Protein AF-A0A382FM67-F1 (afdb_monomer_lite)

Secondary structure (DSSP, 8-state):
-HHHHHHHHHHHHHHHHHHHHHHHHHHHH-TTT--HHHHHHHHHHTSHHHHHHS-SS----EEEEEEEEEETTEEEEEEE-GGGT-TTTT-GGGTTSPTTSPPPS-TTTEESTTSTEEHHHHTTHHHHBS-TT--STTTTT---SSHHHHHHHHHHH-----TT-SSPBPPGGGGGGGGGGT-TT-SS-TT-HHHHHHHHHHHHTTHHHHB--TTS--SS-SSPP-TTHHHHS-HHHHHHHHH-HHHH-TT--S---SS-TTS-SHHHHHHHHHHHHHHHHHHTTT---------GGG---HHHHHHHHHHTTGGGT------GGGSPP--SHHHHTT--S---TTGGGTS-HHHHHHHHH-HHHH-TT-SS------HHHHHHHHHHHHT---HHHHTSPPP---HHHHHHHHHHHHHHHS-HHHHHHHHHH--HHHHHHHHHHHHHHHHTHHHHS--TT-TTPPP-BPP-TTGGGS-GGGS--TT--SS-SSHHHHHHHHHH-GGGGGTT----GGG-

Foldseek 3Di:
DVVVVVVVVVVVVVVVVVVVVVVVVCCQLPPVNDDPVSVVVVVVCPPPVNCVVPNPQDQDKAWAQPDWDDDPPDTGTAMARLCSQQVQQLPPVQCVPDPPPHYHPDNCQDCDPNHPHHCNHQNPCLQFNARRPADFDQNSQDDEPDPVVVVVCCVPPVHDGPPPDLIHTDHPVCSLVSVCVPCLQDCDDPPSFVNNLVLLCCQQLLVLLQAPAPSNHHPDFNAEALQPVLQFFPLLLQLLCQQPVCVQPVPDSDDHPACAPVQVDPLSLLLSLQLSNLLSCQSAVVHRNADPDLDLLLAAAQVLLVVLCVVLPVVQAEAADPDPVPDDDPPGPVSSVRHHDYHLAAVLAGGHSVVQLVCQQPVCVVPVPDPDDNSNDDSNNSNNNSNNSNVRRDPPSVPDDGRDHDPVSLLVLQLVVLVVPDPNVVSVVVSVPDDPNSSSNSSNVLSCLLVVVSSNYNDPPCPPPDRNDYHDNCLLVDRLVPDQPAPDPPFDSDSVSSVVCCVVGVCVNCVPPPDDPSVD

Radius of gyration: 32.5 Å; chains: 1; bounding box: 99×55×93 Å

Sequence (520 aa):
IKLETKIAQDALNSVLKAANLVDRKLKLIDRRKMSLANKIGDIVRDLPILDFMAPYFKVEQVVLPDIKYNVNFASVPEVDRCKSCHLGIDNPDYKDAEQPFTTHPNLDLYLTSSSPHAYESFGCTGCHAGRGRGTDFTSATHTPNSPEQRAEWEEKYDWHEMHHWLKPMLPTKYSEASCFKCHQDEANIAHADKLTMGLTLIEKNGCNGCHTIKSLESRRKAGPDLARINEKVNKDWVAKWIKDPKGFRHNTKMPSFFGQSNNSDTNAVLRNDTEIYTIAEYLFQDGEKMSRKNDQKFTGNAEKGQELFEVVGCRGCHNIENNPNNMTEDIQLADLLKEHGPNLISLGSKTSAQWVYNWLKDPSEYWHDTRMPNLRLSDEEAKNLTAYLMNSTNTEFDAVEPIQMSKEALDEIALGWLRKMYPEKEANSRLAGMAFDNKIDYVADKSIRYYGCFGCHNIPGYENAKPIGTELTVEGSKPVNKLDFGYIHDLEHTNYAWFTQKLENPRIFDKGKASQPEDK

InterPro domains:
  IPR009056 Cytochrome c-like domain [PF00034] (302-391)
  IPR009056 Cytochrome c-like domain [PS51007] (193-287)
  IPR009056 Cytochrome c-like domain [PS51007] (300-393)
  IPR036280 Multiheme cytochrome superfamily [SSF48695] (42-458)
  IPR036909 Cytochrome c-like domain superfamily [G3DSA:1.10.760.10] (171-297)
  IPR036909 Cytochrome c-like domain superfamily [G3DSA:1.10.760.10] (300-401)
  IPR036909 Cytochrome c-like domain superfamily [SSF46626] (192-284)
  IPR036909 Cytochrome c-like domain superfamily [SSF46626] (299-400)
  IPR051811 Cytochrome c550/c551-like [PTHR37823] (293-391)

Structure (mmCIF, N/CA/C/O backbone):
data_AF-A0A382FM67-F1
#
_entry.id   AF-A0A382FM67-F1
#
loop_
_atom_site.group_PDB
_atom_site.id
_atom_site.type_symbol
_atom_site.label_atom_id
_atom_site.label_alt_id
_atom_site.label_comp_id
_atom_site.label_asym_id
_atom_site.label_entity_id
_atom_site.label_seq_id
_atom_site.pdbx_PDB_ins_code
_atom_site.Cartn_x
_atom_site.Cartn_y
_atom_site.Cartn_z
_atom_site.occupancy
_atom_site.B_iso_or_equiv
_atom_site.auth_seq_id
_atom_site.auth_comp_id
_atom_site.auth_asym_id
_atom_site.auth_atom_id
_atom_site.pdbx_PDB_model_num
ATOM 1 N N . ILE A 1 1 ? 60.733 -30.105 -15.949 1.00 61.81 1 ILE A N 1
ATOM 2 C CA . ILE A 1 1 ? 61.662 -29.092 -16.521 1.00 61.81 1 ILE A CA 1
ATOM 3 C C . ILE A 1 1 ? 61.565 -28.953 -18.050 1.00 61.81 1 ILE A C 1
ATOM 5 O O . ILE A 1 1 ? 60.969 -27.978 -18.482 1.00 61.81 1 ILE A O 1
ATOM 9 N N . LYS A 1 2 ? 62.092 -29.862 -18.900 1.00 70.62 2 LYS A N 1
ATOM 10 C CA . LYS A 1 2 ? 62.101 -29.672 -20.383 1.00 70.62 2 LYS A CA 1
ATOM 11 C C . LYS A 1 2 ? 60.714 -29.671 -21.057 1.00 70.62 2 LYS A C 1
ATOM 13 O O . LYS A 1 2 ? 60.520 -28.973 -22.044 1.00 70.62 2 LYS A O 1
ATOM 18 N N . LEU A 1 3 ? 59.760 -30.451 -20.541 1.00 72.94 3 LEU A N 1
ATOM 19 C CA . LEU A 1 3 ? 58.394 -30.494 -21.079 1.00 72.94 3 LEU A CA 1
ATOM 20 C C . LEU A 1 3 ? 57.583 -29.258 -20.661 1.00 72.94 3 LEU A C 1
ATOM 22 O O . LEU A 1 3 ? 56.943 -28.635 -21.496 1.00 72.94 3 LEU A O 1
ATOM 26 N N . GLU A 1 4 ? 57.683 -28.855 -19.394 1.00 75.50 4 GLU A N 1
ATOM 27 C CA . GLU A 1 4 ? 57.019 -27.655 -18.860 1.00 75.50 4 GLU A CA 1
ATOM 28 C C . GLU A 1 4 ? 57.537 -26.368 -19.511 1.00 75.50 4 GLU A C 1
ATOM 30 O O . GLU A 1 4 ? 56.746 -25.497 -19.852 1.00 75.50 4 GLU A O 1
ATOM 35 N N . THR A 1 5 ? 58.848 -26.268 -19.761 1.00 78.44 5 THR A N 1
ATOM 36 C CA . THR A 1 5 ? 59.423 -25.130 -20.504 1.00 78.44 5 THR A CA 1
ATOM 37 C C . THR A 1 5 ? 58.926 -25.081 -21.943 1.00 78.44 5 THR A C 1
ATOM 39 O O . THR A 1 5 ? 58.640 -23.997 -22.436 1.00 78.44 5 THR A O 1
ATOM 42 N N . LYS A 1 6 ? 58.753 -26.230 -22.606 1.00 82.94 6 LYS A N 1
ATOM 43 C CA . LYS A 1 6 ? 58.171 -26.277 -23.952 1.00 82.94 6 LYS A CA 1
ATOM 44 C C . LYS A 1 6 ? 56.699 -25.851 -23.956 1.00 82.94 6 LYS A C 1
ATOM 46 O O . LYS A 1 6 ? 56.325 -25.030 -24.781 1.00 82.94 6 LYS A O 1
ATOM 51 N N . ILE A 1 7 ? 55.895 -26.338 -23.009 1.00 85.12 7 ILE A N 1
ATOM 52 C CA . ILE A 1 7 ? 54.482 -25.947 -22.867 1.00 85.12 7 ILE A CA 1
ATOM 53 C C . ILE A 1 7 ? 54.360 -24.438 -22.606 1.00 85.12 7 ILE A C 1
ATOM 55 O O . ILE A 1 7 ? 53.556 -23.766 -23.249 1.00 85.12 7 ILE A O 1
ATOM 59 N N . ALA A 1 8 ? 55.194 -23.884 -21.721 1.00 82.00 8 ALA A N 1
ATOM 60 C CA . ALA A 1 8 ? 55.228 -22.448 -21.452 1.00 82.00 8 ALA A CA 1
ATOM 61 C C . ALA A 1 8 ? 55.675 -21.632 -22.680 1.00 82.00 8 ALA A C 1
ATOM 63 O O . ALA A 1 8 ? 55.100 -20.582 -22.964 1.00 82.00 8 ALA A O 1
ATOM 64 N N . GLN A 1 9 ? 56.659 -22.124 -23.439 1.00 85.00 9 GLN A N 1
ATOM 65 C CA . GLN A 1 9 ? 57.126 -21.483 -24.669 1.00 85.00 9 GLN A CA 1
ATOM 66 C C . GLN A 1 9 ? 56.050 -21.500 -25.763 1.00 85.00 9 GLN A C 1
ATOM 68 O O . GLN A 1 9 ? 55.858 -20.499 -26.450 1.00 85.00 9 GLN A O 1
ATOM 73 N N . ASP A 1 10 ? 55.329 -22.611 -25.914 1.00 86.06 10 ASP A N 1
ATOM 74 C CA . ASP A 1 10 ? 54.244 -22.750 -26.886 1.00 86.06 10 ASP A CA 1
ATOM 75 C C . ASP A 1 10 ? 53.057 -21.842 -26.516 1.00 86.06 10 ASP A C 1
ATOM 77 O O . ASP A 1 10 ? 52.508 -21.160 -27.387 1.00 86.06 10 ASP A O 1
ATOM 81 N N . ALA A 1 11 ? 52.723 -21.737 -25.224 1.00 82.94 11 ALA A N 1
ATOM 82 C CA . ALA A 1 11 ? 51.731 -20.787 -24.723 1.00 82.94 11 ALA A CA 1
ATOM 83 C C . ALA A 1 11 ? 52.150 -19.328 -24.984 1.00 82.94 11 ALA A C 1
ATOM 85 O O . ALA A 1 11 ? 51.369 -18.554 -25.539 1.00 82.94 11 ALA A O 1
ATOM 86 N N . LEU A 1 12 ? 53.402 -18.964 -24.678 1.00 86.19 12 LEU A N 1
ATOM 87 C CA . LEU A 1 12 ? 53.949 -17.631 -24.949 1.00 86.19 12 LEU A CA 1
ATOM 88 C C . LEU A 1 12 ? 53.925 -17.301 -26.447 1.00 86.19 12 LEU A C 1
ATOM 90 O O . LEU A 1 12 ? 53.503 -16.215 -26.836 1.00 86.19 12 LEU A O 1
ATOM 94 N N . ASN A 1 13 ? 54.338 -18.239 -27.300 1.00 86.19 13 ASN A N 1
ATOM 95 C CA . ASN A 1 13 ? 54.324 -18.063 -28.750 1.00 86.19 13 ASN A CA 1
ATOM 96 C C . ASN A 1 13 ? 52.898 -17.892 -29.290 1.00 86.19 13 ASN A C 1
ATOM 98 O O . ASN A 1 13 ? 52.683 -17.084 -30.195 1.00 86.19 13 ASN A O 1
ATOM 102 N N . SER A 1 14 ? 51.921 -18.613 -28.730 1.00 83.38 14 SER A N 1
ATOM 103 C CA . SER A 1 14 ? 50.502 -18.452 -29.065 1.00 83.38 14 SER A CA 1
ATOM 104 C C . SER A 1 14 ? 50.004 -17.044 -28.722 1.00 83.38 14 SER A C 1
ATOM 106 O O . SER A 1 14 ? 49.455 -16.352 -29.584 1.00 83.38 14 SER A O 1
ATOM 108 N N . VAL A 1 15 ? 50.300 -16.568 -27.507 1.00 83.06 15 VAL A N 1
ATOM 109 C CA . VAL A 1 15 ? 49.946 -15.215 -27.050 1.00 83.06 15 VAL A CA 1
ATOM 110 C C . VAL A 1 15 ? 50.638 -14.143 -27.897 1.00 83.06 15 VAL A C 1
ATOM 112 O O . VAL A 1 15 ? 49.985 -13.213 -28.364 1.00 83.06 15 VAL A O 1
ATOM 115 N N . LEU A 1 16 ? 51.934 -14.287 -28.189 1.00 83.00 16 LEU A N 1
ATOM 116 C CA . LEU A 1 16 ? 52.678 -13.355 -29.044 1.00 83.00 16 LEU A CA 1
ATOM 117 C C . LEU A 1 16 ? 52.149 -13.336 -30.479 1.00 83.00 16 LEU A C 1
ATOM 119 O O . LEU A 1 16 ? 52.126 -12.285 -31.121 1.00 83.00 16 LEU A O 1
ATOM 123 N N . LYS A 1 17 ? 51.715 -14.482 -31.009 1.00 82.88 17 LYS A N 1
ATOM 124 C CA . LYS A 1 17 ? 51.095 -14.553 -32.333 1.00 82.88 17 LYS A CA 1
ATOM 125 C C . LYS A 1 17 ? 49.759 -13.813 -32.346 1.00 82.88 17 LYS A C 1
ATOM 127 O O . LYS A 1 17 ? 49.525 -13.049 -33.280 1.00 82.88 17 LYS A O 1
ATOM 132 N N . ALA A 1 18 ? 48.932 -13.987 -31.315 1.00 75.62 18 ALA A N 1
ATOM 133 C CA . ALA A 1 18 ? 47.685 -13.243 -31.154 1.00 75.62 18 ALA A CA 1
ATOM 134 C C . ALA A 1 18 ? 47.947 -11.731 -31.023 1.00 75.62 18 ALA A C 1
ATOM 136 O O . ALA A 1 18 ? 47.378 -10.950 -31.784 1.00 75.62 18 ALA A O 1
ATOM 137 N N . ALA A 1 19 ? 48.889 -11.323 -30.168 1.00 79.69 19 ALA A N 1
ATOM 138 C CA . ALA A 1 19 ? 49.273 -9.925 -29.975 1.00 79.69 19 ALA A CA 1
ATOM 139 C C . ALA A 1 19 ? 49.779 -9.270 -31.273 1.00 79.69 19 ALA A C 1
ATOM 141 O O . ALA A 1 19 ? 49.336 -8.185 -31.639 1.00 79.69 19 ALA A O 1
ATOM 142 N N . ASN A 1 20 ? 50.638 -9.957 -32.033 1.00 80.75 20 ASN A N 1
ATOM 143 C CA . ASN A 1 20 ? 51.122 -9.474 -33.331 1.00 80.75 20 ASN A CA 1
ATOM 144 C C . ASN A 1 20 ? 50.015 -9.371 -34.390 1.00 80.75 20 ASN A C 1
ATOM 146 O O . ASN A 1 20 ? 50.109 -8.562 -35.317 1.00 80.75 20 ASN A O 1
ATOM 150 N N . LEU A 1 21 ? 48.993 -10.224 -34.304 1.00 76.62 21 LEU A N 1
ATOM 151 C CA . LEU A 1 21 ? 47.848 -10.192 -35.208 1.00 76.62 21 LEU A CA 1
ATOM 152 C C . LEU A 1 21 ? 46.923 -9.016 -34.868 1.00 76.62 21 LEU A C 1
ATOM 154 O O . LEU A 1 21 ? 46.456 -8.329 -35.775 1.00 76.62 21 LEU A O 1
ATOM 158 N N . VAL A 1 22 ? 46.732 -8.739 -33.576 1.00 74.12 22 VAL A N 1
ATOM 159 C CA . VAL A 1 22 ? 46.015 -7.558 -33.079 1.00 74.12 22 VAL A CA 1
ATOM 160 C C . VAL A 1 22 ? 46.757 -6.268 -33.445 1.00 74.12 22 VAL A C 1
ATOM 162 O O . VAL A 1 22 ? 46.137 -5.373 -34.009 1.00 74.12 22 VAL A O 1
ATOM 165 N N . ASP A 1 23 ? 48.077 -6.182 -33.243 1.00 76.00 23 ASP A N 1
ATOM 166 C CA . ASP A 1 23 ? 48.881 -5.003 -33.617 1.00 76.00 23 ASP A CA 1
ATOM 167 C C . ASP A 1 23 ? 48.809 -4.703 -35.123 1.00 76.00 23 ASP A C 1
ATOM 169 O O . ASP A 1 23 ? 48.626 -3.557 -35.542 1.00 76.00 23 ASP A O 1
ATOM 173 N N . ARG A 1 24 ? 48.865 -5.745 -35.963 1.00 72.69 24 ARG A N 1
ATOM 174 C CA . ARG A 1 24 ? 48.671 -5.593 -37.412 1.00 72.69 24 ARG A CA 1
ATOM 175 C C . ARG A 1 24 ? 47.274 -5.094 -37.763 1.00 72.69 24 ARG A C 1
ATOM 177 O O . ARG A 1 24 ? 47.161 -4.208 -38.603 1.00 72.69 24 ARG A O 1
ATOM 184 N N . LYS A 1 25 ? 46.226 -5.624 -37.125 1.00 68.62 25 LYS A N 1
ATOM 185 C CA . LYS A 1 25 ? 44.851 -5.136 -37.316 1.00 68.62 25 LYS A CA 1
ATOM 186 C C . LYS A 1 25 ? 44.711 -3.676 -36.874 1.00 68.62 25 LYS A C 1
ATOM 188 O O . LYS A 1 25 ? 44.139 -2.882 -37.611 1.00 68.62 25 LYS A O 1
ATOM 193 N N . LEU A 1 26 ? 45.299 -3.290 -35.742 1.00 66.75 26 LEU A N 1
ATOM 194 C CA . LEU A 1 26 ? 45.278 -1.908 -35.250 1.00 66.75 26 LEU A CA 1
ATOM 195 C C . LEU A 1 26 ? 45.936 -0.930 -36.232 1.00 66.75 26 LEU A C 1
ATOM 197 O O . LEU A 1 26 ? 45.382 0.133 -36.484 1.00 66.75 26 LEU A O 1
ATOM 201 N N . LYS A 1 27 ? 47.066 -1.298 -36.850 1.00 67.31 27 LYS A N 1
ATOM 202 C CA . LYS A 1 27 ? 47.733 -0.483 -37.891 1.00 67.31 27 LYS A CA 1
ATOM 203 C C . LYS A 1 27 ? 46.919 -0.324 -39.182 1.00 67.31 27 LYS A C 1
ATOM 205 O O . LYS A 1 27 ? 47.228 0.554 -39.990 1.00 67.31 27 LYS A O 1
ATOM 210 N N . LEU A 1 28 ? 45.919 -1.177 -39.393 1.00 58.97 28 LEU A N 1
ATOM 211 C CA . LEU A 1 28 ? 45.018 -1.133 -40.545 1.00 58.97 28 LEU A CA 1
ATOM 212 C C . LEU A 1 28 ? 43.700 -0.405 -40.246 1.00 58.97 28 LEU A C 1
ATOM 214 O O . LEU A 1 28 ? 43.106 0.112 -41.181 1.00 58.97 28 LEU A O 1
ATOM 218 N N . ILE A 1 29 ? 43.255 -0.374 -38.985 1.00 59.03 29 ILE A N 1
ATOM 219 C CA . ILE A 1 29 ? 41.920 0.111 -38.588 1.00 59.03 29 ILE A CA 1
ATOM 220 C C . ILE A 1 29 ? 41.986 1.464 -37.850 1.00 59.03 29 ILE A C 1
ATOM 222 O O . ILE A 1 29 ? 41.118 2.311 -38.033 1.00 59.03 29 ILE A O 1
ATOM 226 N N . ASP A 1 30 ? 43.006 1.715 -37.019 1.00 62.78 30 ASP A N 1
ATOM 227 C CA . ASP A 1 30 ? 43.127 2.975 -36.268 1.00 62.78 30 ASP A CA 1
ATOM 228 C C . ASP A 1 30 ? 43.755 4.074 -37.138 1.00 62.78 30 ASP A C 1
ATOM 230 O O . ASP A 1 30 ? 44.969 4.091 -37.368 1.00 62.78 30 ASP A O 1
ATOM 234 N N . ARG A 1 31 ? 42.942 5.053 -37.561 1.00 61.97 31 ARG A N 1
ATOM 235 C CA . ARG A 1 31 ? 43.362 6.209 -38.380 1.00 61.97 31 ARG A CA 1
ATOM 236 C C . ARG A 1 31 ? 44.535 6.997 -37.784 1.00 61.97 31 ARG A C 1
ATOM 238 O O . ARG A 1 31 ? 45.284 7.634 -38.530 1.00 61.97 31 ARG A O 1
ATOM 245 N N . ARG A 1 32 ? 44.761 6.936 -36.467 1.00 59.34 32 ARG A N 1
ATOM 246 C CA . ARG A 1 32 ? 45.914 7.581 -35.810 1.00 59.34 32 ARG A CA 1
ATOM 247 C C . ARG A 1 32 ? 47.220 6.810 -36.008 1.00 59.34 32 ARG A C 1
ATOM 249 O O . ARG A 1 32 ? 48.287 7.413 -35.954 1.00 59.34 32 ARG A O 1
ATOM 256 N N . LYS A 1 33 ? 47.141 5.504 -36.277 1.00 60.81 33 LYS A N 1
ATOM 257 C CA . LYS A 1 33 ? 48.278 4.579 -36.434 1.00 60.81 33 LYS A CA 1
ATOM 258 C C . LYS A 1 33 ? 48.500 4.114 -37.880 1.00 60.81 33 LYS A C 1
ATOM 260 O O . LYS A 1 33 ? 49.487 3.432 -38.151 1.00 60.81 33 LYS A O 1
ATOM 265 N N . MET A 1 34 ? 47.610 4.481 -38.804 1.00 70.06 34 MET A N 1
ATOM 266 C CA . MET A 1 34 ? 47.709 4.141 -40.228 1.00 70.06 34 MET A CA 1
ATOM 267 C C . MET A 1 34 ? 48.832 4.898 -40.950 1.00 70.06 34 MET A C 1
ATOM 269 O O . MET A 1 34 ? 49.069 6.087 -40.714 1.00 70.06 34 MET A O 1
ATOM 273 N N . SER A 1 35 ? 49.473 4.217 -41.905 1.00 73.62 35 SER A N 1
ATOM 274 C CA . SER A 1 35 ? 50.387 4.839 -42.869 1.00 73.62 35 SER A CA 1
ATOM 275 C C . SER A 1 35 ? 49.634 5.774 -43.827 1.00 73.62 35 SER A C 1
ATOM 277 O O . SER A 1 35 ? 48.426 5.642 -44.028 1.00 73.62 35 SER A O 1
ATOM 279 N N . LEU A 1 36 ? 50.346 6.711 -44.460 1.00 69.56 36 LEU A N 1
ATOM 280 C CA . LEU A 1 36 ? 49.755 7.664 -45.409 1.00 69.56 36 LEU A CA 1
ATOM 281 C C . LEU A 1 36 ? 49.045 6.964 -46.586 1.00 69.56 36 LEU A C 1
ATOM 283 O O . LEU A 1 36 ? 47.962 7.378 -46.984 1.00 69.56 36 LEU A O 1
ATOM 287 N N . ALA A 1 37 ? 49.614 5.863 -47.089 1.00 70.56 37 ALA A N 1
ATOM 288 C CA . ALA A 1 37 ? 49.014 5.057 -48.153 1.00 70.56 37 ALA A CA 1
ATOM 289 C C . ALA A 1 37 ? 47.704 4.381 -47.709 1.00 70.56 37 ALA A C 1
ATOM 291 O O . ALA A 1 37 ? 46.730 4.383 -48.457 1.00 70.56 37 ALA A O 1
ATOM 292 N N . ASN A 1 38 ? 47.649 3.871 -46.473 1.00 65.88 38 ASN A N 1
ATOM 293 C CA . ASN A 1 38 ? 46.433 3.268 -45.926 1.00 65.88 38 ASN A CA 1
ATOM 294 C C . ASN A 1 38 ? 45.336 4.318 -45.699 1.00 65.88 38 ASN A C 1
ATOM 296 O O . ASN A 1 38 ? 44.176 4.021 -45.945 1.00 65.88 38 ASN A O 1
ATOM 300 N N . LYS A 1 39 ? 45.684 5.550 -45.296 1.00 67.44 39 LYS A N 1
ATOM 301 C CA . LYS A 1 39 ? 44.717 6.659 -45.164 1.00 67.44 39 LYS A CA 1
ATOM 302 C C . LYS A 1 39 ? 44.088 7.048 -46.504 1.00 67.44 39 LYS A C 1
ATOM 304 O O . LYS A 1 39 ? 42.894 7.306 -46.561 1.00 67.44 39 LYS A O 1
ATOM 309 N N . ILE A 1 40 ? 44.879 7.065 -47.579 1.00 71.06 40 ILE A N 1
ATOM 310 C CA . ILE A 1 40 ? 44.380 7.317 -48.941 1.00 71.06 40 ILE A CA 1
ATOM 311 C C . ILE A 1 40 ? 43.492 6.155 -49.414 1.00 71.06 40 ILE A C 1
ATOM 313 O O . ILE A 1 40 ? 42.447 6.393 -50.012 1.00 71.06 40 ILE A O 1
ATOM 317 N N . GLY A 1 41 ? 43.864 4.909 -49.103 1.00 68.38 41 GLY A N 1
ATOM 318 C CA . GLY A 1 41 ? 43.024 3.736 -49.361 1.00 68.38 41 GLY A CA 1
ATOM 319 C C . GLY A 1 41 ? 41.683 3.770 -48.619 1.00 68.38 41 GLY A C 1
ATOM 320 O O . GLY A 1 41 ? 40.670 3.394 -49.200 1.00 68.38 41 GLY A O 1
ATOM 321 N N . ASP A 1 42 ? 41.662 4.278 -47.383 1.00 64.94 42 ASP A N 1
ATOM 322 C CA . ASP A 1 42 ? 40.442 4.453 -46.579 1.00 64.94 42 ASP A CA 1
ATOM 323 C C . ASP A 1 42 ? 39.475 5.457 -47.236 1.00 64.94 42 ASP A C 1
ATOM 325 O O . ASP A 1 42 ? 38.294 5.171 -47.384 1.00 64.94 42 ASP A O 1
ATOM 329 N N . ILE A 1 43 ? 39.991 6.576 -47.766 1.00 67.19 43 ILE A N 1
ATOM 330 C CA . ILE A 1 43 ? 39.198 7.583 -48.504 1.00 67.19 43 ILE A CA 1
ATOM 331 C C . ILE A 1 43 ? 38.565 6.995 -49.777 1.00 67.19 43 ILE A C 1
ATOM 333 O O . ILE A 1 43 ? 37.444 7.347 -50.135 1.00 67.19 43 ILE A O 1
ATOM 337 N N . VAL A 1 44 ? 39.273 6.100 -50.475 1.00 67.31 44 VAL A N 1
ATOM 338 C CA . VAL A 1 44 ? 38.740 5.406 -51.662 1.00 67.31 44 VAL A CA 1
ATOM 339 C C . VAL A 1 44 ? 37.687 4.366 -51.266 1.00 67.31 44 VAL A C 1
ATOM 341 O O . VAL A 1 44 ? 36.733 4.150 -52.009 1.00 67.31 44 VAL A O 1
ATOM 344 N N . ARG A 1 45 ? 37.830 3.732 -50.097 1.00 61.25 45 ARG A N 1
ATOM 345 C CA . ARG A 1 45 ? 36.861 2.763 -49.570 1.00 61.25 45 ARG A CA 1
ATOM 346 C C . ARG A 1 45 ? 35.557 3.425 -49.120 1.00 61.25 45 ARG A C 1
ATOM 348 O O . ARG A 1 45 ? 34.503 2.846 -49.350 1.00 61.25 45 ARG A O 1
ATOM 355 N N . ASP A 1 46 ? 35.640 4.645 -48.591 1.00 62.22 46 ASP A N 1
ATOM 356 C CA . ASP A 1 46 ? 34.501 5.487 -48.189 1.00 62.22 46 ASP A CA 1
ATOM 357 C C . ASP A 1 46 ? 33.717 6.066 -49.401 1.00 62.22 46 ASP A C 1
ATOM 359 O O . ASP A 1 46 ? 32.783 6.853 -49.236 1.00 62.22 46 ASP A O 1
ATOM 363 N N . LEU A 1 47 ? 34.066 5.698 -50.647 1.00 73.50 47 LEU A N 1
ATOM 364 C CA . LEU A 1 47 ? 33.286 6.070 -51.832 1.00 73.50 47 LEU A CA 1
ATOM 365 C C . LEU A 1 47 ? 31.920 5.350 -51.843 1.00 73.50 47 LEU A C 1
ATOM 367 O O . LEU A 1 47 ? 31.874 4.146 -51.587 1.00 73.50 47 LEU A O 1
ATOM 371 N N . PRO A 1 48 ? 30.820 6.011 -52.265 1.00 60.50 48 PRO A N 1
ATOM 372 C CA . PRO A 1 48 ? 29.446 5.515 -52.082 1.00 60.50 48 PRO A CA 1
ATOM 373 C C . PRO A 1 48 ? 29.156 4.081 -52.566 1.00 60.50 48 PRO A C 1
ATOM 375 O O . PRO A 1 48 ? 28.338 3.383 -51.977 1.00 60.50 48 PRO A O 1
ATOM 378 N N . ILE A 1 49 ? 29.806 3.625 -53.644 1.00 65.00 49 ILE A N 1
ATOM 379 C CA . ILE A 1 49 ? 29.612 2.272 -54.203 1.00 65.00 49 ILE A CA 1
ATOM 380 C C . ILE A 1 49 ? 30.423 1.217 -53.432 1.00 65.00 49 ILE A C 1
ATOM 382 O O . ILE A 1 49 ? 29.962 0.091 -53.259 1.00 65.00 49 ILE A O 1
ATOM 386 N N . LEU A 1 50 ? 31.625 1.566 -52.970 1.00 59.78 50 LEU A N 1
ATOM 387 C CA . LEU A 1 50 ? 32.512 0.646 -52.252 1.00 59.78 50 LEU A CA 1
ATOM 388 C C . LEU A 1 50 ? 32.097 0.501 -50.784 1.00 59.78 50 LEU A C 1
ATOM 390 O O . LEU A 1 50 ? 32.104 -0.617 -50.270 1.00 59.78 50 LEU A O 1
ATOM 394 N N . ASP A 1 51 ? 31.634 1.585 -50.161 1.00 55.72 51 ASP A N 1
ATOM 395 C CA . ASP A 1 51 ? 31.049 1.564 -48.818 1.00 55.72 51 ASP A CA 1
ATOM 396 C C . ASP A 1 51 ? 29.735 0.758 -48.789 1.00 55.72 51 ASP A C 1
ATOM 398 O O . ASP A 1 51 ? 29.497 -0.011 -47.865 1.00 55.72 51 ASP A O 1
ATOM 402 N N . PHE A 1 52 ? 28.928 0.793 -49.857 1.00 64.69 52 PHE A N 1
ATOM 403 C CA . PHE A 1 52 ? 27.758 -0.088 -49.981 1.00 64.69 52 PHE A CA 1
ATOM 404 C C . PHE A 1 52 ? 28.129 -1.585 -50.032 1.00 64.69 52 PHE A C 1
ATOM 406 O O . PHE A 1 52 ? 27.416 -2.420 -49.474 1.00 64.69 52 PHE A O 1
ATOM 413 N N . MET A 1 53 ? 29.238 -1.946 -50.692 1.00 63.53 53 MET A N 1
ATOM 414 C CA . MET A 1 53 ? 29.680 -3.343 -50.831 1.00 63.53 53 MET A CA 1
ATOM 415 C C . MET A 1 53 ? 30.414 -3.881 -49.593 1.00 63.53 53 MET A C 1
ATOM 417 O O . MET A 1 53 ? 30.377 -5.087 -49.342 1.00 63.53 53 MET A O 1
ATOM 421 N N . ALA A 1 54 ? 31.098 -3.019 -48.837 1.00 61.06 54 ALA A N 1
ATOM 422 C CA . ALA A 1 54 ? 31.872 -3.392 -47.655 1.00 61.06 54 ALA A CA 1
ATOM 423 C C . ALA A 1 54 ? 31.915 -2.239 -46.630 1.00 61.06 54 ALA A C 1
ATOM 425 O O . ALA A 1 54 ? 32.977 -1.630 -46.444 1.00 61.06 54 ALA A O 1
ATOM 426 N N . PRO A 1 55 ? 30.786 -1.946 -45.956 1.00 60.03 55 PRO A N 1
ATOM 427 C CA . PRO A 1 55 ? 30.665 -0.763 -45.116 1.00 60.03 55 PRO A CA 1
ATOM 428 C C . PRO A 1 55 ? 31.635 -0.802 -43.942 1.00 60.03 55 PRO A C 1
ATOM 430 O O . PRO A 1 55 ? 31.857 -1.851 -43.328 1.00 60.03 55 PRO A O 1
ATOM 433 N N . TYR A 1 56 ? 32.211 0.355 -43.609 1.00 57.97 56 TYR A N 1
ATOM 434 C CA . TYR A 1 56 ? 33.085 0.480 -42.438 1.00 57.97 56 TYR A CA 1
ATOM 435 C C . TYR A 1 56 ? 32.326 0.238 -41.128 1.00 57.97 56 TYR A C 1
ATOM 437 O O . TYR A 1 56 ? 32.828 -0.450 -40.238 1.00 57.97 56 TYR A O 1
ATOM 445 N N . PHE A 1 57 ? 31.091 0.732 -41.042 1.00 64.56 57 PHE A N 1
ATOM 446 C CA . PHE A 1 57 ? 30.191 0.499 -39.919 1.00 64.56 57 PHE A CA 1
ATOM 447 C C . PHE A 1 57 ? 29.141 -0.537 -40.304 1.00 64.56 57 PHE A C 1
ATOM 449 O O . PHE A 1 57 ? 28.229 -0.271 -41.087 1.00 64.56 57 PHE A O 1
ATOM 456 N N . LYS A 1 58 ? 29.263 -1.738 -39.741 1.00 74.06 58 LYS A N 1
ATOM 457 C CA . LYS A 1 58 ? 28.247 -2.774 -39.891 1.00 74.06 58 LYS A CA 1
ATOM 458 C C . LYS A 1 58 ? 27.251 -2.652 -38.745 1.00 74.06 58 LYS A C 1
ATOM 460 O O . LYS A 1 58 ? 27.608 -2.862 -37.593 1.00 74.06 58 LYS A O 1
ATOM 465 N N . VAL A 1 59 ? 26.001 -2.348 -39.080 1.00 82.56 59 VAL A N 1
ATOM 466 C CA . VAL A 1 59 ? 24.899 -2.431 -38.118 1.00 82.56 59 VAL A CA 1
ATOM 467 C C . VAL A 1 59 ? 24.648 -3.905 -37.816 1.00 82.56 59 VAL A C 1
ATOM 469 O O . VAL A 1 59 ? 24.236 -4.668 -38.695 1.00 82.56 59 VAL A O 1
ATOM 472 N N . GLU A 1 60 ? 24.903 -4.307 -36.578 1.00 87.25 60 GLU A N 1
ATOM 473 C CA . GLU A 1 60 ? 24.460 -5.594 -36.059 1.00 87.25 60 GLU A CA 1
ATOM 474 C C . GLU A 1 60 ? 23.000 -5.469 -35.644 1.00 87.25 60 GLU A C 1
ATOM 476 O O . GLU A 1 60 ? 22.642 -4.572 -34.882 1.00 87.25 60 GLU A O 1
ATOM 481 N N . GLN A 1 61 ? 22.146 -6.336 -36.187 1.00 90.25 61 GLN A N 1
ATOM 482 C CA . GLN A 1 61 ? 20.725 -6.343 -35.872 1.00 90.25 61 GLN A CA 1
ATOM 483 C C . GLN A 1 61 ? 20.233 -7.761 -35.606 1.00 90.25 61 GLN A C 1
ATOM 485 O O . GLN A 1 61 ? 20.583 -8.691 -36.337 1.00 90.25 61 GLN A O 1
ATOM 490 N N . VAL A 1 62 ? 19.355 -7.891 -34.620 1.00 92.31 62 VAL A N 1
ATOM 491 C CA . VAL A 1 62 ? 18.566 -9.094 -34.359 1.00 92.31 62 VAL A CA 1
ATOM 492 C C . VAL A 1 62 ? 17.082 -8.744 -34.433 1.00 92.31 62 VAL A C 1
ATOM 494 O O . VAL A 1 62 ? 16.662 -7.655 -34.041 1.00 92.31 62 VAL A O 1
ATOM 497 N N . VAL A 1 63 ? 16.284 -9.656 -34.985 1.00 92.56 63 VAL A N 1
ATOM 498 C CA . VAL A 1 63 ? 14.821 -9.554 -35.000 1.00 92.56 63 VAL A CA 1
ATOM 499 C C . VAL A 1 63 ? 14.288 -10.512 -33.948 1.00 92.56 63 VAL A C 1
ATOM 501 O O . VAL A 1 63 ? 14.551 -11.708 -34.037 1.00 92.56 63 VAL A O 1
ATOM 504 N N . LEU A 1 64 ? 13.545 -9.990 -32.977 1.00 91.12 64 LEU A N 1
ATOM 505 C CA . LEU A 1 64 ? 13.047 -10.738 -31.827 1.00 91.12 64 LEU A CA 1
ATOM 506 C C . LEU A 1 64 ? 11.596 -11.156 -32.106 1.00 91.12 64 LEU A C 1
ATOM 508 O O . LEU A 1 64 ? 10.703 -10.309 -32.051 1.00 91.12 64 LEU A O 1
ATOM 512 N N . PRO A 1 65 ? 11.319 -12.422 -32.461 1.00 84.69 65 PRO A N 1
ATOM 513 C CA . PRO A 1 65 ? 9.985 -12.830 -32.907 1.00 84.69 65 PRO A CA 1
ATOM 514 C C . PRO A 1 65 ? 8.929 -12.753 -31.795 1.00 84.69 65 PRO A C 1
ATOM 516 O O . PRO A 1 65 ? 7.770 -12.416 -32.068 1.00 84.69 65 PRO A O 1
ATOM 519 N N . ASP A 1 66 ? 9.336 -13.032 -30.556 1.00 85.19 66 ASP A N 1
ATOM 520 C CA . ASP A 1 66 ? 8.444 -13.134 -29.397 1.00 85.19 66 ASP A CA 1
ATOM 521 C C . ASP A 1 66 ? 8.289 -11.809 -28.643 1.00 85.19 66 ASP A C 1
ATOM 523 O O . ASP A 1 66 ? 7.271 -11.576 -27.990 1.00 85.19 66 ASP A O 1
ATOM 527 N N . ILE A 1 67 ? 9.245 -10.890 -28.799 1.00 84.25 67 ILE A N 1
ATOM 528 C CA . ILE A 1 67 ? 9.152 -9.538 -28.250 1.00 84.25 67 ILE A CA 1
ATOM 529 C C . ILE A 1 67 ? 8.545 -8.638 -29.311 1.00 84.25 67 ILE A C 1
ATOM 531 O O . ILE A 1 67 ? 9.159 -8.350 -30.335 1.00 84.25 67 ILE A O 1
ATOM 535 N N . LYS A 1 68 ? 7.317 -8.187 -29.066 1.00 84.19 68 LYS A N 1
ATOM 536 C CA . LYS A 1 68 ? 6.573 -7.363 -30.019 1.00 84.19 68 LYS A CA 1
ATOM 537 C C . LYS A 1 68 ? 6.255 -6.001 -29.444 1.00 84.19 68 LYS A C 1
ATOM 539 O O . LYS A 1 68 ? 5.995 -5.848 -28.249 1.00 84.19 68 LYS A O 1
ATOM 544 N N . TYR A 1 69 ? 6.172 -5.020 -30.329 1.00 78.06 69 TYR A N 1
ATOM 545 C CA . TYR A 1 69 ? 5.655 -3.704 -29.998 1.00 78.06 69 TYR A CA 1
ATOM 546 C C . TYR A 1 69 ? 4.535 -3.307 -30.956 1.00 78.06 69 TYR A C 1
ATOM 548 O O . TYR A 1 69 ? 4.450 -3.761 -32.098 1.00 78.06 69 TYR A O 1
ATOM 556 N N . ASN A 1 70 ? 3.625 -2.477 -30.450 1.00 74.75 70 ASN A N 1
ATOM 557 C CA . ASN A 1 70 ? 2.484 -2.006 -31.218 1.00 74.75 70 ASN A CA 1
ATOM 558 C C . ASN A 1 70 ? 2.884 -0.775 -32.028 1.00 74.75 70 ASN A C 1
ATOM 560 O O . ASN A 1 70 ? 3.260 0.253 -31.462 1.00 74.75 70 ASN A O 1
ATOM 564 N N . VAL A 1 71 ? 2.747 -0.877 -33.347 1.00 75.75 71 VAL A N 1
ATOM 565 C CA . VAL A 1 71 ? 2.867 0.234 -34.291 1.00 75.75 71 VAL A CA 1
ATOM 566 C C . VAL A 1 71 ? 1.481 0.518 -34.843 1.00 75.75 71 VAL A C 1
ATOM 568 O O . VAL A 1 71 ? 1.014 -0.164 -35.755 1.00 75.75 71 VAL A O 1
ATOM 571 N N . ASN A 1 72 ? 0.820 1.530 -34.280 1.00 73.56 72 ASN A N 1
ATOM 572 C CA . ASN A 1 72 ? -0.552 1.930 -34.602 1.00 73.56 72 ASN A CA 1
ATOM 573 C C . ASN A 1 72 ? -1.566 0.780 -34.441 1.00 73.56 72 ASN A C 1
ATOM 575 O O . ASN A 1 72 ? -2.155 0.629 -33.375 1.00 73.56 72 ASN A O 1
ATOM 579 N N . PHE A 1 73 ? -1.736 -0.043 -35.479 1.00 76.94 73 PHE A N 1
ATOM 580 C CA . PHE A 1 73 ? -2.721 -1.126 -35.570 1.00 76.94 73 PHE A CA 1
ATOM 581 C C . PHE A 1 73 ? -2.092 -2.510 -35.806 1.00 76.94 73 PHE A C 1
ATOM 583 O O . PHE A 1 73 ? -2.817 -3.477 -36.029 1.00 76.94 73 PHE A O 1
ATOM 590 N N . ALA A 1 74 ? -0.759 -2.620 -35.782 1.00 81.12 74 ALA A N 1
ATOM 591 C CA . ALA A 1 74 ? -0.043 -3.874 -35.996 1.00 81.12 74 ALA A CA 1
ATOM 592 C C . ALA A 1 74 ? 0.937 -4.161 -34.854 1.00 81.12 74 ALA A C 1
ATOM 594 O O . ALA A 1 74 ? 1.680 -3.280 -34.420 1.00 81.12 74 ALA A O 1
ATOM 595 N N . SER A 1 75 ? 0.953 -5.412 -34.395 1.00 84.94 75 SER A N 1
ATOM 596 C CA . SER A 1 75 ? 1.972 -5.927 -33.482 1.00 84.94 75 SER A CA 1
ATOM 597 C C . SER A 1 75 ? 3.119 -6.484 -34.318 1.00 84.94 75 SER A C 1
ATOM 599 O O . SER A 1 75 ? 2.926 -7.450 -35.060 1.00 84.94 75 SER A O 1
ATOM 601 N N . VAL A 1 76 ? 4.286 -5.845 -34.251 1.00 88.44 76 VAL A N 1
ATOM 602 C CA . VAL A 1 76 ? 5.453 -6.217 -35.060 1.00 88.44 76 VAL A CA 1
ATOM 603 C C . VAL A 1 76 ? 6.602 -6.688 -34.165 1.00 88.44 76 VAL A C 1
ATOM 605 O O . VAL A 1 76 ? 6.732 -6.178 -33.048 1.00 88.44 76 VAL A O 1
ATOM 608 N N . PRO A 1 77 ? 7.431 -7.639 -34.636 1.00 90.38 77 PRO A N 1
ATOM 609 C CA . PRO A 1 77 ? 8.660 -8.028 -33.951 1.00 90.38 77 PRO A CA 1
ATOM 610 C C . PRO A 1 77 ? 9.561 -6.823 -33.667 1.00 90.38 77 PRO A C 1
ATOM 612 O O . PRO A 1 77 ? 9.766 -5.965 -34.536 1.00 90.38 77 PRO A O 1
ATOM 615 N N . GLU A 1 78 ? 10.102 -6.771 -32.456 1.00 90.38 78 GLU A N 1
ATOM 616 C CA . GLU A 1 78 ? 11.106 -5.794 -32.057 1.00 90.38 78 GLU A CA 1
ATOM 617 C C . GLU A 1 78 ? 12.412 -6.067 -32.816 1.00 90.38 78 GLU A C 1
ATOM 619 O O . GLU A 1 78 ? 12.770 -7.213 -33.104 1.00 90.38 78 GLU A O 1
ATOM 624 N N . VAL A 1 79 ? 13.119 -4.999 -33.179 1.00 92.19 79 VAL A N 1
ATOM 625 C CA . VAL A 1 79 ? 14.434 -5.101 -33.819 1.00 92.19 79 VAL A CA 1
ATOM 626 C C . VAL A 1 79 ? 15.431 -4.394 -32.937 1.00 92.19 79 VAL A C 1
ATOM 628 O O . VAL A 1 79 ? 15.302 -3.192 -32.720 1.00 92.19 79 VAL A O 1
ATOM 631 N N . ASP A 1 80 ? 16.429 -5.135 -32.481 1.00 94.38 80 ASP A N 1
ATOM 632 C CA . ASP A 1 80 ? 17.471 -4.644 -31.594 1.00 94.38 80 ASP A CA 1
ATOM 633 C C . ASP A 1 80 ? 18.782 -4.480 -32.362 1.00 94.38 80 ASP A C 1
ATOM 635 O O . ASP A 1 80 ? 19.165 -5.347 -33.151 1.00 94.38 80 ASP A O 1
ATOM 639 N N . ARG A 1 81 ? 19.440 -3.335 -32.165 1.00 94.75 81 ARG A N 1
ATOM 640 C CA . ARG A 1 81 ? 20.721 -2.981 -32.790 1.00 94.75 81 ARG A CA 1
ATOM 641 C C . ARG A 1 81 ? 21.790 -2.601 -31.778 1.00 94.75 81 ARG A C 1
ATOM 643 O O . ARG A 1 81 ? 22.818 -2.045 -32.159 1.00 94.75 81 ARG A O 1
ATOM 650 N N . CYS A 1 82 ? 21.579 -2.881 -30.495 1.00 93.50 82 CYS A N 1
ATOM 651 C CA . CYS A 1 82 ? 22.434 -2.384 -29.420 1.00 93.50 82 CYS A CA 1
ATOM 652 C C . CYS A 1 82 ? 23.880 -2.897 -29.535 1.00 93.50 82 CYS A C 1
ATOM 654 O O . CYS A 1 82 ? 24.817 -2.137 -29.274 1.00 93.50 82 CYS A O 1
ATOM 656 N N . LYS A 1 83 ? 24.084 -4.128 -30.035 1.00 92.88 83 LYS A N 1
ATOM 657 C CA . LYS A 1 83 ? 25.423 -4.679 -30.321 1.00 92.88 83 LYS A CA 1
ATOM 658 C C . LYS A 1 83 ? 26.187 -3.936 -31.424 1.00 92.88 83 LYS A C 1
ATOM 660 O O . LYS A 1 83 ? 27.398 -4.076 -31.497 1.00 92.88 83 LYS A O 1
ATOM 665 N N . SER A 1 84 ? 25.540 -3.066 -32.207 1.00 91.38 84 SER A N 1
ATOM 666 C CA . SER A 1 84 ? 26.243 -2.194 -33.166 1.00 91.38 84 SER A CA 1
ATOM 667 C C . SER A 1 84 ? 27.221 -1.229 -32.482 1.00 91.38 84 SER A C 1
ATOM 669 O O . SER A 1 84 ? 28.231 -0.863 -33.079 1.00 91.38 84 SER A O 1
ATOM 671 N N . CYS A 1 85 ? 26.927 -0.822 -31.241 1.00 91.31 85 CYS A N 1
ATOM 672 C CA . CYS A 1 85 ? 27.776 0.073 -30.446 1.00 91.31 85 CYS A CA 1
ATOM 673 C C . CYS A 1 85 ? 28.403 -0.651 -29.244 1.00 91.31 85 CYS A C 1
ATOM 675 O O . CYS A 1 85 ? 29.577 -0.442 -28.939 1.00 91.31 85 CYS A O 1
ATOM 677 N N . HIS A 1 86 ? 27.646 -1.529 -28.582 1.00 93.38 86 HIS A N 1
ATOM 678 C CA . HIS A 1 86 ? 28.091 -2.284 -27.409 1.00 93.38 86 HIS A CA 1
ATOM 679 C C . HIS A 1 86 ? 28.814 -3.582 -27.803 1.00 93.38 86 HIS A C 1
ATOM 681 O O . HIS A 1 86 ? 28.370 -4.685 -27.498 1.00 93.38 86 HIS A O 1
ATOM 687 N N . LEU A 1 87 ? 29.938 -3.445 -28.510 1.00 90.38 87 LEU A N 1
ATOM 688 C CA . LEU A 1 87 ? 30.645 -4.561 -29.161 1.00 90.38 87 LEU A CA 1
ATOM 689 C C . LEU A 1 87 ? 31.246 -5.599 -28.194 1.00 90.38 87 LEU A C 1
ATOM 691 O O . LEU A 1 87 ? 31.567 -6.703 -28.619 1.00 90.38 87 LEU A O 1
ATOM 695 N N . GLY A 1 88 ? 31.449 -5.242 -26.923 1.00 91.50 88 GLY A N 1
ATOM 696 C CA . GLY A 1 88 ? 32.002 -6.140 -25.900 1.00 91.50 88 GLY A CA 1
ATOM 697 C C . GLY A 1 88 ? 30.957 -6.739 -24.958 1.00 91.50 88 GLY A C 1
ATOM 698 O O . GLY A 1 88 ? 31.330 -7.403 -23.993 1.00 91.50 88 GLY A O 1
ATOM 699 N N . ILE A 1 89 ? 29.662 -6.502 -25.202 1.00 93.56 89 ILE A N 1
ATOM 700 C CA . ILE A 1 89 ? 28.604 -6.723 -24.204 1.00 93.56 89 ILE A CA 1
ATOM 701 C C . ILE A 1 89 ? 28.435 -8.184 -23.772 1.00 93.56 89 ILE A C 1
ATOM 703 O O . ILE A 1 89 ? 28.039 -8.442 -22.641 1.00 93.56 89 ILE A O 1
ATOM 707 N N . ASP A 1 90 ? 28.746 -9.137 -24.647 1.00 92.38 90 ASP A N 1
ATOM 708 C CA . ASP A 1 90 ? 28.667 -10.579 -24.396 1.00 92.38 90 ASP A CA 1
ATOM 709 C C . ASP A 1 90 ? 30.046 -11.242 -24.241 1.00 92.38 90 ASP A C 1
ATOM 711 O O . ASP A 1 90 ? 30.138 -12.463 -24.109 1.00 92.38 90 ASP A O 1
ATOM 715 N N . ASN A 1 91 ? 31.124 -10.449 -24.247 1.00 91.88 91 ASN A N 1
ATOM 716 C CA . ASN A 1 91 ? 32.490 -10.948 -24.176 1.00 91.88 91 ASN A CA 1
ATOM 717 C C . ASN A 1 91 ? 33.091 -10.704 -22.778 1.00 91.88 91 ASN A C 1
ATOM 719 O O . ASN A 1 91 ? 33.287 -9.543 -22.406 1.00 91.88 91 ASN A O 1
ATOM 723 N N . PRO A 1 92 ? 33.443 -11.755 -22.013 1.00 92.12 92 PRO A N 1
ATOM 724 C CA . PRO A 1 92 ? 33.988 -11.605 -20.662 1.00 92.12 92 PRO A CA 1
ATOM 725 C C . PRO A 1 92 ? 35.323 -10.844 -20.612 1.00 92.12 92 PRO A C 1
ATOM 727 O O . PRO A 1 92 ? 35.630 -10.233 -19.588 1.00 92.12 92 PRO A O 1
ATOM 730 N N . ASP A 1 93 ? 36.089 -10.811 -21.708 1.00 93.19 93 ASP A N 1
ATOM 731 C CA . ASP A 1 93 ? 37.382 -10.114 -21.782 1.00 93.19 93 ASP A CA 1
ATOM 732 C C . ASP A 1 93 ? 37.243 -8.584 -21.677 1.00 93.19 93 ASP A C 1
ATOM 734 O O . ASP A 1 93 ? 38.219 -7.878 -21.429 1.00 93.19 93 ASP A O 1
ATOM 738 N N . TYR A 1 94 ? 36.028 -8.056 -21.850 1.00 93.38 94 TYR A N 1
ATOM 739 C CA . TYR A 1 94 ? 35.734 -6.623 -21.844 1.00 93.38 94 TYR A CA 1
ATOM 740 C C . TYR A 1 94 ? 35.211 -6.113 -20.493 1.00 93.38 94 TYR A C 1
ATOM 742 O O . TYR A 1 94 ? 34.661 -5.015 -20.412 1.00 93.38 94 TYR A O 1
ATOM 750 N N . LYS A 1 95 ? 35.374 -6.879 -19.409 1.00 92.19 95 LYS A N 1
ATOM 751 C CA . LYS A 1 95 ? 34.909 -6.488 -18.067 1.00 92.19 95 LYS A CA 1
ATOM 752 C C . LYS A 1 95 ? 35.439 -5.132 -17.595 1.00 92.19 95 LYS A C 1
ATOM 754 O O . LYS A 1 95 ? 34.684 -4.365 -17.007 1.00 92.19 95 LYS A O 1
ATOM 759 N N . ASP A 1 96 ? 36.702 -4.838 -17.888 1.00 92.94 96 ASP A N 1
ATOM 760 C CA . ASP A 1 96 ? 37.375 -3.609 -17.450 1.00 92.94 96 ASP A CA 1
ATOM 761 C C . ASP A 1 96 ? 37.416 -2.530 -18.548 1.00 92.94 96 ASP A C 1
ATOM 763 O O . ASP A 1 96 ? 38.081 -1.505 -18.401 1.00 92.94 96 ASP A O 1
ATOM 767 N N . ALA A 1 97 ? 36.736 -2.756 -19.678 1.00 93.25 97 ALA A N 1
ATOM 768 C CA . ALA A 1 97 ? 36.657 -1.777 -20.754 1.00 93.25 97 ALA A CA 1
ATOM 769 C C . ALA A 1 97 ? 35.740 -0.607 -20.366 1.00 93.25 97 ALA A C 1
ATOM 771 O O . ALA A 1 97 ? 34.769 -0.781 -19.630 1.00 93.25 97 ALA A O 1
ATOM 772 N N . GLU A 1 98 ? 36.008 0.583 -20.902 1.00 92.38 98 GLU A N 1
ATOM 773 C CA . GLU A 1 98 ? 35.118 1.737 -20.744 1.00 92.38 98 GLU A CA 1
ATOM 774 C C . GLU A 1 98 ? 33.827 1.564 -21.559 1.00 92.38 98 GLU A C 1
ATOM 776 O O . GLU A 1 98 ? 33.811 0.925 -22.618 1.00 92.38 98 GLU A O 1
ATOM 781 N N . GLN A 1 99 ? 32.736 2.172 -21.087 1.00 88.81 99 GLN A N 1
ATOM 782 C CA . GLN A 1 99 ? 31.485 2.236 -21.842 1.00 88.81 99 GLN A CA 1
ATOM 783 C C . GLN A 1 99 ? 31.713 2.939 -23.195 1.00 88.81 99 GLN A C 1
ATOM 785 O O . GLN A 1 99 ? 32.423 3.947 -23.240 1.00 88.81 99 GLN A O 1
ATOM 790 N N . PRO A 1 100 ? 31.116 2.452 -24.300 1.00 90.75 100 PRO A N 1
ATOM 791 C CA . PRO A 1 100 ? 30.080 1.414 -24.383 1.00 90.75 100 PRO A CA 1
ATOM 792 C C . PRO A 1 100 ? 30.603 -0.031 -24.518 1.00 90.75 100 PRO A C 1
ATOM 794 O O . PRO A 1 100 ? 29.814 -0.943 -24.754 1.00 90.75 100 PRO A O 1
ATOM 797 N N . PHE A 1 101 ? 31.912 -0.270 -24.416 1.00 93.62 101 PHE A N 1
ATOM 798 C CA . PHE A 1 101 ? 32.506 -1.579 -24.712 1.00 93.62 101 PHE A CA 1
ATOM 799 C C . PHE A 1 101 ? 32.503 -2.550 -23.534 1.00 93.62 101 PHE A C 1
ATOM 801 O O . PHE A 1 101 ? 32.837 -3.711 -23.734 1.00 93.62 101 PHE A O 1
ATOM 808 N N . THR A 1 102 ? 32.148 -2.094 -22.334 1.00 95.00 102 THR A N 1
ATOM 809 C CA . THR A 1 102 ? 32.102 -2.919 -21.123 1.00 95.00 102 THR A CA 1
ATOM 810 C C . THR A 1 102 ? 31.175 -4.128 -21.284 1.00 95.00 102 THR A C 1
ATOM 812 O O . THR A 1 102 ? 30.083 -4.015 -21.844 1.00 95.00 102 THR A O 1
ATOM 815 N N . THR A 1 103 ? 31.590 -5.277 -20.748 1.00 95.50 103 THR A N 1
ATOM 816 C CA . THR A 1 103 ? 30.774 -6.502 -20.740 1.00 95.50 103 THR A CA 1
ATOM 817 C C . THR A 1 103 ? 29.576 -6.425 -19.789 1.00 95.50 103 THR A C 1
ATOM 819 O O . THR A 1 103 ? 29.574 -5.650 -18.828 1.00 95.50 103 THR A O 1
ATOM 822 N N . HIS A 1 104 ? 28.564 -7.263 -20.018 1.00 94.25 104 HIS A N 1
ATOM 823 C CA . HIS A 1 104 ? 27.413 -7.372 -19.128 1.00 94.25 104 HIS A CA 1
ATOM 824 C C . HIS A 1 104 ? 27.800 -8.039 -17.788 1.00 94.25 104 HIS A C 1
ATOM 826 O O . HIS A 1 104 ? 28.491 -9.059 -17.787 1.00 94.25 104 HIS A O 1
ATOM 832 N N . PRO A 1 105 ? 27.330 -7.538 -16.627 1.00 88.69 105 PRO A N 1
ATOM 833 C CA . PRO A 1 105 ? 27.776 -7.999 -15.303 1.00 88.69 105 PRO A CA 1
ATOM 834 C C . PRO A 1 105 ? 27.418 -9.454 -14.939 1.00 88.69 105 PRO A C 1
ATOM 836 O O . PRO A 1 105 ? 27.903 -9.950 -13.925 1.00 88.69 105 PRO A O 1
ATOM 839 N N . ASN A 1 106 ? 26.584 -10.144 -15.727 1.00 90.00 106 ASN A N 1
ATOM 840 C CA . ASN A 1 106 ? 26.174 -11.532 -15.477 1.00 90.00 106 ASN A CA 1
ATOM 841 C C . ASN A 1 106 ? 25.888 -12.284 -16.793 1.00 90.00 106 ASN A C 1
ATOM 843 O O . ASN A 1 106 ? 24.749 -12.339 -17.255 1.00 90.00 106 ASN A O 1
ATOM 847 N N . LEU A 1 107 ? 26.936 -12.815 -17.424 1.00 92.94 107 LEU A N 1
ATOM 848 C CA . LEU A 1 107 ? 26.855 -13.503 -18.721 1.00 92.94 107 LEU A CA 1
ATOM 849 C C . LEU A 1 107 ? 26.241 -14.910 -18.645 1.00 92.94 107 LEU A C 1
ATOM 851 O O . LEU A 1 107 ? 25.730 -15.414 -19.646 1.00 92.94 107 LEU A O 1
ATOM 855 N N . ASP A 1 108 ? 26.253 -15.533 -17.467 1.00 92.06 108 ASP A N 1
ATOM 856 C CA . ASP A 1 108 ? 25.603 -16.831 -17.253 1.00 92.06 108 ASP A CA 1
ATOM 857 C C . ASP A 1 108 ? 24.079 -16.689 -17.304 1.00 92.06 108 ASP A C 1
ATOM 859 O O . ASP A 1 108 ? 23.374 -17.569 -17.797 1.00 92.06 108 ASP A O 1
ATOM 863 N N . LEU A 1 109 ? 23.566 -15.545 -16.838 1.00 91.25 109 LEU A N 1
ATOM 864 C CA . LEU A 1 109 ? 22.142 -15.241 -16.863 1.00 91.25 109 LEU A CA 1
ATOM 865 C C . LEU A 1 109 ? 21.696 -14.552 -18.153 1.00 91.25 109 LEU A C 1
ATOM 867 O O . LEU A 1 109 ? 20.561 -14.785 -18.569 1.00 91.25 109 LEU A O 1
ATOM 871 N N . TYR A 1 110 ? 22.561 -13.776 -18.821 1.00 92.25 110 TYR A N 1
ATOM 872 C CA . TYR A 1 110 ? 22.183 -12.928 -19.962 1.00 92.25 110 TYR A CA 1
ATOM 873 C C . TYR A 1 110 ? 23.115 -13.033 -21.180 1.00 92.25 110 TYR A C 1
ATOM 875 O O . TYR A 1 110 ? 24.325 -13.194 -21.048 1.00 92.25 110 TYR A O 1
ATOM 883 N N . LEU A 1 111 ? 22.545 -12.800 -22.367 1.00 91.69 111 LEU A N 1
ATOM 884 C CA . LEU A 1 111 ? 23.190 -12.532 -23.662 1.00 91.69 111 LEU A CA 1
ATOM 885 C C . LEU A 1 111 ? 23.952 -13.686 -24.314 1.00 91.69 111 LEU A C 1
ATOM 887 O O . LEU A 1 111 ? 23.944 -13.770 -25.543 1.00 91.69 111 LEU A O 1
ATOM 891 N N . THR A 1 112 ? 24.603 -14.553 -23.541 1.00 91.25 112 THR A N 1
ATOM 892 C CA . THR A 1 112 ? 25.352 -15.689 -24.088 1.00 91.25 112 THR A CA 1
ATOM 893 C C . THR A 1 112 ? 24.417 -16.750 -24.668 1.00 91.25 112 THR A C 1
ATOM 895 O O . THR A 1 112 ? 23.264 -16.879 -24.270 1.00 91.25 112 THR A O 1
ATOM 898 N N . SER A 1 113 ? 24.920 -17.564 -25.597 1.00 88.62 113 SER A N 1
ATOM 899 C CA . SER A 1 113 ? 24.124 -18.643 -26.209 1.00 88.62 113 SER A CA 1
ATOM 900 C C . SER A 1 113 ? 23.691 -19.740 -25.225 1.00 88.62 113 SER A C 1
ATOM 902 O O . SER A 1 113 ? 22.712 -20.436 -25.479 1.00 88.62 113 SER A O 1
ATOM 904 N N . SER A 1 114 ? 24.411 -19.904 -24.112 1.00 89.38 114 SER A N 1
ATOM 905 C CA . SER A 1 114 ? 24.070 -20.828 -23.023 1.00 89.38 114 SER A CA 1
ATOM 906 C C . SER A 1 114 ? 23.184 -20.201 -21.949 1.00 89.38 114 SER A C 1
ATOM 908 O O . SER A 1 114 ? 22.683 -20.921 -21.087 1.00 89.38 114 SER A O 1
ATOM 910 N N . SER A 1 115 ? 23.025 -18.878 -21.968 1.00 92.56 115 SER A N 1
ATOM 911 C CA . SER A 1 115 ? 22.200 -18.165 -21.005 1.00 92.56 115 SER A CA 1
ATOM 912 C C . SER A 1 115 ? 20.712 -18.435 -21.276 1.00 92.56 115 SER A C 1
ATOM 914 O O . SER A 1 115 ? 20.294 -18.541 -22.433 1.00 92.56 115 SER A O 1
ATOM 916 N N . PRO A 1 116 ? 19.873 -18.486 -20.223 1.00 91.69 116 PRO A N 1
ATOM 917 C CA . PRO A 1 116 ? 18.421 -18.562 -20.384 1.00 91.69 116 PRO A CA 1
ATOM 918 C C . PRO A 1 116 ? 17.831 -17.313 -21.067 1.00 91.69 116 PRO A C 1
ATOM 920 O O . PRO A 1 116 ? 16.710 -17.367 -21.562 1.00 91.69 116 PRO A O 1
ATOM 923 N N . HIS A 1 117 ? 18.592 -16.215 -21.134 1.00 92.94 117 HIS A N 1
ATOM 924 C CA . HIS A 1 117 ? 18.259 -14.964 -21.810 1.00 92.94 117 HIS A CA 1
ATOM 925 C C . HIS A 1 117 ? 19.259 -14.636 -22.932 1.00 92.94 117 HIS A C 1
ATOM 927 O O . HIS A 1 117 ? 19.856 -13.554 -22.952 1.00 92.94 117 HIS A O 1
ATOM 933 N N . ALA A 1 118 ? 19.466 -15.570 -23.864 1.00 93.75 118 ALA A N 1
ATOM 934 C CA . ALA A 1 118 ? 20.335 -15.365 -25.023 1.00 93.75 118 ALA A CA 1
ATOM 935 C C . ALA A 1 118 ? 19.932 -14.124 -25.846 1.00 93.75 118 ALA A C 1
ATOM 937 O O . ALA A 1 118 ? 18.742 -13.851 -26.056 1.00 93.75 118 ALA A O 1
ATOM 938 N N . TYR A 1 119 ? 20.922 -13.381 -26.353 1.00 92.12 119 TYR A N 1
ATOM 939 C CA . TYR A 1 119 ? 20.686 -12.127 -27.083 1.00 92.12 119 TYR A CA 1
ATOM 940 C C . TYR A 1 119 ? 19.787 -12.326 -28.309 1.00 92.12 119 TYR A C 1
ATOM 942 O O . TYR A 1 119 ? 18.951 -11.479 -28.614 1.00 92.12 119 TYR A O 1
ATOM 950 N N . GLU A 1 120 ? 19.908 -13.468 -28.979 1.00 90.62 120 GLU A N 1
ATOM 951 C CA . GLU A 1 120 ? 19.154 -13.804 -30.183 1.00 90.62 120 GLU A CA 1
ATOM 952 C C . GLU A 1 120 ? 17.644 -13.927 -29.928 1.00 90.62 120 GLU A C 1
ATOM 954 O O . GLU A 1 120 ? 16.851 -13.761 -30.853 1.00 90.62 120 GLU A O 1
ATOM 959 N N . SER A 1 121 ? 17.251 -14.213 -28.682 1.00 91.06 121 SER A N 1
ATOM 960 C CA . SER A 1 121 ? 15.850 -14.411 -28.285 1.00 91.06 121 SER A CA 1
ATOM 961 C C . SER A 1 121 ? 15.257 -13.190 -27.581 1.00 91.06 121 SER A C 1
ATOM 963 O O . SER A 1 121 ? 14.075 -12.897 -27.760 1.00 91.06 121 SER A O 1
ATOM 965 N N . PHE A 1 122 ? 16.069 -12.449 -26.817 1.00 92.06 122 PHE A N 1
ATOM 966 C CA . PHE A 1 122 ? 15.581 -11.367 -25.950 1.00 92.06 122 PHE A CA 1
ATOM 967 C C . PHE A 1 122 ? 16.073 -9.964 -26.325 1.00 92.06 122 PHE A C 1
ATOM 969 O O . PHE A 1 122 ? 15.436 -8.974 -25.955 1.00 92.06 122 PHE A O 1
ATOM 976 N N . GLY A 1 123 ? 17.186 -9.855 -27.056 1.00 92.69 123 GLY A N 1
ATOM 977 C CA . GLY A 1 123 ? 17.857 -8.583 -27.325 1.00 92.69 123 GLY A CA 1
ATOM 978 C C . GLY A 1 123 ? 18.180 -7.788 -26.053 1.00 92.69 123 GLY A C 1
ATOM 979 O O . GLY A 1 123 ? 18.168 -8.313 -24.941 1.00 92.69 123 GLY A O 1
ATOM 980 N N . CYS A 1 124 ? 18.456 -6.496 -26.210 1.00 93.25 124 CYS A N 1
ATOM 981 C CA . CYS A 1 124 ? 18.644 -5.563 -25.101 1.00 93.25 124 CYS A CA 1
ATOM 982 C C . CYS A 1 124 ? 17.343 -4.817 -24.773 1.00 93.25 124 CYS A C 1
ATOM 984 O O . CYS A 1 124 ? 17.032 -4.599 -23.601 1.00 93.25 124 CYS A O 1
ATOM 986 N N . THR A 1 125 ? 16.549 -4.449 -25.782 1.00 91.69 125 THR A N 1
ATOM 987 C CA . THR A 1 125 ? 15.298 -3.686 -25.605 1.00 91.69 125 THR A CA 1
ATOM 988 C C . THR A 1 125 ? 14.209 -4.436 -24.841 1.00 91.69 125 THR A C 1
ATOM 990 O O . THR A 1 125 ? 13.367 -3.795 -24.206 1.00 91.69 125 THR A O 1
ATOM 993 N N . GLY A 1 126 ? 14.231 -5.773 -24.822 1.00 89.38 126 GLY A N 1
ATOM 994 C CA . GLY A 1 126 ? 13.332 -6.570 -23.982 1.00 89.38 126 GLY A CA 1
ATOM 995 C C . GLY A 1 126 ? 13.437 -6.187 -22.501 1.00 89.38 126 GLY A C 1
ATOM 996 O O . GLY A 1 126 ? 12.424 -5.923 -21.838 1.00 89.38 126 GLY A O 1
ATOM 997 N N . CYS A 1 127 ? 14.675 -6.042 -22.022 1.00 90.00 127 CYS A N 1
ATOM 998 C CA . CYS A 1 127 ? 15.001 -5.720 -20.634 1.00 90.00 127 CYS A CA 1
ATOM 999 C C . CYS A 1 127 ? 15.130 -4.209 -20.397 1.00 90.00 127 CYS A C 1
ATOM 1001 O O . CYS A 1 127 ? 14.612 -3.680 -19.416 1.00 90.00 127 CYS A O 1
ATOM 1003 N N . HIS A 1 128 ? 15.777 -3.485 -21.304 1.00 91.75 128 HIS A N 1
ATOM 1004 C CA . HIS A 1 128 ? 16.090 -2.072 -21.097 1.00 91.75 128 HIS A CA 1
ATOM 1005 C C . HIS A 1 128 ? 15.032 -1.115 -21.654 1.00 91.75 128 HIS A C 1
ATOM 1007 O O . HIS A 1 128 ? 15.017 0.043 -21.258 1.00 91.75 128 HIS A O 1
ATOM 1013 N N . ALA A 1 129 ? 14.102 -1.577 -22.495 1.00 90.44 129 ALA A N 1
ATOM 1014 C CA . ALA A 1 129 ? 13.252 -0.717 -23.324 1.00 90.44 129 ALA A CA 1
ATOM 1015 C C . ALA A 1 129 ? 14.086 0.163 -24.277 1.00 90.44 129 ALA A C 1
ATOM 1017 O O . ALA A 1 129 ? 15.204 -0.194 -24.645 1.00 90.44 129 ALA A O 1
ATOM 1018 N N . GLY A 1 130 ? 13.526 1.286 -24.721 1.00 90.94 130 GLY A N 1
ATOM 1019 C CA . GLY A 1 130 ? 14.163 2.188 -25.671 1.00 90.94 130 GLY A CA 1
ATOM 1020 C C . GLY A 1 130 ? 13.796 1.905 -27.120 1.00 90.94 130 GLY A C 1
ATOM 1021 O O . GLY A 1 130 ? 12.780 1.276 -27.427 1.00 90.94 130 GLY A O 1
ATOM 1022 N N . ARG A 1 131 ? 14.608 2.434 -28.033 1.00 92.38 131 ARG A N 1
ATOM 1023 C CA . ARG A 1 131 ? 14.375 2.344 -29.474 1.00 92.38 131 ARG A CA 1
ATOM 1024 C C . ARG A 1 131 ? 15.424 1.435 -30.096 1.00 92.38 131 ARG A C 1
ATOM 1026 O O . ARG A 1 131 ? 16.487 1.904 -30.489 1.00 92.38 131 ARG A O 1
ATOM 1033 N N . GLY A 1 132 ? 15.107 0.149 -30.249 1.00 91.31 132 GLY A N 1
ATOM 1034 C CA . GLY A 1 132 ? 16.067 -0.858 -30.729 1.00 91.31 132 GLY A CA 1
ATOM 1035 C C . GLY A 1 132 ? 16.593 -0.602 -32.142 1.00 91.31 132 GLY A C 1
ATOM 1036 O O . GLY A 1 132 ? 17.694 -1.013 -32.490 1.00 91.31 132 GLY A O 1
ATOM 1037 N N . ARG A 1 133 ? 15.847 0.162 -32.949 1.00 91.06 133 ARG A N 1
ATOM 1038 C CA . ARG A 1 133 ? 16.272 0.610 -34.285 1.00 91.06 133 ARG A CA 1
ATOM 1039 C C . ARG A 1 133 ? 17.169 1.851 -34.284 1.00 91.06 133 ARG A C 1
ATOM 1041 O O . ARG A 1 133 ? 17.605 2.242 -35.369 1.00 91.06 133 ARG A O 1
ATOM 1048 N N . GLY A 1 134 ? 17.388 2.474 -33.126 1.00 90.81 134 GLY A N 1
ATOM 1049 C CA . GLY A 1 134 ? 18.271 3.623 -32.955 1.00 90.81 134 GLY A CA 1
ATOM 1050 C C . GLY A 1 134 ? 19.693 3.309 -33.412 1.00 90.81 134 GLY A C 1
ATOM 1051 O O . GLY A 1 134 ? 20.145 2.169 -33.330 1.00 90.81 134 GLY A O 1
ATOM 1052 N N . THR A 1 135 ? 20.371 4.314 -33.950 1.00 88.94 135 THR A N 1
ATOM 1053 C CA . THR A 1 135 ? 21.719 4.179 -34.534 1.00 88.94 135 THR A CA 1
ATOM 1054 C C . THR A 1 135 ? 22.725 5.145 -33.918 1.00 88.94 135 THR A C 1
ATOM 1056 O O . THR A 1 135 ? 23.874 5.186 -34.339 1.00 88.94 135 THR A O 1
ATOM 1059 N N . ASP A 1 136 ? 22.298 5.917 -32.924 1.00 89.12 136 ASP A N 1
ATOM 1060 C CA . ASP A 1 136 ? 23.122 6.842 -32.155 1.00 89.12 136 ASP A CA 1
ATOM 1061 C C . ASP A 1 136 ? 22.617 6.895 -30.703 1.00 89.12 136 ASP A C 1
ATOM 1063 O O . ASP A 1 136 ? 21.594 6.293 -30.355 1.00 89.12 136 ASP A O 1
ATOM 1067 N N . PHE A 1 137 ? 23.365 7.593 -29.848 1.00 90.94 137 PHE A N 1
ATOM 1068 C CA . PHE A 1 137 ? 23.103 7.675 -28.413 1.00 90.94 137 PHE A CA 1
ATOM 1069 C C . PHE A 1 137 ? 21.691 8.201 -28.105 1.00 90.94 137 PHE A C 1
ATOM 1071 O O . PHE A 1 137 ? 20.926 7.566 -27.374 1.00 90.94 137 PHE A O 1
ATOM 1078 N N . THR A 1 138 ? 21.294 9.308 -28.725 1.00 90.62 138 THR A N 1
ATOM 1079 C CA . THR A 1 138 ? 19.998 9.946 -28.474 1.00 90.62 138 THR A CA 1
ATOM 1080 C C . THR A 1 138 ? 18.856 9.179 -29.142 1.00 90.62 138 THR A C 1
ATOM 1082 O O . THR A 1 138 ? 17.789 8.994 -28.558 1.00 90.62 138 THR A O 1
ATOM 1085 N N . SER A 1 139 ? 19.074 8.634 -30.339 1.00 91.50 139 SER A N 1
ATOM 1086 C CA . SER A 1 139 ? 18.049 7.939 -31.117 1.00 91.50 139 SER A CA 1
ATOM 1087 C C . SER A 1 139 ? 17.756 6.516 -30.661 1.00 91.50 139 SER A C 1
ATOM 1089 O O . SER A 1 139 ? 16.691 5.995 -31.006 1.00 91.50 139 SER A O 1
ATOM 1091 N N . ALA A 1 140 ? 18.648 5.916 -29.868 1.00 92.31 140 ALA A N 1
ATOM 1092 C CA . ALA A 1 140 ? 18.383 4.730 -29.053 1.00 92.31 140 ALA A CA 1
ATOM 1093 C C . ALA A 1 140 ? 17.628 5.061 -27.750 1.00 92.31 140 ALA A C 1
ATOM 1095 O O . ALA A 1 140 ? 17.180 4.154 -27.047 1.00 92.31 140 ALA A O 1
ATOM 1096 N N . THR A 1 141 ? 17.417 6.352 -27.459 1.00 93.44 141 THR A N 1
ATOM 1097 C CA . THR A 1 141 ? 16.681 6.889 -26.303 1.00 93.44 141 THR A CA 1
ATOM 1098 C C . THR A 1 141 ? 17.308 6.539 -24.954 1.00 93.44 141 THR A C 1
ATOM 1100 O O . THR A 1 141 ? 16.605 6.176 -24.010 1.00 93.44 141 THR A O 1
ATOM 1103 N N . HIS A 1 142 ? 18.641 6.647 -24.858 1.00 93.88 142 HIS A N 1
ATOM 1104 C CA . HIS A 1 142 ? 19.338 6.561 -23.572 1.00 93.88 142 HIS A CA 1
ATOM 1105 C C . HIS A 1 142 ? 18.727 7.542 -22.581 1.00 93.88 142 HIS A C 1
ATOM 1107 O O . HIS A 1 142 ? 18.406 8.666 -22.951 1.00 93.88 142 HIS A O 1
ATOM 1113 N N . THR A 1 143 ? 18.532 7.110 -21.338 1.00 92.12 143 THR A N 1
ATOM 1114 C CA . THR A 1 143 ? 17.907 7.941 -20.306 1.00 92.12 143 THR A CA 1
ATOM 1115 C C . THR A 1 143 ? 18.823 8.012 -19.086 1.00 92.12 143 THR A C 1
ATOM 1117 O O . THR A 1 143 ? 19.271 6.963 -18.611 1.00 92.12 143 THR A O 1
ATOM 1120 N N . PRO A 1 144 ? 19.137 9.223 -18.597 1.00 92.00 144 PRO A N 1
ATOM 1121 C CA . PRO A 1 144 ? 20.032 9.405 -17.464 1.00 92.00 144 PRO A CA 1
ATOM 1122 C C . PRO A 1 144 ? 19.393 8.906 -16.161 1.00 92.00 144 PRO A C 1
ATOM 1124 O O . PRO A 1 144 ? 18.176 8.926 -15.981 1.00 92.00 144 PRO A O 1
ATOM 1127 N N . ASN A 1 145 ? 20.226 8.473 -15.217 1.00 90.69 145 ASN A N 1
ATOM 1128 C CA . ASN A 1 145 ? 19.799 8.035 -13.889 1.00 90.69 145 ASN A CA 1
ATOM 1129 C C . ASN A 1 145 ? 19.553 9.198 -12.916 1.00 90.69 145 ASN A C 1
ATOM 1131 O O . ASN A 1 145 ? 18.829 9.004 -11.930 1.00 90.69 145 ASN A O 1
ATOM 1135 N N . SER A 1 146 ? 20.150 10.368 -13.170 1.00 89.31 146 SER A N 1
ATOM 1136 C CA . SER A 1 146 ? 20.062 11.553 -12.312 1.00 89.31 146 SER A CA 1
ATOM 1137 C C . SER A 1 146 ? 20.114 12.868 -13.110 1.00 89.31 146 SER A C 1
ATOM 1139 O O . SER A 1 146 ? 20.554 12.863 -14.265 1.00 89.31 146 SER A O 1
ATOM 1141 N N . PRO A 1 147 ? 19.691 13.998 -12.510 1.00 88.38 147 PRO A N 1
ATOM 1142 C CA . PRO A 1 147 ? 19.824 15.326 -13.114 1.00 88.38 147 PRO A CA 1
ATOM 1143 C C . PRO A 1 147 ? 21.275 15.719 -13.429 1.00 88.38 147 PRO A C 1
ATOM 1145 O O . PRO A 1 147 ? 21.532 16.363 -14.440 1.00 88.38 147 PRO A O 1
ATOM 1148 N N . GLU A 1 148 ? 22.240 15.298 -12.612 1.00 92.69 148 GLU A N 1
ATOM 1149 C CA . GLU A 1 148 ? 23.665 15.577 -12.836 1.00 92.69 148 GLU A CA 1
ATOM 1150 C C . GLU A 1 148 ? 24.178 14.815 -14.059 1.00 92.69 148 GLU A C 1
ATOM 1152 O O . GLU A 1 148 ? 24.857 15.386 -14.909 1.00 92.69 148 GLU A O 1
ATOM 1157 N N . GLN A 1 149 ? 23.794 13.540 -14.190 1.00 92.44 149 GLN A N 1
ATOM 1158 C CA . GLN A 1 149 ? 24.126 12.746 -15.370 1.00 92.44 149 GLN A CA 1
ATOM 1159 C C . GLN A 1 149 ? 23.444 13.295 -16.627 1.00 92.44 149 GLN A C 1
ATOM 1161 O O . GLN A 1 149 ? 24.029 13.253 -17.705 1.00 92.44 149 GLN A O 1
ATOM 1166 N N . ARG A 1 150 ? 22.221 13.826 -16.502 1.00 91.56 150 ARG A N 1
ATOM 1167 C CA . ARG A 1 150 ? 21.552 14.527 -17.602 1.00 91.56 150 ARG A CA 1
ATOM 1168 C C . ARG A 1 150 ? 22.399 15.699 -18.089 1.00 91.56 150 ARG A C 1
ATOM 1170 O O . ARG A 1 150 ? 22.701 15.744 -19.274 1.00 91.56 150 ARG A O 1
ATOM 1177 N N . ALA A 1 151 ? 22.815 16.585 -17.185 1.00 93.50 151 ALA A N 1
ATOM 1178 C CA . ALA A 1 151 ? 23.638 17.741 -17.536 1.00 93.50 151 ALA A CA 1
ATOM 1179 C C . ALA A 1 151 ? 24.977 17.320 -18.173 1.00 93.50 151 ALA A C 1
ATOM 1181 O O . ALA A 1 151 ? 25.384 17.885 -19.185 1.00 93.50 151 ALA A O 1
ATOM 1182 N N . GLU A 1 152 ? 25.626 16.275 -17.641 1.00 95.06 152 GLU A N 1
ATOM 1183 C CA . GLU A 1 152 ? 26.838 15.704 -18.245 1.00 95.06 152 GLU A CA 1
ATOM 1184 C C . GLU A 1 152 ? 26.578 15.212 -19.678 1.00 95.06 152 GLU A C 1
ATOM 1186 O O . GLU A 1 152 ? 27.389 15.431 -20.577 1.00 95.06 152 GLU A O 1
ATOM 1191 N N . TRP A 1 153 ? 25.458 14.525 -19.911 1.00 94.94 153 TRP A N 1
ATOM 1192 C CA . TRP A 1 153 ? 25.133 13.961 -21.220 1.00 94.94 153 TRP A CA 1
ATOM 1193 C C . TRP A 1 153 ? 24.696 15.018 -22.234 1.00 94.94 153 TRP A C 1
ATOM 1195 O O . TRP A 1 153 ? 25.010 14.874 -23.416 1.00 94.94 153 TRP A O 1
ATOM 1205 N N . GLU A 1 154 ? 24.019 16.076 -21.791 1.00 94.62 154 GLU A N 1
ATOM 1206 C CA . GLU A 1 154 ? 23.717 17.256 -22.609 1.00 94.62 154 GLU A CA 1
ATOM 1207 C C . GLU A 1 154 ? 25.017 17.894 -23.118 1.00 94.62 154 GLU A C 1
ATOM 1209 O O . GLU A 1 154 ? 25.152 18.144 -24.313 1.00 94.62 154 GLU A O 1
ATOM 1214 N N . GLU A 1 155 ? 26.018 18.063 -22.247 1.00 94.19 155 GLU A N 1
ATOM 1215 C CA . GLU A 1 155 ? 27.315 18.640 -22.622 1.00 94.19 155 GLU A CA 1
ATOM 1216 C C . GLU A 1 155 ? 28.152 17.701 -23.507 1.00 94.19 155 GLU A C 1
ATOM 1218 O O . GLU A 1 155 ? 28.719 18.115 -24.520 1.00 94.19 155 GLU A O 1
ATOM 1223 N N . LYS A 1 156 ? 28.258 16.424 -23.127 1.00 92.69 156 LYS A N 1
ATOM 1224 C CA . LYS A 1 156 ? 29.212 15.481 -23.728 1.00 92.69 156 LYS A CA 1
ATOM 1225 C C . LYS A 1 156 ? 28.690 14.789 -24.983 1.00 92.69 156 LYS A C 1
ATOM 1227 O O . LYS A 1 156 ? 29.483 14.427 -25.855 1.00 92.69 156 LYS A O 1
ATOM 1232 N N . TYR A 1 157 ? 27.383 14.551 -25.051 1.00 89.69 157 TYR A N 1
ATOM 1233 C CA . TYR A 1 157 ? 26.756 13.714 -26.075 1.00 89.69 157 TYR A CA 1
ATOM 1234 C C . TYR A 1 157 ? 25.645 14.428 -26.853 1.00 89.69 157 TYR A C 1
ATOM 1236 O O . TYR A 1 157 ? 24.987 13.767 -27.655 1.00 89.69 157 TYR A O 1
ATOM 1244 N N . ASP A 1 158 ? 25.434 15.735 -26.632 1.00 91.25 158 ASP A N 1
ATOM 1245 C CA . ASP A 1 158 ? 24.310 16.498 -27.205 1.00 91.25 158 ASP A CA 1
ATOM 1246 C C . ASP A 1 158 ? 22.960 15.802 -26.937 1.00 91.25 158 ASP A C 1
ATOM 1248 O O . ASP A 1 158 ? 22.067 15.685 -27.787 1.00 91.25 158 ASP A O 1
ATOM 1252 N N . TRP A 1 159 ? 22.850 15.225 -25.737 1.00 93.75 159 TRP A N 1
ATOM 1253 C CA . TRP A 1 159 ? 21.682 14.456 -25.345 1.00 93.75 159 TRP A CA 1
ATOM 1254 C C . TRP A 1 159 ? 20.461 15.364 -25.205 1.00 93.75 159 TRP A C 1
ATOM 1256 O O . TRP A 1 159 ? 20.534 16.447 -24.635 1.00 93.75 159 TRP A O 1
ATOM 1266 N N . HIS A 1 160 ? 19.317 14.893 -25.689 1.00 90.38 160 HIS A N 1
ATOM 1267 C CA . HIS A 1 160 ? 18.028 15.543 -25.497 1.00 90.38 160 HIS A CA 1
ATOM 1268 C C . HIS A 1 160 ? 16.904 14.507 -25.525 1.00 90.38 160 HIS A C 1
ATOM 1270 O O . HIS A 1 160 ? 17.020 13.445 -26.142 1.00 90.38 160 HIS A O 1
ATOM 1276 N N . GLU A 1 161 ? 15.784 14.811 -24.871 1.00 87.00 161 GLU A N 1
ATOM 1277 C CA . GLU A 1 161 ? 14.645 13.900 -24.840 1.00 87.00 161 GLU A CA 1
ATOM 1278 C C . GLU A 1 161 ? 13.993 13.748 -26.227 1.00 87.00 161 GLU A C 1
ATOM 1280 O O . GLU A 1 161 ? 13.671 14.718 -26.924 1.00 87.00 161 GLU A O 1
ATOM 1285 N N . MET A 1 162 ? 13.731 12.500 -26.621 1.00 87.50 162 MET A N 1
ATOM 1286 C CA . MET A 1 162 ? 12.998 12.189 -27.844 1.00 87.50 162 MET A CA 1
ATOM 1287 C C . MET A 1 162 ? 11.482 12.217 -27.603 1.00 87.50 162 MET A C 1
ATOM 1289 O O . MET A 1 162 ? 10.839 11.183 -27.434 1.00 87.50 162 MET A O 1
ATOM 1293 N N . HIS A 1 163 ? 10.897 13.409 -27.686 1.00 80.50 163 HIS A N 1
ATOM 1294 C CA . HIS A 1 163 ? 9.481 13.691 -27.404 1.00 80.50 163 HIS A CA 1
ATOM 1295 C C . HIS A 1 163 ? 8.457 12.826 -28.171 1.00 80.50 163 HIS A C 1
ATOM 1297 O O . HIS A 1 163 ? 7.319 12.661 -27.736 1.00 80.50 163 HIS A O 1
ATOM 1303 N N . HIS A 1 164 ? 8.826 12.276 -29.332 1.00 82.62 164 HIS A N 1
ATOM 1304 C CA . HIS A 1 164 ? 7.928 11.465 -30.167 1.00 82.62 164 HIS A CA 1
ATOM 1305 C C . HIS A 1 164 ? 8.061 9.954 -29.942 1.00 82.62 164 HIS A C 1
ATOM 1307 O O . HIS A 1 164 ? 7.380 9.173 -30.609 1.00 82.62 164 HIS A O 1
ATOM 1313 N N . TRP A 1 165 ? 8.919 9.524 -29.015 1.00 85.19 165 TRP A N 1
ATOM 1314 C CA . TRP A 1 165 ? 9.096 8.119 -28.680 1.00 85.19 165 TRP A CA 1
ATOM 1315 C C . TRP A 1 165 ? 8.550 7.823 -27.284 1.00 85.19 165 TRP A C 1
ATOM 1317 O O . TRP A 1 165 ? 9.165 8.126 -26.271 1.00 85.19 165 TRP A O 1
ATOM 1327 N N . LEU A 1 166 ? 7.384 7.180 -27.228 1.00 79.88 166 LEU A N 1
ATOM 1328 C CA . LEU A 1 166 ? 6.636 6.970 -25.980 1.00 79.88 166 LEU A CA 1
ATOM 1329 C C . LEU A 1 166 ? 7.241 5.912 -25.037 1.00 79.88 166 LEU A C 1
ATOM 1331 O O . LEU A 1 166 ? 6.688 5.668 -23.967 1.00 79.88 166 LEU A O 1
ATOM 1335 N N . LYS A 1 167 ? 8.319 5.235 -25.447 1.00 82.06 167 LYS A N 1
ATOM 1336 C CA . LYS A 1 167 ? 8.973 4.157 -24.689 1.00 82.06 167 LYS A CA 1
ATOM 1337 C C . LYS A 1 167 ? 10.493 4.355 -24.653 1.00 82.06 167 LYS A C 1
ATOM 1339 O O . LYS A 1 167 ? 11.208 3.555 -25.265 1.00 82.06 167 LYS A O 1
ATOM 1344 N N . PRO A 1 168 ? 10.994 5.427 -24.013 1.00 89.38 168 PRO A N 1
ATOM 1345 C CA . PRO A 1 168 ? 12.431 5.623 -23.855 1.00 89.38 168 PRO A CA 1
ATOM 1346 C C . PRO A 1 168 ? 13.064 4.458 -23.081 1.00 89.38 168 PRO A C 1
ATOM 1348 O O . PRO A 1 168 ? 12.362 3.645 -22.470 1.00 89.38 168 PRO A O 1
ATOM 1351 N N . MET A 1 169 ? 14.392 4.348 -23.136 1.00 91.69 169 MET A N 1
ATOM 1352 C CA . MET A 1 169 ? 15.104 3.335 -22.364 1.00 91.69 169 MET A CA 1
ATOM 1353 C C . MET A 1 169 ? 14.913 3.603 -20.870 1.00 91.69 169 MET A C 1
ATOM 1355 O O . MET A 1 169 ? 14.907 4.749 -20.433 1.00 91.69 169 MET A O 1
ATOM 1359 N N . LEU A 1 170 ? 14.750 2.554 -20.072 1.00 90.75 170 LEU A N 1
ATOM 1360 C CA . LEU A 1 170 ? 14.681 2.695 -18.627 1.00 90.75 170 LEU A CA 1
ATOM 1361 C C . LEU A 1 170 ? 16.039 3.183 -18.105 1.00 90.75 170 LEU A C 1
ATOM 1363 O O . LEU A 1 170 ? 17.070 2.612 -18.481 1.00 90.75 170 LEU A O 1
ATOM 1367 N N . PRO A 1 171 ? 16.062 4.172 -17.193 1.00 91.69 171 PRO A N 1
ATOM 1368 C CA . PRO A 1 171 ? 17.227 4.400 -16.354 1.00 91.69 171 PRO A CA 1
ATOM 1369 C C . PRO A 1 171 ? 17.703 3.074 -15.755 1.00 91.69 171 PRO A C 1
ATOM 1371 O O . PRO A 1 171 ? 16.887 2.261 -15.316 1.00 91.69 171 PRO A O 1
ATOM 1374 N N . THR A 1 172 ? 19.016 2.853 -15.709 1.00 88.44 172 THR A N 1
ATOM 1375 C CA . THR A 1 172 ? 19.626 1.605 -15.222 1.00 88.44 172 THR A CA 1
ATOM 1376 C C . THR A 1 172 ? 19.083 1.179 -13.859 1.00 88.44 172 THR A C 1
ATOM 1378 O O . THR A 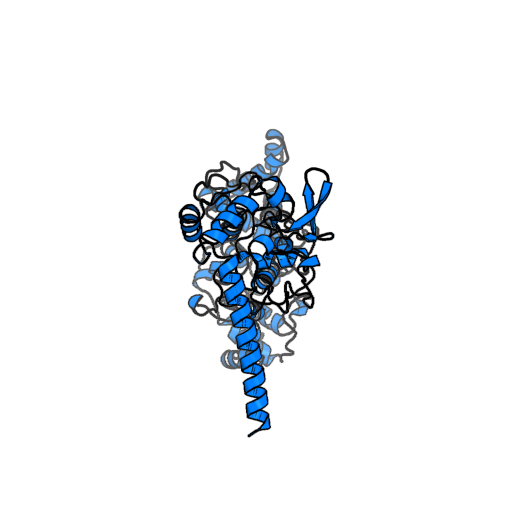1 172 ? 18.889 -0.007 -13.620 1.00 88.44 172 THR A O 1
ATOM 1381 N N . LYS A 1 173 ? 18.764 2.134 -12.976 1.00 88.81 173 LYS A N 1
ATOM 1382 C CA . LYS A 1 173 ? 18.182 1.856 -11.651 1.00 88.81 173 LYS A CA 1
ATOM 1383 C C . LYS A 1 173 ? 16.807 1.165 -11.676 1.00 88.81 173 LYS A C 1
ATOM 1385 O O . LYS A 1 173 ? 16.412 0.620 -10.650 1.00 88.81 173 LYS A O 1
ATOM 1390 N N . TYR A 1 174 ? 16.105 1.186 -12.811 1.00 89.94 174 TYR A N 1
ATOM 1391 C CA . TYR A 1 174 ? 14.777 0.598 -13.008 1.00 89.94 174 TYR A CA 1
ATOM 1392 C C . TYR A 1 174 ? 14.771 -0.619 -13.945 1.00 89.94 174 TYR A C 1
ATOM 1394 O O . TYR A 1 174 ? 13.695 -1.121 -14.262 1.00 89.94 174 TYR A O 1
ATOM 1402 N N . SER A 1 175 ? 15.929 -1.113 -14.398 1.00 89.00 175 SER A N 1
ATOM 1403 C CA . SER A 1 175 ? 15.997 -2.234 -15.352 1.00 89.00 175 SER A CA 1
ATOM 1404 C C . SER A 1 175 ? 15.311 -3.506 -14.838 1.00 89.00 175 SER A C 1
ATOM 1406 O O . SER A 1 175 ? 14.630 -4.183 -15.609 1.00 89.00 175 SER A O 1
ATOM 1408 N N . GLU A 1 176 ? 15.407 -3.784 -13.533 1.00 91.88 176 GLU A N 1
ATOM 1409 C CA . GLU A 1 176 ? 14.754 -4.928 -12.878 1.00 91.88 176 GLU A CA 1
ATOM 1410 C C . GLU A 1 176 ? 13.228 -4.930 -13.065 1.00 91.88 176 GLU A C 1
ATOM 1412 O O . GLU A 1 176 ? 12.620 -5.995 -13.104 1.00 91.88 176 GLU A O 1
ATOM 1417 N N . ALA A 1 177 ? 12.591 -3.768 -13.265 1.00 89.56 177 ALA A N 1
ATOM 1418 C CA . ALA A 1 177 ? 11.147 -3.693 -13.492 1.00 89.56 177 ALA A CA 1
ATOM 1419 C C . ALA A 1 177 ? 10.707 -4.447 -14.762 1.00 89.56 177 ALA A C 1
ATOM 1421 O O . ALA A 1 177 ? 9.575 -4.925 -14.838 1.00 89.56 177 ALA A O 1
ATOM 1422 N N . SER A 1 178 ? 11.591 -4.594 -15.755 1.00 90.19 178 SER A N 1
ATOM 1423 C CA . SER A 1 178 ? 11.281 -5.339 -16.978 1.00 90.19 178 SER A CA 1
ATOM 1424 C C . SER A 1 178 ? 11.223 -6.849 -16.776 1.00 90.19 178 SER A C 1
ATOM 1426 O O . SER A 1 178 ? 10.568 -7.512 -17.579 1.00 90.19 178 SER A O 1
ATOM 1428 N N . CYS A 1 179 ? 11.831 -7.401 -15.719 1.00 91.62 179 CYS A N 1
ATOM 1429 C CA . CYS A 1 179 ? 11.722 -8.830 -15.409 1.00 91.62 179 CYS A CA 1
ATOM 1430 C C . CYS A 1 179 ? 10.249 -9.230 -15.206 1.00 91.62 179 CYS A C 1
ATOM 1432 O O . CYS A 1 179 ? 9.815 -10.291 -15.655 1.00 91.62 179 CYS A O 1
ATOM 1434 N N . PHE A 1 180 ? 9.439 -8.316 -14.660 1.00 89.44 180 PHE A N 1
ATOM 1435 C CA . PHE A 1 180 ? 8.000 -8.500 -14.474 1.00 89.44 180 PHE A CA 1
ATOM 1436 C C . PHE A 1 180 ? 7.204 -8.610 -15.786 1.00 89.44 180 PHE A C 1
ATOM 1438 O O . PHE A 1 180 ? 6.019 -8.909 -15.757 1.00 89.44 180 PHE A O 1
ATOM 1445 N N . LYS A 1 181 ? 7.791 -8.370 -16.965 1.00 86.56 181 LYS A N 1
ATOM 1446 C CA . LYS A 1 181 ? 7.078 -8.595 -18.237 1.00 86.56 181 LYS A CA 1
ATOM 1447 C C . LYS A 1 181 ? 6.841 -10.082 -18.508 1.00 86.56 181 LYS A C 1
ATOM 1449 O O . LYS A 1 181 ? 5.847 -10.414 -19.145 1.00 86.56 181 LYS A O 1
ATOM 1454 N N . CYS A 1 182 ? 7.742 -10.943 -18.031 1.00 87.94 182 CYS A N 1
ATOM 1455 C CA . CYS A 1 182 ? 7.704 -12.388 -18.264 1.00 87.94 182 CYS A CA 1
ATOM 1456 C C . CYS A 1 182 ? 7.557 -13.188 -16.961 1.00 87.94 182 CYS A C 1
ATOM 1458 O O . CYS A 1 182 ? 6.895 -14.218 -16.959 1.00 87.94 182 CYS A O 1
ATOM 1460 N N . HIS A 1 183 ? 8.109 -12.696 -15.849 1.00 90.38 183 HIS A N 1
ATOM 1461 C CA . HIS A 1 183 ? 8.108 -13.381 -14.551 1.00 90.38 183 HIS A CA 1
ATOM 1462 C C . HIS A 1 183 ? 6.963 -12.904 -13.634 1.00 90.38 183 HIS A C 1
ATOM 1464 O O . HIS A 1 183 ? 7.169 -12.643 -12.453 1.00 90.38 183 HIS A O 1
ATOM 1470 N N . GLN A 1 184 ? 5.750 -12.732 -14.175 1.00 86.94 184 GLN A N 1
ATOM 1471 C CA . GLN A 1 184 ? 4.603 -12.193 -13.416 1.00 86.94 184 GLN A CA 1
ATOM 1472 C C . GLN A 1 184 ? 4.105 -13.125 -12.310 1.00 86.94 184 GLN A C 1
ATOM 1474 O O . GLN A 1 184 ? 3.590 -12.648 -11.301 1.00 86.94 184 GLN A O 1
ATOM 1479 N N . ASP A 1 185 ? 4.276 -14.431 -12.505 1.00 84.56 185 ASP A N 1
ATOM 1480 C CA . ASP A 1 185 ? 3.762 -15.476 -11.616 1.00 84.56 185 ASP A CA 1
ATOM 1481 C C . ASP A 1 185 ? 4.818 -15.986 -10.618 1.00 84.56 185 ASP A C 1
ATOM 1483 O O . ASP A 1 185 ? 4.573 -16.922 -9.854 1.00 84.56 185 ASP A O 1
ATOM 1487 N N . GLU A 1 186 ? 6.007 -15.380 -10.608 1.00 85.50 186 GLU A N 1
ATOM 1488 C CA . GLU A 1 186 ? 7.099 -15.765 -9.722 1.00 85.50 186 GLU A CA 1
ATOM 1489 C C . GLU A 1 186 ? 7.104 -14.918 -8.450 1.00 85.50 186 GLU A C 1
ATOM 1491 O O . GLU A 1 186 ? 7.160 -13.692 -8.484 1.00 85.50 186 GLU A O 1
ATOM 1496 N N . ALA A 1 187 ? 7.086 -15.589 -7.297 1.00 78.38 187 ALA A N 1
ATOM 1497 C CA . ALA A 1 187 ? 7.133 -14.915 -5.999 1.00 78.38 187 ALA A CA 1
ATOM 1498 C C . ALA A 1 187 ? 8.518 -14.327 -5.677 1.00 78.38 187 ALA A C 1
ATOM 1500 O O . ALA A 1 187 ? 8.621 -13.386 -4.896 1.00 78.38 187 ALA A O 1
ATOM 1501 N N . ASN A 1 188 ? 9.578 -14.903 -6.244 1.00 86.06 188 ASN A N 1
ATOM 1502 C CA . ASN A 1 188 ? 10.950 -14.448 -6.067 1.00 86.06 188 ASN A CA 1
ATOM 1503 C C . ASN A 1 188 ? 11.691 -14.587 -7.393 1.00 86.06 188 ASN A C 1
ATOM 1505 O O . ASN A 1 188 ? 11.856 -15.703 -7.886 1.00 86.06 188 ASN A O 1
ATOM 1509 N N . ILE A 1 189 ? 12.132 -13.459 -7.939 1.00 89.19 189 ILE A N 1
ATOM 1510 C CA . ILE A 1 189 ? 12.800 -13.399 -9.234 1.00 89.19 189 ILE A CA 1
ATOM 1511 C C . ILE A 1 189 ? 14.299 -13.280 -8.974 1.00 89.19 189 ILE A C 1
ATOM 1513 O O . ILE A 1 189 ? 14.779 -12.270 -8.452 1.00 89.19 189 ILE A O 1
ATOM 1517 N N . ALA A 1 190 ? 15.045 -14.325 -9.332 1.00 84.12 190 ALA A N 1
ATOM 1518 C CA . ALA A 1 190 ? 16.485 -14.374 -9.112 1.00 84.12 190 ALA A CA 1
ATOM 1519 C C . ALA A 1 190 ? 17.187 -13.182 -9.782 1.00 84.12 190 ALA A C 1
ATOM 1521 O O . ALA A 1 190 ? 16.948 -12.888 -10.952 1.00 84.12 190 ALA A O 1
ATOM 1522 N N . HIS A 1 191 ? 18.086 -12.524 -9.045 1.00 86.38 191 HIS A N 1
ATOM 1523 C CA . HIS A 1 191 ? 18.819 -11.332 -9.493 1.00 86.38 191 HIS A CA 1
ATOM 1524 C C . HIS A 1 191 ? 17.946 -10.094 -9.786 1.00 86.38 191 HIS A C 1
ATOM 1526 O O . HIS A 1 191 ? 18.420 -9.168 -10.445 1.00 86.38 191 HIS A O 1
ATOM 1532 N N . ALA A 1 192 ? 16.711 -10.054 -9.276 1.00 90.50 192 ALA A N 1
ATOM 1533 C CA . ALA A 1 192 ? 15.821 -8.894 -9.327 1.00 90.50 192 ALA A CA 1
ATOM 1534 C C . ALA A 1 192 ? 15.260 -8.576 -7.925 1.00 90.50 192 ALA A C 1
ATOM 1536 O O . ALA A 1 192 ? 14.044 -8.549 -7.692 1.00 90.50 192 ALA A O 1
ATOM 1537 N N . ASP A 1 193 ? 16.165 -8.381 -6.963 1.00 88.81 193 ASP A N 1
ATOM 1538 C CA . ASP A 1 193 ? 15.830 -8.189 -5.550 1.00 88.81 193 ASP A CA 1
ATOM 1539 C C . ASP A 1 193 ? 14.963 -6.942 -5.321 1.00 88.81 193 ASP A C 1
ATOM 1541 O O . ASP A 1 193 ? 14.061 -6.977 -4.483 1.00 88.81 193 ASP A O 1
ATOM 1545 N N . LYS A 1 194 ? 15.165 -5.852 -6.080 1.00 90.06 194 LYS A N 1
ATOM 1546 C CA . LYS A 1 194 ? 14.351 -4.631 -5.942 1.00 90.06 194 LYS A CA 1
ATOM 1547 C C . LYS A 1 194 ? 12.945 -4.840 -6.476 1.00 90.06 194 LYS A C 1
ATOM 1549 O O . LYS A 1 194 ? 11.990 -4.357 -5.869 1.00 90.06 194 LYS A O 1
ATOM 1554 N N . LEU A 1 195 ? 12.804 -5.561 -7.590 1.00 91.25 195 LEU A N 1
ATOM 1555 C CA . LEU A 1 195 ? 11.482 -5.928 -8.099 1.00 91.25 195 LEU A CA 1
ATOM 1556 C C . LEU A 1 195 ? 10.755 -6.813 -7.081 1.00 91.25 195 LEU A C 1
ATOM 1558 O O . LEU A 1 195 ? 9.629 -6.502 -6.698 1.00 91.25 195 LEU A O 1
ATOM 1562 N N . THR A 1 196 ? 11.415 -7.863 -6.591 1.00 91.06 196 THR A N 1
ATOM 1563 C CA . THR A 1 196 ? 10.852 -8.779 -5.585 1.00 91.06 196 THR A CA 1
ATOM 1564 C C . THR A 1 196 ? 10.466 -8.034 -4.301 1.00 91.06 196 THR A C 1
ATOM 1566 O O . THR A 1 196 ? 9.391 -8.261 -3.739 1.00 91.06 196 THR A O 1
ATOM 1569 N N . MET A 1 197 ? 11.286 -7.075 -3.866 1.00 89.50 197 MET A N 1
ATOM 1570 C CA . MET A 1 197 ? 10.977 -6.184 -2.747 1.00 89.50 197 MET A CA 1
ATOM 1571 C C . MET A 1 197 ? 9.728 -5.336 -3.017 1.00 89.50 197 MET A C 1
ATOM 1573 O O . MET A 1 197 ? 8.833 -5.286 -2.174 1.00 89.50 197 MET A O 1
ATOM 1577 N N . GLY A 1 198 ? 9.616 -4.723 -4.199 1.00 90.06 198 GLY A N 1
ATOM 1578 C CA . GLY A 1 198 ? 8.433 -3.958 -4.602 1.00 90.06 198 GLY A CA 1
ATOM 1579 C C . GLY A 1 198 ? 7.149 -4.796 -4.607 1.00 90.06 198 GLY A C 1
ATOM 1580 O O . GLY A 1 198 ? 6.129 -4.369 -4.064 1.00 90.06 198 GLY A O 1
ATOM 1581 N N . LEU A 1 199 ? 7.207 -6.019 -5.143 1.00 89.62 199 LEU A N 1
ATOM 1582 C CA . LEU A 1 199 ? 6.088 -6.971 -5.133 1.00 89.62 199 LEU A CA 1
ATOM 1583 C C . LEU A 1 199 ? 5.694 -7.368 -3.701 1.00 89.62 199 LEU A C 1
ATOM 1585 O O . LEU A 1 199 ? 4.510 -7.387 -3.358 1.00 89.62 199 LEU A O 1
ATOM 1589 N N . THR A 1 200 ? 6.684 -7.595 -2.837 1.00 88.31 200 THR A N 1
ATOM 1590 C CA . THR A 1 200 ? 6.462 -7.900 -1.416 1.00 88.31 200 THR A CA 1
ATOM 1591 C C . THR A 1 200 ? 5.779 -6.737 -0.694 1.00 88.31 200 THR A C 1
ATOM 1593 O O . THR A 1 200 ? 4.869 -6.956 0.107 1.00 88.31 200 THR A O 1
ATOM 1596 N N . LEU A 1 201 ? 6.172 -5.492 -0.984 1.00 89.19 201 LEU A N 1
ATOM 1597 C CA . LEU A 1 201 ? 5.550 -4.293 -0.414 1.00 89.19 201 LEU A CA 1
ATOM 1598 C C . LEU A 1 201 ? 4.089 -4.131 -0.857 1.00 89.19 201 LEU A C 1
ATOM 1600 O O . LEU A 1 201 ? 3.249 -3.785 -0.025 1.00 89.19 201 LEU A O 1
ATOM 1604 N N . ILE A 1 202 ? 3.768 -4.427 -2.123 1.00 89.88 202 ILE A N 1
ATOM 1605 C CA . ILE A 1 202 ? 2.388 -4.417 -2.643 1.00 89.88 202 ILE A CA 1
ATOM 1606 C C . ILE A 1 202 ? 1.493 -5.341 -1.813 1.00 89.88 202 ILE A C 1
ATOM 1608 O O . ILE A 1 202 ? 0.422 -4.921 -1.368 1.00 89.88 202 ILE A O 1
ATOM 1612 N N . GLU A 1 203 ? 1.937 -6.575 -1.565 1.00 86.62 203 GLU A N 1
ATOM 1613 C CA . GLU A 1 203 ? 1.181 -7.540 -0.763 1.00 86.62 203 GLU A CA 1
ATOM 1614 C C . GLU A 1 203 ? 1.124 -7.120 0.713 1.00 86.62 203 GLU A C 1
ATOM 1616 O O . GLU A 1 203 ? 0.055 -7.097 1.327 1.00 86.62 203 GLU A O 1
ATOM 1621 N N . LYS A 1 204 ? 2.266 -6.739 1.300 1.00 85.56 204 LYS A N 1
ATOM 1622 C CA . LYS A 1 204 ? 2.371 -6.410 2.729 1.00 85.56 204 LYS A CA 1
ATOM 1623 C C . LYS A 1 204 ? 1.604 -5.165 3.146 1.00 85.56 204 LYS A C 1
ATOM 1625 O O . LYS A 1 204 ? 1.201 -5.110 4.312 1.00 85.56 204 LYS A O 1
ATOM 1630 N N . ASN A 1 205 ? 1.469 -4.189 2.254 1.00 88.19 205 ASN A N 1
ATOM 1631 C CA . ASN A 1 205 ? 0.727 -2.952 2.493 1.00 88.19 205 ASN A CA 1
ATOM 1632 C C . ASN A 1 205 ? -0.713 -3.031 1.968 1.00 88.19 205 ASN A C 1
ATOM 1634 O O . ASN A 1 205 ? -1.483 -2.097 2.168 1.00 88.19 205 ASN A O 1
ATOM 1638 N N . GLY A 1 206 ? -1.098 -4.147 1.337 1.00 90.00 206 GLY A N 1
ATOM 1639 C CA . GLY A 1 206 ? -2.461 -4.370 0.865 1.00 90.00 206 GLY A CA 1
ATOM 1640 C C . GLY A 1 206 ? -2.859 -3.483 -0.309 1.00 90.00 206 GLY A C 1
ATOM 1641 O O . GLY A 1 206 ? -4.044 -3.190 -0.466 1.00 90.00 206 GLY A O 1
ATOM 1642 N N . CYS A 1 207 ? -1.904 -3.059 -1.146 1.00 91.75 207 CYS A N 1
ATOM 1643 C CA . CYS A 1 207 ? -2.190 -2.220 -2.313 1.00 91.75 207 CYS A CA 1
ATOM 1644 C C . CYS A 1 207 ? -3.234 -2.891 -3.217 1.00 91.75 207 CYS A C 1
ATOM 1646 O O . CYS A 1 207 ? -4.169 -2.236 -3.673 1.00 91.75 207 CYS A O 1
ATOM 1648 N N . ASN A 1 208 ? -3.127 -4.212 -3.388 1.00 91.06 208 ASN A N 1
ATOM 1649 C CA . ASN A 1 208 ? -4.052 -5.044 -4.160 1.00 91.06 208 ASN A CA 1
ATOM 1650 C C . ASN A 1 208 ? -5.444 -5.246 -3.516 1.00 91.06 208 ASN A C 1
ATOM 1652 O O . ASN A 1 208 ? -6.317 -5.870 -4.117 1.00 91.06 208 ASN A O 1
ATOM 1656 N N . GLY A 1 209 ? -5.666 -4.747 -2.294 1.00 90.88 209 GLY A N 1
ATOM 1657 C CA . GLY A 1 209 ? -6.978 -4.735 -1.641 1.00 90.88 209 GLY A CA 1
ATOM 1658 C C . GLY A 1 209 ? -7.864 -3.583 -2.120 1.00 90.88 209 GLY A C 1
ATOM 1659 O O . GLY A 1 209 ? -9.075 -3.749 -2.268 1.00 90.88 209 GLY A O 1
ATOM 1660 N N . CYS A 1 210 ? -7.254 -2.428 -2.406 1.00 91.75 210 CYS A N 1
ATOM 1661 C CA . CYS A 1 210 ? -7.943 -1.257 -2.955 1.00 91.75 210 CYS A CA 1
ATOM 1662 C C . CYS A 1 210 ? -7.737 -1.111 -4.464 1.00 91.75 210 CYS A C 1
ATOM 1664 O O . CYS A 1 210 ? -8.650 -0.664 -5.152 1.00 91.75 210 CYS A O 1
ATOM 1666 N N . HIS A 1 211 ? -6.573 -1.487 -4.988 1.00 93.62 211 HIS A N 1
ATOM 1667 C CA . HIS A 1 211 ? -6.254 -1.442 -6.409 1.00 93.62 211 HIS A CA 1
ATOM 1668 C C . HIS A 1 211 ? -6.354 -2.835 -7.019 1.00 93.62 211 HIS A C 1
ATOM 1670 O O . HIS A 1 211 ? -5.775 -3.785 -6.509 1.00 93.62 211 HIS A O 1
ATOM 1676 N N . THR A 1 212 ? -7.047 -2.980 -8.143 1.00 92.69 212 THR A N 1
ATOM 1677 C CA . THR A 1 212 ? -7.040 -4.268 -8.854 1.00 92.69 212 THR A CA 1
ATOM 1678 C C . THR A 1 212 ? -5.680 -4.482 -9.520 1.00 92.69 212 THR A C 1
ATOM 1680 O O . THR A 1 212 ? -5.190 -3.579 -10.193 1.00 92.69 212 THR A O 1
ATOM 1683 N N . ILE A 1 213 ? -5.080 -5.662 -9.335 1.00 91.44 213 ILE A N 1
ATOM 1684 C CA . ILE A 1 213 ? -3.866 -6.112 -10.033 1.00 91.44 213 ILE A CA 1
ATOM 1685 C C . ILE A 1 213 ? -4.078 -7.576 -10.418 1.00 91.44 213 ILE A C 1
ATOM 1687 O O . ILE A 1 213 ? -4.072 -8.444 -9.550 1.00 91.44 213 ILE A O 1
ATOM 1691 N N . LYS A 1 214 ? -4.277 -7.865 -11.707 1.00 89.38 214 LYS A N 1
ATOM 1692 C CA . LYS A 1 214 ? -4.685 -9.201 -12.179 1.00 89.38 214 LYS A CA 1
ATOM 1693 C C . LYS A 1 214 ? -3.680 -10.304 -11.856 1.00 89.38 214 LYS A C 1
ATOM 1695 O O . LYS A 1 214 ? -4.084 -11.412 -11.542 1.00 89.38 214 LYS A O 1
ATOM 1700 N N . SER A 1 215 ? -2.386 -10.011 -11.941 1.00 86.50 215 SER A N 1
ATOM 1701 C CA . SER A 1 215 ? -1.326 -10.983 -11.645 1.00 86.50 215 SER A CA 1
ATOM 1702 C C . SER A 1 215 ? -1.041 -11.125 -10.145 1.00 86.50 215 SER A C 1
ATOM 1704 O O . SER A 1 215 ? -0.354 -12.051 -9.735 1.00 86.50 215 SER A O 1
ATOM 1706 N N . LEU A 1 216 ? -1.554 -10.214 -9.310 1.00 86.88 216 LEU A N 1
ATOM 1707 C CA . LEU A 1 216 ? -1.278 -10.149 -7.872 1.00 86.88 216 LEU A CA 1
ATOM 1708 C C . LEU A 1 216 ? -2.577 -9.946 -7.093 1.00 86.88 216 LEU A C 1
ATOM 1710 O O . LEU A 1 216 ? -2.700 -9.011 -6.297 1.00 86.88 216 LEU A O 1
ATOM 1714 N N . GLU A 1 217 ? -3.567 -10.803 -7.334 1.00 85.62 217 GLU A N 1
ATOM 1715 C CA . GLU A 1 217 ? -4.844 -10.720 -6.628 1.00 85.62 217 GLU A CA 1
ATOM 1716 C C . GLU A 1 217 ? -4.651 -10.818 -5.109 1.00 85.62 217 GLU A C 1
ATOM 1718 O O . GLU A 1 217 ? -3.808 -11.564 -4.597 1.00 85.62 217 GLU A O 1
ATOM 1723 N N . SER A 1 218 ? -5.442 -10.037 -4.369 1.00 82.06 218 SER A N 1
ATOM 1724 C CA . SER A 1 218 ? -5.398 -10.060 -2.911 1.00 82.06 218 SER A CA 1
ATOM 1725 C C . SER A 1 218 ? -5.880 -11.412 -2.396 1.00 82.06 218 SER A C 1
ATOM 1727 O O . SER A 1 218 ? -7.055 -11.753 -2.491 1.00 82.06 218 SER A O 1
ATOM 1729 N N . ARG A 1 219 ? -4.958 -12.181 -1.812 1.00 78.94 219 ARG A N 1
ATOM 1730 C CA . ARG A 1 219 ? -5.264 -13.477 -1.186 1.00 78.94 219 ARG A CA 1
ATOM 1731 C C . ARG A 1 219 ? -5.924 -13.322 0.182 1.00 78.94 219 ARG A C 1
ATOM 1733 O O . ARG A 1 219 ? -6.546 -14.253 0.680 1.00 78.94 219 ARG A O 1
ATOM 1740 N N . ARG A 1 220 ? -5.733 -12.166 0.822 1.00 83.94 220 ARG A N 1
ATOM 1741 C CA . ARG A 1 220 ? -6.205 -11.867 2.173 1.00 83.94 220 ARG A CA 1
ATOM 1742 C C . ARG A 1 220 ? -6.229 -10.361 2.406 1.00 83.94 220 ARG A C 1
ATOM 1744 O O . ARG A 1 220 ? -5.329 -9.641 1.981 1.00 83.94 220 ARG A O 1
ATOM 1751 N N . LYS A 1 221 ? -7.203 -9.918 3.195 1.00 87.94 221 LYS A N 1
ATOM 1752 C CA . LYS A 1 221 ? -7.252 -8.576 3.779 1.00 87.94 221 LYS A CA 1
ATOM 1753 C C . LYS A 1 221 ? -5.995 -8.248 4.600 1.00 87.94 221 LYS A C 1
ATOM 1755 O O . LYS A 1 221 ? -5.569 -9.033 5.449 1.00 87.94 221 LYS A O 1
ATOM 1760 N N . ALA A 1 222 ? -5.405 -7.082 4.337 1.00 89.31 222 ALA A N 1
ATOM 1761 C CA . ALA A 1 222 ? -4.200 -6.614 5.026 1.00 89.31 222 ALA A CA 1
ATOM 1762 C C . ALA A 1 222 ? -4.474 -6.148 6.468 1.00 89.31 222 ALA A C 1
ATOM 1764 O O . ALA A 1 222 ? -3.615 -6.267 7.341 1.00 89.31 222 ALA A O 1
ATOM 1765 N N . GLY A 1 223 ? -5.671 -5.622 6.720 1.00 90.50 223 GLY A N 1
ATOM 1766 C CA . GLY A 1 223 ? -6.159 -5.223 8.032 1.00 90.50 223 GLY A CA 1
ATOM 1767 C C . GLY A 1 223 ? -6.832 -6.373 8.796 1.00 90.50 223 GLY A C 1
ATOM 1768 O O . GLY A 1 223 ? -7.163 -7.412 8.220 1.00 90.50 223 GLY A O 1
ATOM 1769 N N . PRO A 1 224 ? -7.029 -6.211 10.117 1.00 91.12 224 PRO A N 1
ATOM 1770 C CA . PRO A 1 224 ? -7.775 -7.165 10.932 1.00 91.12 224 PRO A CA 1
ATOM 1771 C C . PRO A 1 224 ? -9.251 -7.242 10.531 1.00 91.12 224 PRO A C 1
ATOM 1773 O O . PRO A 1 224 ? -9.820 -6.275 10.020 1.00 91.12 224 PRO A O 1
ATOM 1776 N N . ASP A 1 225 ? -9.875 -8.372 10.853 1.00 93.62 225 ASP A N 1
ATOM 1777 C CA . ASP A 1 225 ? -11.326 -8.527 10.793 1.00 93.62 225 ASP A CA 1
ATOM 1778 C C . ASP A 1 225 ? -12.023 -7.592 11.797 1.00 93.62 225 ASP A C 1
ATOM 1780 O O . ASP A 1 225 ? -11.622 -7.509 12.966 1.00 93.62 225 ASP A O 1
ATOM 1784 N N . LEU A 1 226 ? -13.039 -6.866 11.323 1.00 95.62 226 LEU A N 1
ATOM 1785 C CA . LEU A 1 226 ? -13.826 -5.924 12.114 1.00 95.62 226 LEU A CA 1
ATOM 1786 C C . LEU A 1 226 ? -15.219 -6.459 12.471 1.00 95.62 226 LEU A C 1
ATOM 1788 O O . LEU A 1 226 ? -15.937 -5.780 13.198 1.00 95.62 226 LEU A O 1
ATOM 1792 N N . ALA A 1 227 ? -15.593 -7.673 12.050 1.00 93.75 227 ALA A N 1
ATOM 1793 C CA . ALA A 1 227 ? -16.915 -8.242 12.323 1.00 93.75 227 ALA A CA 1
ATOM 1794 C C . ALA A 1 227 ? -17.251 -8.365 13.822 1.00 93.75 227 ALA A C 1
ATOM 1796 O O . ALA A 1 227 ? -18.405 -8.214 14.208 1.00 93.75 227 ALA A O 1
ATOM 1797 N N . ARG A 1 228 ? -16.244 -8.606 14.674 1.00 94.44 228 ARG A N 1
ATOM 1798 C CA . ARG A 1 228 ? -16.379 -8.717 16.143 1.00 94.44 228 ARG A CA 1
ATOM 1799 C C . ARG A 1 228 ? -15.619 -7.618 16.895 1.00 94.44 228 ARG A C 1
ATOM 1801 O O . ARG A 1 228 ? -15.201 -7.806 18.038 1.00 94.44 228 ARG A O 1
ATOM 1808 N N . ILE A 1 229 ? -15.378 -6.468 16.255 1.00 95.38 229 ILE A N 1
ATOM 1809 C CA . ILE A 1 229 ? -14.525 -5.406 16.822 1.00 95.38 229 ILE A CA 1
ATOM 1810 C C . ILE A 1 229 ? -15.038 -4.883 18.173 1.00 95.38 229 ILE A C 1
ATOM 1812 O O . ILE A 1 229 ? -14.238 -4.585 19.063 1.00 95.38 229 ILE A O 1
ATOM 1816 N N . ASN A 1 230 ? -16.358 -4.863 18.356 1.00 94.50 230 ASN A N 1
ATOM 1817 C CA . ASN A 1 230 ? -17.040 -4.435 19.575 1.00 94.50 230 ASN A CA 1
ATOM 1818 C C . ASN A 1 230 ? -16.795 -5.332 20.802 1.00 94.50 230 ASN A C 1
ATOM 1820 O O . ASN A 1 230 ? -17.124 -4.934 21.921 1.00 94.50 230 ASN A O 1
ATOM 1824 N N . GLU A 1 231 ? -16.223 -6.524 20.624 1.00 94.06 231 GLU A N 1
ATOM 1825 C CA . GLU A 1 231 ? -15.799 -7.408 21.717 1.00 94.06 231 GLU A CA 1
ATOM 1826 C C . GLU A 1 231 ? -14.363 -7.121 22.184 1.00 94.06 231 GLU A C 1
ATOM 1828 O O . GLU A 1 231 ? -13.984 -7.470 23.305 1.00 94.06 231 GLU A O 1
ATOM 1833 N N . LYS A 1 232 ? -13.551 -6.494 21.325 1.00 93.88 232 LYS A N 1
ATOM 1834 C CA . LYS A 1 232 ? -12.108 -6.320 21.526 1.00 93.88 232 LYS A CA 1
ATOM 1835 C C . LYS A 1 232 ? -11.729 -4.952 22.063 1.00 93.88 232 LYS A C 1
ATOM 1837 O O . LYS A 1 232 ? -10.809 -4.863 22.873 1.00 93.88 232 LYS A O 1
ATOM 1842 N N . VAL A 1 233 ? -12.352 -3.907 21.541 1.00 94.75 233 VAL A N 1
ATOM 1843 C CA . VAL A 1 233 ? -12.012 -2.506 21.815 1.00 94.75 233 VAL A CA 1
ATOM 1844 C C . VAL A 1 233 ? -13.287 -1.729 22.140 1.00 94.75 233 VAL A C 1
ATOM 1846 O O . VAL A 1 233 ? -14.387 -2.176 21.816 1.00 94.75 233 VAL A O 1
ATOM 1849 N N . ASN A 1 234 ? -13.150 -0.569 22.781 1.00 93.44 234 ASN A N 1
ATOM 1850 C CA . ASN A 1 234 ? -14.277 0.340 23.002 1.00 93.44 234 ASN A CA 1
ATOM 1851 C C . ASN A 1 234 ? -14.454 1.315 21.823 1.00 93.44 234 ASN A C 1
ATOM 1853 O O . ASN A 1 234 ? -13.544 1.496 21.006 1.00 93.44 234 ASN A O 1
ATOM 1857 N N . LYS A 1 235 ? -15.635 1.938 21.742 1.00 94.50 235 LYS A N 1
ATOM 1858 C CA . LYS A 1 235 ? -15.994 2.822 20.619 1.00 94.50 235 LYS A CA 1
ATOM 1859 C C . LYS A 1 235 ? -15.098 4.063 20.525 1.00 94.50 235 LYS A C 1
ATOM 1861 O O . LYS A 1 235 ? -14.668 4.432 19.434 1.00 94.50 235 LYS A O 1
ATOM 1866 N N . ASP A 1 236 ? -14.779 4.667 21.668 1.00 94.81 236 ASP A N 1
ATOM 1867 C CA . ASP A 1 236 ? -13.921 5.854 21.766 1.00 94.81 236 ASP A CA 1
ATOM 1868 C C . ASP A 1 236 ? -12.504 5.583 21.228 1.00 94.81 236 ASP A C 1
ATOM 1870 O O . ASP A 1 236 ? -11.986 6.327 20.394 1.00 94.81 236 ASP A O 1
ATOM 1874 N N . TRP A 1 237 ? -11.919 4.449 21.618 1.00 95.94 237 TRP A N 1
ATOM 1875 C CA . TRP A 1 237 ? -10.621 3.993 21.135 1.00 95.94 237 TRP A CA 1
ATOM 1876 C C . TRP A 1 237 ? -10.619 3.821 19.615 1.00 95.94 237 TRP A C 1
ATOM 1878 O O . TRP A 1 237 ? -9.672 4.247 18.959 1.00 95.94 237 TRP A O 1
ATOM 1888 N N . VAL A 1 238 ? -11.674 3.229 19.036 1.00 96.69 238 VAL A N 1
ATOM 1889 C CA . VAL A 1 238 ? -11.775 3.050 17.576 1.00 96.69 238 VAL A CA 1
ATOM 1890 C C . VAL A 1 238 ? -11.839 4.388 16.861 1.00 96.69 238 VAL A C 1
ATOM 1892 O O . VAL A 1 238 ? -11.138 4.566 15.868 1.00 96.69 238 VAL A O 1
ATOM 1895 N N . ALA A 1 239 ? -12.617 5.338 17.374 1.00 97.25 239 ALA A N 1
ATOM 1896 C CA . ALA A 1 239 ? -12.710 6.670 16.794 1.00 97.25 239 ALA A CA 1
ATOM 1897 C C . ALA A 1 239 ? -11.332 7.368 16.797 1.00 97.25 239 ALA A C 1
ATOM 1899 O O . ALA A 1 239 ? -10.852 7.810 15.751 1.00 97.25 239 ALA A O 1
ATOM 1900 N N . LYS A 1 240 ? -10.632 7.373 17.940 1.00 96.94 240 LYS A N 1
ATOM 1901 C CA . LYS A 1 240 ? -9.268 7.923 18.066 1.00 96.94 240 LYS A CA 1
ATOM 1902 C C . LYS A 1 240 ? -8.262 7.215 17.155 1.00 96.94 240 LYS A C 1
ATOM 1904 O O . LYS A 1 240 ? -7.453 7.869 16.502 1.00 96.94 240 LYS A O 1
ATOM 1909 N N . TRP A 1 241 ? -8.344 5.887 17.067 1.00 96.88 241 TRP A N 1
ATOM 1910 C CA . TRP A 1 241 ? -7.498 5.078 16.190 1.00 96.88 241 TRP A CA 1
ATOM 1911 C C . TRP A 1 241 ? -7.726 5.399 14.711 1.00 96.88 241 TRP A C 1
ATOM 1913 O O . TRP A 1 241 ? -6.759 5.486 13.968 1.00 96.88 241 TRP A O 1
ATOM 1923 N N . ILE A 1 242 ? -8.972 5.592 14.269 1.00 97.31 242 ILE A N 1
ATOM 1924 C CA . ILE A 1 242 ? -9.275 5.980 12.882 1.00 97.31 242 ILE A CA 1
ATOM 1925 C C . ILE A 1 242 ? -8.736 7.391 12.585 1.00 97.31 242 ILE A C 1
ATOM 1927 O O . ILE A 1 242 ? -8.222 7.620 11.488 1.00 97.31 242 ILE A O 1
ATOM 1931 N N . LYS A 1 243 ? -8.825 8.318 13.550 1.00 96.38 243 LYS A N 1
ATOM 1932 C CA . LYS A 1 243 ? -8.334 9.699 13.415 1.00 96.38 243 LYS A CA 1
ATOM 1933 C C . LYS A 1 243 ? -6.820 9.765 13.231 1.00 96.38 243 LYS A C 1
ATOM 1935 O O . LYS A 1 243 ? -6.353 10.419 12.301 1.00 96.38 243 LYS A O 1
ATOM 1940 N N . ASP A 1 244 ? -6.073 9.088 14.100 1.00 95.38 244 ASP A N 1
ATOM 1941 C CA . ASP A 1 244 ? -4.611 9.041 14.046 1.00 95.38 244 ASP A CA 1
ATOM 1942 C C . ASP A 1 244 ? -4.060 7.670 14.490 1.00 95.38 244 ASP A C 1
ATOM 1944 O O . ASP A 1 244 ? -3.690 7.470 15.653 1.00 95.38 244 ASP A O 1
ATOM 1948 N N . PRO A 1 245 ? -3.957 6.703 13.558 1.00 95.50 245 PRO A N 1
ATOM 1949 C CA . PRO A 1 245 ? -3.410 5.385 13.862 1.00 95.50 245 PRO A CA 1
ATOM 1950 C C . PRO A 1 245 ? -1.951 5.438 14.343 1.00 95.50 245 PRO A C 1
ATOM 1952 O O . PRO A 1 245 ? -1.541 4.636 15.190 1.00 95.50 245 PRO A O 1
ATOM 1955 N N . LYS A 1 246 ? -1.151 6.361 13.783 1.00 93.38 246 LYS A N 1
ATOM 1956 C CA . LYS A 1 246 ? 0.293 6.460 14.042 1.00 93.38 246 LYS A CA 1
ATOM 1957 C C . LYS A 1 246 ? 0.593 7.084 15.402 1.00 93.38 246 LYS A C 1
ATOM 1959 O O . LYS A 1 246 ? 1.577 6.682 16.018 1.00 93.38 246 LYS A O 1
ATOM 1964 N N . GLY A 1 247 ? -0.286 7.954 15.902 1.00 92.56 247 GLY A N 1
ATOM 1965 C CA . GLY A 1 247 ? -0.238 8.459 17.277 1.00 92.56 247 GLY A CA 1
ATOM 1966 C C . GLY A 1 247 ? -0.378 7.363 18.342 1.00 92.56 247 GLY A C 1
ATOM 1967 O O . GLY A 1 247 ? 0.204 7.470 19.417 1.00 92.56 247 GLY A O 1
ATOM 1968 N N . PHE A 1 248 ? -1.082 6.262 18.044 1.00 94.06 248 PHE A N 1
ATOM 1969 C CA . PHE A 1 248 ? -1.147 5.097 18.941 1.00 94.06 248 PHE A CA 1
ATOM 1970 C C . PHE A 1 248 ? -0.026 4.082 18.681 1.00 94.06 248 PHE A C 1
ATOM 1972 O O . PHE A 1 248 ? 0.555 3.536 19.621 1.00 94.06 248 PHE A O 1
ATOM 1979 N N . ARG A 1 249 ? 0.249 3.776 17.405 1.00 93.56 249 ARG A N 1
ATOM 1980 C CA . ARG A 1 249 ? 1.311 2.848 16.988 1.00 93.56 249 ARG A CA 1
ATOM 1981 C C . ARG A 1 249 ? 2.072 3.422 15.800 1.00 93.56 249 ARG A C 1
ATOM 1983 O O . ARG A 1 249 ? 1.600 3.329 14.669 1.00 93.56 249 ARG A O 1
ATOM 1990 N N . HIS A 1 250 ? 3.286 3.902 16.050 1.00 92.06 250 HIS A N 1
ATOM 1991 C CA . HIS A 1 250 ? 4.119 4.600 15.062 1.00 92.06 250 HIS A CA 1
ATOM 1992 C C . HIS A 1 250 ? 4.390 3.797 13.778 1.00 92.06 250 HIS A C 1
ATOM 1994 O O . HIS A 1 250 ? 4.319 4.355 12.685 1.00 92.06 250 HIS A O 1
ATOM 2000 N N . ASN A 1 251 ? 4.589 2.481 13.887 1.00 89.44 251 ASN A N 1
ATOM 2001 C CA . ASN A 1 251 ? 4.844 1.580 12.758 1.00 89.44 251 ASN A CA 1
ATOM 2002 C C . ASN A 1 251 ? 3.587 0.855 12.237 1.00 89.44 251 ASN A C 1
ATOM 2004 O O . ASN A 1 251 ? 3.675 -0.208 11.620 1.00 89.44 251 ASN A O 1
ATOM 2008 N N . THR A 1 252 ? 2.387 1.371 12.517 1.00 91.19 252 THR A N 1
ATOM 2009 C CA . THR A 1 252 ? 1.161 0.796 11.953 1.00 91.19 252 THR A CA 1
ATOM 2010 C C . THR A 1 252 ? 1.108 0.961 10.436 1.00 91.19 252 THR A C 1
ATOM 2012 O O . THR A 1 252 ? 1.451 2.009 9.891 1.00 91.19 252 THR A O 1
ATOM 2015 N N . LYS A 1 253 ? 0.603 -0.070 9.753 1.00 89.44 253 LYS A N 1
ATOM 2016 C CA . LYS A 1 253 ? 0.357 -0.044 8.304 1.00 89.44 253 LYS A CA 1
ATOM 2017 C C . LYS A 1 253 ? -0.970 0.605 7.923 1.00 89.44 253 LYS A C 1
ATOM 2019 O O . LYS A 1 253 ? -1.211 0.833 6.744 1.00 89.44 253 LYS A O 1
ATOM 2024 N N . MET A 1 254 ? -1.848 0.865 8.896 1.00 92.62 254 MET A N 1
ATOM 2025 C CA . MET A 1 254 ? -3.087 1.588 8.622 1.00 92.62 254 MET A CA 1
ATOM 2026 C C . MET A 1 254 ? -2.736 3.028 8.219 1.00 92.62 254 MET A C 1
ATOM 2028 O O . MET A 1 254 ? -2.089 3.719 9.009 1.00 92.62 254 MET A O 1
ATOM 2032 N N . PRO A 1 255 ? -3.119 3.477 7.012 1.00 90.69 255 PRO A N 1
ATOM 2033 C CA . PRO A 1 255 ? -2.811 4.825 6.561 1.00 90.69 255 PRO A CA 1
ATOM 2034 C C . PRO A 1 255 ? -3.635 5.863 7.331 1.00 90.69 255 PRO A C 1
ATOM 2036 O O . PRO A 1 255 ? -4.729 5.577 7.821 1.00 90.69 255 PRO A O 1
ATOM 2039 N N . SER A 1 256 ? -3.116 7.086 7.400 1.00 91.75 256 SER A N 1
ATOM 2040 C CA . SER A 1 256 ? -3.840 8.236 7.943 1.00 91.75 256 SER A CA 1
ATOM 2041 C C . SER A 1 256 ? -4.699 8.853 6.838 1.00 91.75 256 SER A C 1
ATOM 2043 O O . SER A 1 256 ? -4.177 9.433 5.888 1.00 91.75 256 SER A O 1
ATOM 2045 N N . PHE A 1 257 ? -6.020 8.709 6.938 1.00 92.06 257 PHE A N 1
ATOM 2046 C CA . PHE A 1 257 ? -6.964 9.286 5.968 1.00 92.06 257 PHE A CA 1
ATOM 2047 C C . PHE A 1 257 ? -7.343 10.736 6.292 1.00 92.06 257 PHE A C 1
ATOM 2049 O O . PHE A 1 257 ? -7.709 11.503 5.401 1.00 92.06 257 PHE A O 1
ATOM 2056 N N . PHE A 1 258 ? -7.233 11.113 7.564 1.00 94.00 258 PHE A N 1
ATOM 2057 C CA . PHE A 1 258 ? -7.665 12.396 8.108 1.00 94.00 258 PHE A CA 1
ATOM 2058 C C . PHE A 1 258 ? -6.457 13.244 8.523 1.00 94.00 258 PHE A C 1
ATOM 2060 O O . PHE A 1 258 ? -5.357 12.717 8.712 1.00 94.00 258 PHE A O 1
ATOM 2067 N N . GLY A 1 259 ? -6.640 14.565 8.616 1.00 91.38 259 GLY A N 1
ATOM 2068 C CA . GLY A 1 259 ? -5.558 15.499 8.963 1.00 91.38 259 GLY A CA 1
ATOM 2069 C C . GLY A 1 259 ? -4.440 15.581 7.915 1.00 91.38 259 GLY A C 1
ATOM 2070 O O . GLY A 1 259 ? -3.318 15.970 8.228 1.00 91.38 259 GLY A O 1
ATOM 2071 N N . GLN A 1 260 ? -4.734 15.186 6.679 1.00 91.56 260 GLN A N 1
ATOM 2072 C CA . GLN A 1 260 ? -3.844 15.274 5.529 1.00 91.56 260 GLN A CA 1
ATOM 2073 C C . GLN A 1 260 ? -3.844 16.691 4.953 1.00 91.56 260 GLN A C 1
ATOM 2075 O O . GLN A 1 260 ? -4.751 17.488 5.188 1.00 91.56 260 GLN A O 1
ATOM 2080 N N . SER A 1 261 ? -2.842 17.000 4.131 1.00 89.25 261 SER A N 1
ATOM 2081 C CA . SER A 1 261 ? -2.642 18.337 3.551 1.00 89.25 261 SER A CA 1
ATOM 2082 C C . SER A 1 261 ? -3.833 18.878 2.747 1.00 89.25 261 SER A C 1
ATOM 2084 O O . SER A 1 261 ? -3.941 20.090 2.570 1.00 89.25 261 SER A O 1
ATOM 2086 N N . ASN A 1 262 ? -4.726 18.009 2.262 1.00 87.56 262 ASN A N 1
ATOM 2087 C CA . ASN A 1 262 ? -5.927 18.376 1.510 1.00 87.56 262 ASN A CA 1
ATOM 2088 C C . ASN A 1 262 ? -7.232 18.347 2.343 1.00 87.56 262 ASN A C 1
ATOM 2090 O O . ASN A 1 262 ? -8.288 18.676 1.791 1.00 87.56 262 ASN A O 1
ATOM 2094 N N . ASN A 1 263 ? -7.173 17.976 3.633 1.00 91.00 263 ASN A N 1
ATOM 2095 C CA . ASN A 1 263 ? -8.328 17.884 4.541 1.00 91.00 263 ASN A CA 1
ATOM 2096 C C . ASN A 1 263 ? -8.018 18.246 6.015 1.00 91.00 263 ASN A C 1
ATOM 2098 O O . ASN A 1 263 ? -8.606 17.674 6.935 1.00 91.00 263 ASN A O 1
ATOM 2102 N N . SER A 1 264 ? -7.110 19.197 6.254 1.00 92.12 264 SER A N 1
ATOM 2103 C CA . SER A 1 264 ? -6.684 19.613 7.602 1.00 92.12 264 SER A CA 1
ATOM 2104 C C . SER A 1 264 ? -7.170 21.002 8.042 1.00 92.12 264 SER A C 1
ATOM 2106 O O . SER A 1 264 ? -6.830 21.434 9.141 1.00 92.12 264 SER A O 1
ATOM 2108 N N . ASP A 1 265 ? -7.902 21.741 7.202 1.00 91.56 265 ASP A N 1
ATOM 2109 C CA . ASP A 1 265 ? -8.479 23.032 7.597 1.00 91.56 265 ASP A CA 1
ATOM 2110 C C . ASP A 1 265 ? -9.625 22.864 8.611 1.00 91.56 265 ASP A C 1
ATOM 2112 O O . ASP A 1 265 ? -10.150 21.770 8.799 1.00 91.56 265 ASP A O 1
ATOM 2116 N N . THR A 1 266 ? -10.036 23.949 9.271 1.00 90.00 266 THR A N 1
ATOM 2117 C CA . THR A 1 266 ? -11.031 23.902 10.356 1.00 90.00 266 THR A CA 1
ATOM 2118 C C . THR A 1 266 ? -12.352 23.240 9.951 1.00 90.00 266 THR A C 1
ATOM 2120 O O . THR A 1 266 ? -12.903 22.461 10.728 1.00 90.00 266 THR A O 1
ATOM 2123 N N . ASN A 1 267 ? -12.857 23.505 8.741 1.00 90.31 267 ASN A N 1
ATOM 2124 C CA . ASN A 1 267 ? -14.106 22.900 8.274 1.00 90.31 267 ASN A CA 1
ATOM 2125 C C . ASN A 1 267 ? -13.894 21.422 7.934 1.00 90.31 267 ASN A C 1
ATOM 2127 O O . ASN A 1 267 ? -14.735 20.583 8.259 1.00 90.31 267 ASN A O 1
ATOM 2131 N N . ALA A 1 268 ? -12.749 21.092 7.334 1.00 92.31 268 ALA A N 1
ATOM 2132 C CA . ALA A 1 268 ? -12.376 19.708 7.091 1.00 92.31 268 ALA A CA 1
ATOM 2133 C C . ALA A 1 268 ? -12.236 18.913 8.397 1.00 92.31 268 ALA A C 1
ATOM 2135 O O . ALA A 1 268 ? -12.693 17.782 8.448 1.00 92.31 268 ALA A O 1
ATOM 2136 N N . VAL A 1 269 ? -11.703 19.492 9.477 1.00 94.06 269 VAL A N 1
ATOM 2137 C CA . VAL A 1 269 ? -11.618 18.814 10.783 1.00 94.06 269 VAL A CA 1
ATOM 2138 C C . VAL A 1 269 ? -13.006 18.469 11.333 1.00 94.06 269 VAL A C 1
ATOM 2140 O O . VAL A 1 269 ? -13.211 17.335 11.756 1.00 94.06 269 VAL A O 1
ATOM 2143 N N . LEU A 1 270 ? -13.974 19.391 11.269 1.00 95.12 270 LEU A N 1
ATOM 2144 C CA . LEU A 1 270 ? -15.357 19.124 11.702 1.00 95.12 270 LEU A CA 1
ATOM 2145 C C . LEU A 1 270 ? -16.019 18.012 10.881 1.00 95.12 270 LEU A C 1
ATOM 2147 O O . LEU A 1 270 ? -16.716 17.151 11.430 1.00 95.12 270 LEU A O 1
ATOM 2151 N N . ARG A 1 271 ? -15.782 18.018 9.564 1.00 95.94 271 ARG A N 1
ATOM 2152 C CA . ARG A 1 271 ? -16.217 16.947 8.670 1.00 95.94 271 ARG A CA 1
ATOM 2153 C C . ARG A 1 271 ? -15.569 15.616 9.045 1.00 95.94 271 ARG A C 1
ATOM 2155 O O . ARG A 1 271 ? -16.290 14.649 9.257 1.00 95.94 271 ARG A O 1
ATOM 2162 N N . ASN A 1 272 ? -14.244 15.588 9.161 1.00 96.56 272 ASN A N 1
ATOM 2163 C CA . ASN A 1 272 ? -13.465 14.395 9.479 1.00 96.56 272 ASN A CA 1
ATOM 2164 C C . ASN A 1 272 ? -13.959 13.769 10.789 1.00 96.56 272 ASN A C 1
ATOM 2166 O O . ASN A 1 272 ? -14.267 12.584 10.821 1.00 96.56 272 ASN A O 1
ATOM 2170 N N . ASP A 1 273 ? -14.094 14.565 11.854 1.00 97.38 273 ASP A N 1
ATOM 2171 C CA . ASP A 1 273 ? -14.563 14.089 13.159 1.00 97.38 273 ASP A CA 1
ATOM 2172 C C . ASP A 1 273 ? -15.988 13.518 13.077 1.00 97.38 273 ASP A C 1
ATOM 2174 O O . ASP A 1 273 ? -16.285 12.490 13.686 1.00 97.38 273 ASP A O 1
ATOM 2178 N N . THR A 1 274 ? -16.847 14.121 12.252 1.00 97.94 274 THR A N 1
ATOM 2179 C CA . THR A 1 274 ? -18.201 13.617 11.993 1.00 97.94 274 THR A CA 1
ATOM 2180 C C . THR A 1 274 ? -18.191 12.298 11.219 1.00 97.94 274 THR A C 1
ATOM 2182 O O . THR A 1 274 ? -18.859 11.349 11.624 1.00 97.94 274 THR A O 1
ATOM 2185 N N . GLU A 1 275 ? -17.406 12.186 10.147 1.00 98.12 275 GLU A N 1
ATOM 2186 C CA . GLU A 1 275 ? -17.259 10.942 9.380 1.00 98.12 275 GLU A CA 1
ATOM 2187 C C . GLU A 1 275 ? -16.705 9.821 10.272 1.00 98.12 275 GLU A C 1
ATOM 2189 O O . GLU A 1 275 ? -17.286 8.738 10.334 1.00 98.12 275 GLU A O 1
ATOM 2194 N N . ILE A 1 276 ? -15.654 10.096 11.050 1.00 98.19 276 ILE A N 1
ATOM 2195 C CA . ILE A 1 276 ? -15.058 9.145 11.999 1.00 98.19 276 ILE A CA 1
ATOM 2196 C C . ILE A 1 276 ? -16.083 8.678 13.033 1.00 98.19 276 ILE A C 1
ATOM 2198 O O . ILE A 1 276 ? -16.192 7.476 13.286 1.00 98.19 276 ILE A O 1
ATOM 2202 N N . TYR A 1 277 ? -16.846 9.609 13.608 1.00 98.19 277 TYR A N 1
ATOM 2203 C CA . TYR A 1 277 ? -17.894 9.284 14.569 1.00 98.19 277 TYR A CA 1
ATOM 2204 C C . TYR A 1 277 ? -18.935 8.340 13.956 1.00 98.19 277 TYR A C 1
ATOM 2206 O O . TYR A 1 277 ? -19.235 7.300 14.536 1.00 98.19 277 TYR A O 1
ATOM 2214 N N . THR A 1 278 ? -19.436 8.644 12.754 1.00 98.31 278 THR A N 1
ATOM 2215 C CA . THR A 1 278 ? -20.435 7.795 12.082 1.00 98.31 278 THR A CA 1
ATOM 2216 C C . THR A 1 278 ? -19.888 6.406 11.731 1.00 98.31 278 THR A C 1
ATOM 2218 O O . THR A 1 278 ? -20.584 5.412 11.926 1.00 98.31 278 THR A O 1
ATOM 2221 N N . ILE A 1 279 ? -18.622 6.301 11.303 1.00 98.19 279 ILE A N 1
ATOM 2222 C CA . ILE A 1 279 ? -17.952 5.009 11.077 1.00 98.19 279 ILE A CA 1
ATOM 2223 C C . ILE A 1 279 ? -17.869 4.214 12.386 1.00 98.19 279 ILE A C 1
ATOM 2225 O O . ILE A 1 279 ? -18.142 3.013 12.398 1.00 98.19 279 ILE A O 1
ATOM 2229 N N . ALA A 1 280 ? -17.497 4.864 13.491 1.00 97.50 280 ALA A N 1
ATOM 2230 C CA . ALA A 1 280 ? -17.427 4.218 14.796 1.00 97.50 280 ALA A CA 1
ATOM 2231 C C . ALA A 1 280 ? -18.813 3.760 15.282 1.00 97.50 280 ALA A C 1
ATOM 2233 O O . ALA A 1 280 ? -18.922 2.671 15.838 1.00 97.50 280 ALA A O 1
ATOM 2234 N N . GLU A 1 281 ? -19.875 4.530 15.035 1.00 96.44 281 GLU A N 1
ATOM 2235 C CA . GLU A 1 281 ? -21.249 4.096 15.313 1.00 96.44 281 GLU A CA 1
ATOM 2236 C C . GLU A 1 281 ? -21.637 2.867 14.479 1.00 96.44 281 GLU A C 1
ATOM 2238 O O . GLU A 1 281 ? -22.110 1.881 15.045 1.00 96.44 281 GLU A O 1
ATOM 2243 N N . TYR A 1 282 ? -21.333 2.855 13.176 1.00 96.44 282 TYR A N 1
ATOM 2244 C CA . TYR A 1 282 ? -21.594 1.703 12.302 1.00 96.44 282 TYR A CA 1
ATOM 2245 C C . TYR A 1 282 ? -20.899 0.422 12.795 1.00 96.44 282 TYR A C 1
ATOM 2247 O O . TYR A 1 282 ? -21.507 -0.643 12.865 1.00 96.44 282 TYR A O 1
ATOM 2255 N N . LEU A 1 283 ? -19.629 0.516 13.202 1.00 96.69 283 LEU A N 1
ATOM 2256 C CA . LEU A 1 283 ? -18.864 -0.628 13.720 1.00 96.69 283 LEU A CA 1
ATOM 2257 C C . LEU A 1 283 ? -19.379 -1.158 15.073 1.00 96.69 283 LEU A C 1
ATOM 2259 O O . LEU A 1 283 ? -18.998 -2.254 15.486 1.00 96.69 283 LEU A O 1
ATOM 2263 N N . PHE A 1 284 ? -20.219 -0.392 15.772 1.00 95.62 284 PHE A N 1
ATOM 2264 C CA . PHE A 1 284 ? -20.747 -0.710 17.100 1.00 95.62 284 PHE A CA 1
ATOM 2265 C C . PHE A 1 284 ? -22.283 -0.728 17.135 1.00 95.62 284 PHE A C 1
ATOM 2267 O O . PHE A 1 284 ? -22.866 -0.559 18.208 1.00 95.62 284 PHE A O 1
ATOM 2274 N N . GLN A 1 285 ? -22.945 -0.982 16.000 1.00 91.00 285 GLN A N 1
ATOM 2275 C CA . GLN A 1 285 ? -24.411 -1.087 15.914 1.00 91.00 285 GLN A CA 1
ATOM 2276 C C . GLN A 1 285 ? -24.992 -2.131 16.887 1.00 91.00 285 GLN A C 1
ATOM 2278 O O . GLN A 1 285 ? -26.040 -1.905 17.487 1.00 91.00 285 GLN A O 1
ATOM 2283 N N . ASP A 1 286 ? -24.264 -3.224 17.139 1.00 88.56 286 ASP A N 1
ATOM 2284 C CA . ASP A 1 286 ? -24.634 -4.272 18.107 1.00 88.56 286 ASP A CA 1
ATOM 2285 C C . ASP A 1 286 ? -24.284 -3.933 19.572 1.00 88.56 286 ASP A C 1
ATOM 2287 O O . ASP A 1 286 ? -24.350 -4.794 20.459 1.00 88.56 286 ASP A O 1
ATOM 2291 N N . GLY A 1 287 ? -23.858 -2.698 19.835 1.00 90.81 287 GLY A N 1
ATOM 2292 C CA . GLY A 1 287 ? -23.389 -2.236 21.136 1.00 90.81 287 GLY A CA 1
ATOM 2293 C C . GLY A 1 287 ? -21.974 -2.704 21.493 1.00 90.81 287 GLY A C 1
ATOM 2294 O O . GLY A 1 287 ? -21.393 -3.596 20.874 1.00 90.81 287 GLY A O 1
ATOM 2295 N N . GLU A 1 288 ? -21.401 -2.076 22.522 1.00 91.19 288 GLU A N 1
ATOM 2296 C CA . GLU A 1 288 ? -20.083 -2.420 23.068 1.00 91.19 288 GLU A CA 1
ATOM 2297 C C . GLU A 1 288 ? -20.182 -3.661 23.967 1.00 91.19 288 GLU A C 1
ATOM 2299 O O . GLU A 1 288 ? -20.903 -3.661 24.967 1.00 91.19 288 GLU A O 1
ATOM 2304 N N . LYS A 1 289 ? -19.443 -4.719 23.615 1.00 89.19 289 LYS A N 1
ATOM 2305 C CA . LYS A 1 289 ? -19.411 -6.006 24.333 1.00 89.19 289 LYS A CA 1
ATOM 2306 C C . LYS A 1 289 ? -18.100 -6.231 25.088 1.00 89.19 289 LYS A C 1
ATOM 2308 O O . LYS A 1 289 ? -17.994 -7.179 25.866 1.00 89.19 289 LYS A O 1
ATOM 2313 N N . MET A 1 290 ? -17.101 -5.375 24.871 1.00 85.12 290 MET A N 1
ATOM 2314 C CA . MET A 1 290 ? -15.810 -5.456 25.544 1.00 85.12 290 MET A CA 1
ATOM 2315 C C . MET A 1 290 ? -15.974 -5.357 27.069 1.00 85.12 290 MET A C 1
ATOM 2317 O O . MET A 1 290 ? -16.557 -4.411 27.602 1.00 85.12 290 MET A O 1
ATOM 2321 N N . SER A 1 291 ? -15.397 -6.318 27.794 1.00 72.69 291 SER A N 1
ATOM 2322 C CA . SER A 1 291 ? -15.346 -6.276 29.256 1.00 72.69 291 SER A CA 1
ATOM 2323 C C . SER A 1 291 ? -14.439 -5.136 29.724 1.00 72.69 291 SER A C 1
ATOM 2325 O O . SER A 1 291 ? -13.240 -5.138 29.460 1.00 72.69 291 SER A O 1
ATOM 2327 N N . ARG A 1 292 ? -14.990 -4.165 30.461 1.00 64.69 292 ARG A N 1
ATOM 2328 C CA . ARG A 1 292 ? -14.220 -3.039 31.032 1.00 64.69 292 ARG A CA 1
ATOM 2329 C C . ARG A 1 292 ? -13.418 -3.408 32.285 1.00 64.69 292 ARG A C 1
ATOM 2331 O O . ARG A 1 292 ? -12.743 -2.555 32.853 1.00 64.69 292 ARG A O 1
ATOM 2338 N N . LYS A 1 293 ? -13.518 -4.651 32.764 1.00 62.09 293 LYS A N 1
ATOM 2339 C CA . LYS A 1 293 ? -12.846 -5.093 33.990 1.00 62.09 293 LYS A CA 1
ATOM 2340 C C . LYS A 1 293 ? -11.592 -5.884 33.634 1.00 62.09 293 LYS A C 1
ATOM 2342 O O . LYS A 1 293 ? -11.686 -6.976 33.079 1.00 62.09 293 LYS A O 1
ATOM 2347 N N . ASN A 1 294 ? -10.432 -5.368 34.036 1.00 63.78 294 ASN A N 1
ATOM 2348 C CA . ASN A 1 294 ? -9.213 -6.166 34.169 1.00 63.78 294 ASN A CA 1
ATOM 2349 C C . ASN A 1 294 ? -9.370 -7.076 35.391 1.00 63.78 294 ASN A C 1
ATOM 2351 O O . ASN A 1 294 ? -8.859 -6.797 36.472 1.00 63.78 294 ASN A O 1
ATOM 2355 N N . ASP A 1 295 ? -10.185 -8.117 35.235 1.00 70.38 295 ASP A N 1
ATOM 2356 C CA . ASP A 1 295 ? -10.432 -9.091 36.287 1.00 70.38 295 ASP A CA 1
ATOM 2357 C C . ASP A 1 295 ? -9.135 -9.859 36.570 1.00 70.38 295 ASP A C 1
ATOM 2359 O O . ASP A 1 295 ? -8.503 -10.409 35.663 1.00 70.38 295 ASP A O 1
ATOM 2363 N N . GLN A 1 296 ? -8.761 -9.912 37.848 1.00 77.44 296 GLN A N 1
ATOM 2364 C CA . GLN A 1 296 ? -7.594 -10.633 38.348 1.00 77.44 296 GLN A CA 1
ATOM 2365 C C . GLN A 1 296 ? -7.648 -12.129 37.999 1.00 77.44 296 GLN A C 1
ATOM 2367 O O . GLN A 1 296 ? -6.629 -12.811 37.984 1.00 77.44 296 GLN A O 1
ATOM 2372 N N . LYS A 1 297 ? -8.830 -12.641 37.627 1.00 86.81 297 LYS A N 1
ATOM 2373 C CA . LYS A 1 297 ? -9.011 -13.973 37.041 1.00 86.81 297 LYS A CA 1
ATOM 2374 C C . LYS A 1 297 ? -8.159 -14.224 35.788 1.00 86.81 297 LYS A C 1
ATOM 2376 O O . LYS A 1 297 ? -7.750 -15.370 35.577 1.00 86.81 297 LYS A O 1
ATOM 2381 N N . PHE A 1 298 ? -7.922 -13.203 34.963 1.00 89.56 298 PHE A N 1
ATOM 2382 C CA . PHE A 1 298 ? -7.234 -13.313 33.668 1.00 89.56 298 PHE A CA 1
ATOM 2383 C C . PHE A 1 298 ? -5.786 -12.813 33.701 1.00 89.56 298 PHE A C 1
ATOM 2385 O O . PHE A 1 298 ? -5.109 -12.842 32.677 1.00 89.56 298 PHE A O 1
ATOM 2392 N N . THR A 1 299 ? -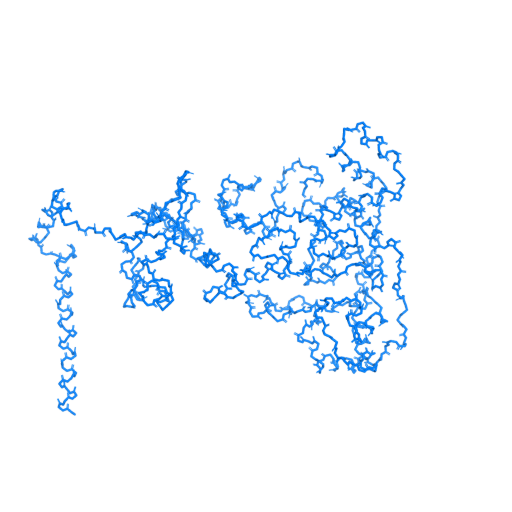5.293 -12.378 34.861 1.00 92.00 299 THR A N 1
ATOM 2393 C CA . THR A 1 299 ? -3.932 -11.861 35.024 1.00 92.00 299 THR A CA 1
ATOM 2394 C C . THR A 1 299 ? -3.130 -12.729 35.994 1.00 92.00 299 THR A C 1
ATOM 2396 O O . THR A 1 299 ? -3.676 -13.368 36.893 1.00 92.00 299 THR A O 1
ATOM 2399 N N . GLY A 1 300 ? -1.820 -12.811 35.762 1.00 93.75 300 GLY A N 1
ATOM 2400 C CA . GLY A 1 300 ? -0.862 -13.557 36.578 1.00 93.75 300 GLY A CA 1
ATOM 2401 C C . GLY A 1 300 ? 0.340 -12.697 36.970 1.00 93.75 300 GLY A C 1
ATOM 2402 O O . GLY A 1 300 ? 0.203 -11.511 37.263 1.00 93.75 300 GLY A O 1
ATOM 2403 N N . ASN A 1 301 ? 1.530 -13.291 36.966 1.00 96.31 301 ASN A N 1
ATOM 2404 C CA . ASN A 1 301 ? 2.794 -12.616 37.238 1.00 96.31 301 ASN A CA 1
ATOM 2405 C C . ASN A 1 301 ? 3.403 -12.051 35.937 1.00 96.31 301 ASN A C 1
ATOM 2407 O O . ASN A 1 301 ? 3.723 -12.805 35.017 1.00 96.31 301 ASN A O 1
ATOM 2411 N N . ALA A 1 302 ? 3.584 -10.728 35.882 1.00 95.94 302 ALA A N 1
ATOM 2412 C CA . ALA A 1 302 ? 4.115 -10.029 34.712 1.00 95.94 302 ALA A CA 1
ATOM 2413 C C . ALA A 1 302 ? 5.606 -10.311 34.439 1.00 95.94 302 ALA A C 1
ATOM 2415 O O . ALA A 1 302 ? 5.992 -10.381 33.277 1.00 95.94 302 ALA A O 1
ATOM 2416 N N . GLU A 1 303 ? 6.433 -10.527 35.466 1.00 97.06 303 GLU A N 1
ATOM 2417 C CA . GLU A 1 303 ? 7.861 -10.853 35.302 1.00 97.06 303 GLU A CA 1
ATOM 2418 C C . GLU A 1 303 ? 8.026 -12.222 34.629 1.00 97.06 303 GLU A C 1
ATOM 2420 O O . GLU A 1 303 ? 8.709 -12.346 33.616 1.00 97.06 303 GLU A O 1
ATOM 2425 N N . LYS A 1 304 ? 7.283 -13.233 35.101 1.00 97.12 304 LYS A N 1
ATOM 2426 C CA . LYS A 1 304 ? 7.212 -14.540 34.422 1.00 97.12 304 LYS A CA 1
ATOM 2427 C C . LYS A 1 304 ? 6.651 -14.418 33.005 1.00 97.12 304 LYS A C 1
ATOM 2429 O O . LYS A 1 304 ? 7.061 -15.147 32.109 1.00 97.12 304 LYS A O 1
ATOM 2434 N N . GLY A 1 305 ? 5.689 -13.518 32.797 1.00 97.00 305 GLY A N 1
ATOM 2435 C CA . GLY A 1 305 ? 5.131 -13.233 31.476 1.00 97.00 305 GLY A CA 1
ATOM 2436 C C . GLY A 1 305 ? 6.173 -12.694 30.502 1.00 97.00 305 GLY A C 1
ATOM 2437 O O . GLY A 1 305 ? 6.189 -13.101 29.343 1.00 97.00 305 GLY A O 1
ATOM 2438 N N . GLN A 1 306 ? 7.071 -11.832 30.977 1.00 96.50 306 GLN A N 1
ATOM 2439 C CA . GLN A 1 306 ? 8.183 -11.318 30.185 1.00 96.50 306 GLN A CA 1
ATOM 2440 C C . GLN A 1 306 ? 9.154 -12.433 29.781 1.00 96.50 306 GLN A C 1
ATOM 2442 O O . GLN A 1 306 ? 9.531 -12.517 28.616 1.00 96.50 306 GLN A O 1
ATOM 2447 N N . GLU A 1 307 ? 9.523 -13.319 30.708 1.00 96.56 307 GLU A N 1
ATOM 2448 C CA . GLU A 1 307 ? 10.378 -14.475 30.400 1.00 96.56 307 GLU A CA 1
ATOM 2449 C C . GLU A 1 307 ? 9.720 -15.403 29.368 1.00 96.56 307 GLU A C 1
ATOM 2451 O O . GLU A 1 307 ? 10.347 -15.806 28.385 1.00 96.56 307 GLU A O 1
ATOM 2456 N N . LEU A 1 308 ? 8.426 -15.692 29.543 1.00 96.44 308 LEU A N 1
ATOM 2457 C CA . LEU A 1 308 ? 7.649 -16.504 28.606 1.00 96.44 308 LEU A CA 1
ATOM 2458 C C . LEU A 1 308 ? 7.571 -15.875 27.214 1.00 96.44 308 LEU A C 1
ATOM 2460 O O . LEU A 1 308 ? 7.581 -16.606 26.228 1.00 96.44 308 LEU A O 1
ATOM 2464 N N . PHE A 1 309 ? 7.516 -14.545 27.109 1.00 95.50 309 PHE A N 1
ATOM 2465 C CA . PHE A 1 309 ? 7.472 -13.858 25.818 1.00 95.50 309 PHE A CA 1
ATOM 2466 C C . PHE A 1 309 ? 8.699 -14.189 24.954 1.00 95.50 309 PHE A C 1
ATOM 2468 O O . PHE A 1 309 ? 8.571 -14.382 23.742 1.00 95.50 309 PHE A O 1
ATOM 2475 N N . GLU A 1 310 ? 9.872 -14.316 25.576 1.00 93.19 310 GLU A N 1
ATOM 2476 C CA . GLU A 1 310 ? 11.102 -14.722 24.890 1.00 93.19 310 GLU A CA 1
ATOM 2477 C C . GLU A 1 310 ? 11.122 -16.228 24.605 1.00 93.19 310 GLU A C 1
ATOM 2479 O O . GLU A 1 310 ? 11.367 -16.643 23.474 1.00 93.19 310 GLU A O 1
ATOM 2484 N N . VAL A 1 311 ? 10.822 -17.058 25.611 1.00 94.25 311 VAL A N 1
ATOM 2485 C CA . VAL A 1 311 ? 10.958 -18.525 25.518 1.00 94.25 311 VAL A CA 1
ATOM 2486 C C . VAL A 1 311 ? 9.953 -19.148 24.550 1.00 94.25 311 VAL A C 1
ATOM 2488 O O . VAL A 1 311 ? 10.299 -20.065 23.807 1.00 94.25 311 VAL A O 1
ATOM 2491 N N . VAL A 1 312 ? 8.718 -18.643 24.521 1.00 93.38 312 VAL A N 1
ATOM 2492 C CA . VAL A 1 312 ? 7.681 -19.093 23.577 1.00 93.38 312 VAL A CA 1
ATOM 2493 C C . VAL A 1 312 ? 7.991 -18.624 22.147 1.00 93.38 312 VAL A C 1
ATOM 2495 O O . VAL A 1 312 ? 7.443 -19.160 21.185 1.00 93.38 312 VAL A O 1
ATOM 2498 N N . GLY A 1 313 ? 8.898 -17.654 21.984 1.00 90.19 313 GLY A N 1
ATOM 2499 C CA . GLY A 1 313 ? 9.299 -17.121 20.686 1.00 90.19 313 GLY A CA 1
ATOM 2500 C C . GLY A 1 313 ? 8.370 -16.030 20.155 1.00 90.19 313 GLY A C 1
ATOM 2501 O O . GLY A 1 313 ? 8.361 -15.776 18.950 1.00 90.19 313 GLY A O 1
ATOM 2502 N N . CYS A 1 314 ? 7.606 -15.350 21.021 1.00 92.44 314 CYS A N 1
ATOM 2503 C CA . CYS A 1 314 ? 6.709 -14.261 20.617 1.00 92.44 314 CYS A CA 1
ATOM 2504 C C . CYS A 1 314 ? 7.469 -13.153 19.872 1.00 92.44 314 CYS A C 1
ATOM 2506 O O . CYS A 1 314 ? 6.963 -12.626 18.879 1.00 92.44 314 CYS A O 1
ATOM 2508 N N . ARG A 1 315 ? 8.715 -12.871 20.289 1.00 89.75 315 ARG A N 1
ATOM 2509 C CA . ARG A 1 315 ? 9.622 -11.902 19.648 1.00 89.75 315 ARG A CA 1
ATOM 2510 C C . ARG A 1 315 ? 9.959 -12.231 18.191 1.00 89.75 315 ARG A C 1
ATOM 2512 O O . ARG A 1 315 ? 10.283 -11.336 17.421 1.00 89.75 315 ARG A O 1
ATOM 2519 N N . GLY A 1 316 ? 9.835 -13.494 17.781 1.00 87.44 316 GLY A N 1
ATOM 2520 C CA . GLY A 1 316 ? 10.042 -13.891 16.388 1.00 87.44 316 GLY A CA 1
ATOM 2521 C C . GLY A 1 316 ? 8.998 -13.311 15.429 1.00 87.44 316 GLY A C 1
ATOM 2522 O O . GLY A 1 316 ? 9.248 -13.243 14.232 1.00 87.44 316 GLY A O 1
ATOM 2523 N N . CYS A 1 317 ? 7.832 -12.898 15.936 1.00 89.50 317 CYS A N 1
ATOM 2524 C CA . CYS A 1 317 ? 6.770 -12.283 15.135 1.00 89.50 317 CYS A CA 1
ATOM 2525 C C . CYS A 1 317 ? 6.361 -10.892 15.634 1.00 89.50 317 CYS A C 1
ATOM 2527 O O . CYS A 1 317 ? 5.913 -10.082 14.827 1.00 89.50 317 CYS A O 1
ATOM 2529 N N . HIS A 1 318 ? 6.457 -10.626 16.937 1.00 91.44 318 HIS A N 1
ATOM 2530 C CA . HIS A 1 318 ? 5.973 -9.409 17.580 1.00 91.44 318 HIS A CA 1
ATOM 2531 C C . HIS A 1 318 ? 7.103 -8.609 18.214 1.00 91.44 318 HIS A C 1
ATOM 2533 O O . HIS A 1 318 ? 7.881 -9.136 19.001 1.00 91.44 318 HIS A O 1
ATOM 2539 N N . ASN A 1 319 ? 7.094 -7.301 17.981 1.00 88.62 319 ASN A N 1
ATOM 2540 C CA . ASN A 1 319 ? 7.964 -6.358 18.672 1.00 88.62 319 ASN A CA 1
ATOM 2541 C C . ASN A 1 319 ? 7.192 -5.605 19.767 1.00 88.62 319 ASN A C 1
ATOM 2543 O O . ASN A 1 319 ? 5.971 -5.456 19.689 1.00 88.62 319 ASN A O 1
ATOM 2547 N N . ILE A 1 320 ? 7.910 -5.145 20.792 1.00 90.81 320 ILE A N 1
ATOM 2548 C CA . ILE A 1 320 ? 7.432 -4.183 21.795 1.00 90.81 320 ILE A CA 1
ATOM 2549 C C . ILE A 1 320 ? 8.504 -3.100 21.872 1.00 90.81 320 ILE A C 1
ATOM 2551 O O . ILE A 1 320 ? 9.454 -3.215 22.641 1.00 90.81 320 ILE A O 1
ATOM 2555 N N . GLU A 1 321 ? 8.388 -2.095 21.007 1.00 90.25 321 GLU A N 1
ATOM 2556 C CA . GLU A 1 321 ? 9.344 -0.988 20.918 1.00 90.25 321 GLU A CA 1
ATOM 2557 C C . GLU A 1 321 ? 8.591 0.336 20.767 1.00 90.25 321 GLU A C 1
ATOM 2559 O O . GLU A 1 321 ? 7.858 0.551 19.794 1.00 90.25 321 GLU A O 1
ATOM 2564 N N . ASN A 1 322 ? 8.746 1.202 21.769 1.00 87.38 322 ASN A N 1
ATOM 2565 C CA . ASN A 1 322 ? 8.081 2.500 21.848 1.00 87.38 322 ASN A CA 1
ATOM 2566 C C . ASN A 1 322 ? 8.818 3.566 21.035 1.00 87.38 322 ASN A C 1
ATOM 2568 O O . ASN A 1 322 ? 8.182 4.504 20.567 1.00 87.38 322 ASN A O 1
ATOM 2572 N N . ASN A 1 323 ? 10.137 3.436 20.868 1.00 87.38 323 ASN A N 1
ATOM 2573 C CA . ASN A 1 323 ? 10.958 4.402 20.155 1.00 87.38 323 ASN A CA 1
ATOM 2574 C C . ASN A 1 323 ? 11.104 4.005 18.675 1.00 87.38 323 ASN A C 1
ATOM 2576 O O . ASN A 1 323 ? 11.764 3.005 18.384 1.00 87.38 323 ASN A O 1
ATOM 2580 N N . PRO A 1 324 ? 10.575 4.800 17.726 1.00 85.81 324 PRO A N 1
ATOM 2581 C CA . PRO A 1 324 ? 10.738 4.539 16.296 1.00 85.81 324 PRO A CA 1
ATOM 2582 C C . PRO A 1 324 ? 12.204 4.392 15.867 1.00 85.81 324 PRO A C 1
ATOM 2584 O O . PRO A 1 324 ? 12.503 3.575 15.007 1.00 85.81 324 PRO A O 1
ATOM 2587 N N . ASN A 1 325 ? 13.131 5.113 16.509 1.00 86.19 325 ASN A N 1
ATOM 2588 C CA . ASN A 1 325 ? 14.556 5.093 16.152 1.00 86.19 325 ASN A CA 1
ATOM 2589 C C . ASN A 1 325 ? 15.260 3.768 16.486 1.00 86.19 325 ASN A C 1
ATOM 2591 O O . ASN A 1 325 ? 16.371 3.531 16.021 1.00 86.19 325 ASN A O 1
ATOM 2595 N N . ASN A 1 326 ? 14.644 2.929 17.320 1.00 84.38 326 ASN A N 1
ATOM 2596 C CA . ASN A 1 326 ? 15.170 1.612 17.668 1.00 84.38 326 ASN A CA 1
ATOM 2597 C C . ASN A 1 326 ? 14.632 0.510 16.744 1.00 84.38 326 ASN A C 1
ATOM 2599 O O . ASN A 1 326 ? 15.049 -0.644 16.859 1.00 84.38 326 ASN A O 1
ATOM 2603 N N . MET A 1 327 ? 13.686 0.834 15.859 1.00 76.19 327 MET A N 1
ATOM 2604 C CA . MET A 1 327 ? 13.210 -0.114 14.865 1.00 76.19 327 MET A CA 1
ATOM 2605 C C . MET A 1 327 ? 14.222 -0.262 13.736 1.00 76.19 327 MET A C 1
ATOM 2607 O O . MET A 1 327 ? 14.913 0.680 13.355 1.00 76.19 327 MET A O 1
ATOM 2611 N N . THR A 1 328 ? 14.297 -1.471 13.190 1.00 69.12 328 THR A N 1
ATOM 2612 C CA . THR A 1 328 ? 15.035 -1.700 11.951 1.00 69.12 328 THR A CA 1
ATOM 2613 C C . THR A 1 328 ? 14.238 -1.090 10.806 1.00 69.12 328 THR A C 1
ATOM 2615 O O . THR A 1 328 ? 13.043 -1.342 10.671 1.00 69.12 328 THR A O 1
ATOM 2618 N N . GLU A 1 329 ? 14.882 -0.246 10.003 1.00 67.25 329 GLU A N 1
ATOM 2619 C CA . GLU A 1 329 ? 14.291 0.196 8.746 1.00 67.25 329 GLU A CA 1
ATOM 2620 C C . GLU A 1 329 ? 14.266 -0.990 7.772 1.00 67.25 329 GLU A C 1
ATOM 2622 O O . GLU A 1 329 ? 15.265 -1.698 7.621 1.00 67.25 329 GLU A O 1
ATOM 2627 N N . ASP A 1 330 ? 13.134 -1.196 7.098 1.00 65.62 330 ASP A N 1
ATOM 2628 C CA . ASP A 1 330 ? 12.938 -2.235 6.080 1.00 65.62 330 ASP A CA 1
ATOM 2629 C C . ASP A 1 330 ? 13.705 -1.893 4.782 1.00 65.62 330 ASP A C 1
ATOM 2631 O O . ASP A 1 330 ? 13.121 -1.655 3.723 1.00 65.62 330 ASP A O 1
ATOM 2635 N N . ILE A 1 331 ? 15.036 -1.823 4.856 1.00 67.88 331 ILE A N 1
ATOM 2636 C CA . ILE A 1 331 ? 15.905 -1.432 3.732 1.00 67.88 331 ILE A CA 1
ATOM 2637 C C . ILE A 1 331 ? 16.175 -2.632 2.811 1.00 67.88 331 ILE A C 1
ATOM 2639 O O . ILE A 1 331 ? 16.469 -2.456 1.628 1.00 67.88 331 ILE A O 1
ATOM 2643 N N . GLN A 1 332 ? 16.067 -3.861 3.329 1.00 77.00 332 GLN A N 1
ATOM 2644 C CA . GLN A 1 332 ? 16.329 -5.087 2.576 1.00 77.00 332 GLN A CA 1
ATOM 2645 C C . GLN A 1 332 ? 15.129 -6.036 2.568 1.00 77.00 332 GLN A C 1
ATOM 2647 O O . GLN A 1 332 ? 14.335 -6.097 3.507 1.00 77.00 332 GLN A O 1
ATOM 2652 N N . LEU A 1 333 ? 15.049 -6.861 1.519 1.00 77.88 333 LEU A N 1
ATOM 2653 C CA . LEU A 1 333 ? 14.026 -7.902 1.382 1.00 77.88 333 LEU A CA 1
ATOM 2654 C C . LEU A 1 333 ? 13.981 -8.840 2.602 1.00 77.88 333 LEU A C 1
ATOM 2656 O O . LEU A 1 333 ? 12.905 -9.233 3.041 1.00 77.88 333 LEU A O 1
ATOM 2660 N N . ALA A 1 334 ? 15.139 -9.173 3.178 1.00 77.44 334 ALA A N 1
ATOM 2661 C CA . ALA A 1 334 ? 15.221 -10.048 4.343 1.00 77.44 334 ALA A CA 1
ATOM 2662 C C . ALA A 1 334 ? 14.550 -9.458 5.594 1.00 77.44 334 ALA A C 1
ATOM 2664 O O . ALA A 1 334 ? 14.026 -10.219 6.404 1.00 77.44 334 ALA A O 1
ATOM 2665 N N . ASP A 1 335 ? 14.554 -8.135 5.758 1.00 75.88 335 ASP A N 1
ATOM 2666 C CA . ASP A 1 335 ? 13.964 -7.467 6.923 1.00 75.88 335 ASP A CA 1
ATOM 2667 C C . ASP A 1 335 ? 12.444 -7.417 6.802 1.00 75.88 335 ASP A C 1
ATOM 2669 O O . ASP A 1 335 ? 11.738 -7.859 7.714 1.00 75.88 335 ASP A O 1
ATOM 2673 N N . LEU A 1 336 ? 11.953 -7.113 5.593 1.00 74.81 336 LEU A N 1
ATOM 2674 C CA . LEU A 1 336 ? 10.543 -7.274 5.265 1.00 74.81 336 LEU A CA 1
ATOM 2675 C C . LEU A 1 336 ? 10.075 -8.693 5.585 1.00 74.81 336 LEU A C 1
ATOM 2677 O O . LEU A 1 336 ? 8.997 -8.861 6.128 1.00 74.81 336 LEU A O 1
ATOM 2681 N N . LEU A 1 337 ? 10.834 -9.746 5.312 1.00 73.00 337 LEU A N 1
ATOM 2682 C CA . LEU A 1 337 ? 10.348 -11.108 5.560 1.00 73.00 337 LEU A CA 1
ATOM 2683 C C . LEU A 1 337 ? 10.278 -11.512 7.047 1.00 73.00 337 LEU A C 1
ATOM 2685 O O . LEU A 1 337 ? 9.629 -12.512 7.334 1.00 73.00 337 LEU A O 1
ATOM 2689 N N . LYS A 1 338 ? 10.870 -10.757 7.986 1.00 71.44 338 LYS A N 1
ATOM 2690 C CA . LYS A 1 338 ? 10.903 -11.111 9.422 1.00 71.44 338 LYS A CA 1
ATOM 2691 C C . LYS A 1 338 ? 9.673 -10.641 10.203 1.00 71.44 338 LYS A C 1
ATOM 2693 O O . LYS A 1 338 ? 9.205 -11.345 11.094 1.00 71.44 338 LYS A O 1
ATOM 2698 N N . GLU A 1 339 ? 9.127 -9.464 9.893 1.00 68.56 339 GLU A N 1
ATOM 2699 C CA . GLU A 1 339 ? 8.009 -8.908 10.669 1.00 68.56 339 GLU A CA 1
ATOM 2700 C C . GLU A 1 339 ? 6.642 -9.437 10.196 1.00 68.56 339 GLU A C 1
ATOM 2702 O O . GLU A 1 339 ? 6.113 -9.054 9.138 1.00 68.56 339 GLU A O 1
ATOM 2707 N N . HIS A 1 340 ? 6.041 -10.312 11.010 1.00 77.88 340 HIS A N 1
ATOM 2708 C CA . HIS A 1 340 ? 4.741 -10.936 10.732 1.00 77.88 340 HIS A CA 1
ATOM 2709 C C . HIS A 1 340 ? 3.594 -10.423 11.613 1.00 77.88 340 HIS A C 1
ATOM 2711 O O . HIS A 1 340 ? 2.449 -10.387 11.149 1.00 77.88 340 HIS A O 1
ATOM 2717 N N . GLY A 1 341 ? 3.879 -10.048 12.861 1.00 85.75 341 GLY A N 1
ATOM 2718 C CA . GLY A 1 341 ? 2.911 -9.559 13.837 1.00 85.75 341 GLY A CA 1
ATOM 2719 C C . GLY A 1 341 ? 3.002 -8.043 14.045 1.00 85.75 341 GLY A C 1
ATOM 2720 O O . GLY A 1 341 ? 4.039 -7.436 13.793 1.00 85.75 341 GLY A O 1
ATOM 2721 N N . PRO A 1 342 ? 1.920 -7.389 14.506 1.00 90.00 342 PRO A N 1
ATOM 2722 C CA . PRO A 1 342 ? 1.968 -5.978 14.868 1.00 90.00 342 PRO A CA 1
ATOM 2723 C C . PRO A 1 342 ? 2.848 -5.747 16.100 1.00 90.00 342 PRO A C 1
ATOM 2725 O O . PRO A 1 342 ? 2.932 -6.603 16.986 1.00 90.00 342 PRO A O 1
ATOM 2728 N N . ASN A 1 343 ? 3.394 -4.535 16.198 1.00 92.25 343 ASN A N 1
ATOM 2729 C CA . ASN A 1 343 ? 3.999 -4.027 17.424 1.00 92.25 343 ASN A CA 1
ATOM 2730 C C . ASN A 1 343 ? 2.948 -3.981 18.554 1.00 92.25 343 ASN A C 1
ATOM 2732 O O . ASN A 1 343 ? 1.843 -3.451 18.369 1.00 92.25 343 ASN A O 1
ATOM 2736 N N . LEU A 1 344 ? 3.264 -4.567 19.706 1.00 94.31 344 LEU A N 1
ATOM 2737 C CA . LEU A 1 344 ? 2.337 -4.750 20.826 1.00 94.31 344 LEU A CA 1
ATOM 2738 C C . LEU A 1 344 ? 2.403 -3.620 21.864 1.00 94.31 344 LEU A C 1
ATOM 2740 O O . LEU A 1 344 ? 1.801 -3.746 22.929 1.00 94.31 344 LEU A O 1
ATOM 2744 N N . ILE A 1 345 ? 3.074 -2.507 21.549 1.00 94.38 345 ILE A N 1
ATOM 2745 C CA . ILE A 1 345 ? 3.026 -1.296 22.377 1.00 94.38 345 ILE A CA 1
ATOM 2746 C C . ILE A 1 345 ? 1.591 -0.866 22.687 1.00 94.38 345 ILE A C 1
ATOM 2748 O O . ILE A 1 345 ? 0.683 -0.969 21.851 1.00 94.38 345 ILE A O 1
ATOM 2752 N N . SER A 1 346 ? 1.415 -0.367 23.907 1.00 94.38 346 SER A N 1
ATOM 2753 C CA . SER A 1 346 ? 0.187 0.260 24.393 1.00 94.38 346 SER A CA 1
ATOM 2754 C C . SER A 1 346 ? -1.028 -0.676 24.424 1.00 94.38 346 SER A C 1
ATOM 2756 O O . SER A 1 346 ? -2.164 -0.205 24.463 1.00 94.38 346 SER A O 1
ATOM 2758 N N . LEU A 1 347 ? -0.837 -2.004 24.392 1.00 94.00 347 LEU A N 1
ATOM 2759 C CA . LEU A 1 347 ? -1.945 -2.967 24.333 1.00 94.00 347 LEU A CA 1
ATOM 2760 C C . LEU A 1 347 ? -2.938 -2.809 25.497 1.00 94.00 347 LEU A C 1
ATOM 2762 O O . LEU A 1 347 ? -4.143 -2.967 25.286 1.00 94.00 347 LEU A O 1
ATOM 2766 N N . GLY A 1 348 ? -2.453 -2.438 26.683 1.00 92.69 348 GLY A N 1
ATOM 2767 C CA . GLY A 1 348 ? -3.268 -2.182 27.869 1.00 92.69 348 GLY A CA 1
ATOM 2768 C C . GLY A 1 348 ? -4.251 -1.015 27.722 1.00 92.69 348 GLY A C 1
ATOM 2769 O O . GLY A 1 348 ? -5.293 -1.027 28.367 1.00 92.69 348 GLY A O 1
ATOM 2770 N N . SER A 1 349 ? -3.973 -0.065 26.824 1.00 93.56 349 SER A N 1
ATOM 2771 C CA . SER A 1 349 ? -4.867 1.057 26.480 1.00 93.56 349 SER A CA 1
ATOM 2772 C C . SER A 1 349 ? -5.837 0.732 25.335 1.00 93.56 349 SER A C 1
ATOM 2774 O O . SER A 1 349 ? -6.670 1.551 24.960 1.00 93.56 349 SER A O 1
ATOM 2776 N N . LYS A 1 350 ? -5.741 -0.464 24.738 1.00 93.38 350 LYS A N 1
ATOM 2777 C CA . LYS A 1 350 ? -6.561 -0.874 23.586 1.00 93.38 350 LYS A CA 1
ATOM 2778 C C . LYS A 1 350 ? -7.678 -1.842 23.947 1.00 93.38 350 LYS A C 1
ATOM 2780 O O . LYS A 1 350 ? -8.755 -1.779 23.363 1.00 93.38 350 LYS A O 1
ATOM 2785 N N . THR A 1 351 ? -7.391 -2.810 24.807 1.00 93.44 351 THR A N 1
ATOM 2786 C CA . THR A 1 351 ? -8.262 -3.969 25.030 1.00 93.44 351 THR A CA 1
ATOM 2787 C C . THR A 1 351 ? -8.270 -4.377 26.502 1.00 93.44 351 THR A C 1
ATOM 2789 O O . THR A 1 351 ? -7.718 -3.679 27.345 1.00 93.44 351 THR A O 1
ATOM 2792 N N . SER A 1 352 ? -8.923 -5.490 26.831 1.00 93.12 352 SER A N 1
ATOM 2793 C CA . SER A 1 352 ? -9.039 -5.999 28.200 1.00 93.12 352 SER A CA 1
ATOM 2794 C C . SER A 1 352 ? -8.145 -7.212 28.441 1.00 93.12 352 SER A C 1
ATOM 2796 O O . SER A 1 352 ? -7.864 -7.984 27.520 1.00 93.12 352 SER A O 1
ATOM 2798 N N . ALA A 1 353 ? -7.780 -7.448 29.704 1.00 94.00 353 ALA A N 1
ATOM 2799 C CA . ALA A 1 353 ? -7.057 -8.659 30.099 1.00 94.00 353 ALA A CA 1
ATOM 2800 C C . ALA A 1 353 ? -7.799 -9.945 29.687 1.00 94.00 353 ALA A C 1
ATOM 2802 O O . ALA A 1 353 ? -7.180 -10.904 29.233 1.00 94.00 353 ALA A O 1
ATOM 2803 N N . GLN A 1 354 ? -9.133 -9.954 29.782 1.00 94.06 354 GLN A N 1
ATOM 2804 C CA . GLN A 1 354 ? -9.950 -11.091 29.356 1.00 94.06 354 GLN A CA 1
ATOM 2805 C C . GLN A 1 354 ? -9.794 -11.385 27.860 1.00 94.06 354 GLN A C 1
ATOM 2807 O O . GLN A 1 354 ? -9.644 -12.544 27.476 1.00 94.06 354 GLN A O 1
ATOM 2812 N N . TRP A 1 355 ? -9.816 -10.346 27.021 1.00 94.94 355 TRP A N 1
ATOM 2813 C CA . TRP A 1 355 ? -9.660 -10.513 25.578 1.00 94.94 355 TRP A CA 1
ATOM 2814 C C . TRP A 1 355 ? -8.264 -11.038 25.229 1.00 94.94 355 TRP A C 1
ATOM 2816 O O . TRP A 1 355 ? -8.152 -11.995 24.467 1.00 94.94 355 TRP A O 1
ATOM 2826 N N . VAL A 1 356 ? -7.208 -10.470 25.829 1.00 95.56 356 VAL A N 1
ATOM 2827 C CA . VAL A 1 356 ? -5.821 -10.920 25.602 1.00 95.56 356 VAL A CA 1
ATOM 2828 C C . VAL A 1 356 ? -5.640 -12.373 26.030 1.00 95.56 356 VAL A C 1
ATOM 2830 O O . VAL A 1 356 ? -5.100 -13.164 25.261 1.00 95.56 356 VAL A O 1
ATOM 2833 N N . TYR A 1 357 ? -6.146 -12.749 27.206 1.00 96.19 357 TYR A N 1
ATOM 2834 C CA . TYR A 1 357 ? -6.096 -14.128 27.683 1.00 96.19 357 TYR A CA 1
ATOM 2835 C C . TYR A 1 357 ? -6.773 -15.093 26.701 1.00 96.19 357 TYR A C 1
ATOM 2837 O O . TYR A 1 357 ? -6.166 -16.081 26.293 1.00 96.19 357 TYR A O 1
ATOM 2845 N N . ASN A 1 358 ? -8.004 -14.791 26.275 1.00 95.50 358 ASN A N 1
ATOM 2846 C CA . ASN A 1 358 ? -8.742 -15.638 25.336 1.00 95.50 358 ASN A CA 1
ATOM 2847 C C . ASN A 1 358 ? -8.023 -15.741 23.982 1.00 95.50 358 ASN A C 1
ATOM 2849 O O . ASN A 1 358 ? -7.883 -16.839 23.448 1.00 95.50 358 ASN A O 1
ATOM 2853 N N . TRP A 1 359 ? -7.498 -14.621 23.475 1.00 96.00 359 TRP A N 1
ATOM 2854 C CA . TRP A 1 359 ? -6.713 -14.587 22.244 1.00 96.00 359 TRP A CA 1
ATOM 2855 C C . TRP A 1 359 ? -5.456 -15.456 22.342 1.00 96.00 359 TRP A C 1
ATOM 2857 O O . TRP A 1 359 ? -5.162 -16.198 21.418 1.00 96.00 359 TRP A O 1
ATOM 2867 N N . LEU A 1 360 ? -4.726 -15.421 23.461 1.00 96.94 360 LEU A N 1
ATOM 2868 C CA . LEU A 1 360 ? -3.542 -16.266 23.666 1.00 96.94 360 LEU A CA 1
ATOM 2869 C C . LEU A 1 360 ? -3.883 -17.763 23.758 1.00 96.94 360 LEU A C 1
ATOM 2871 O O . LEU A 1 360 ? -3.064 -18.600 23.375 1.00 96.94 360 LEU A O 1
ATOM 2875 N N . LYS A 1 361 ? -5.073 -18.108 24.268 1.00 96.69 361 LYS A N 1
ATOM 2876 C CA . LYS A 1 361 ? -5.540 -19.497 24.395 1.00 96.69 361 LYS A CA 1
ATOM 2877 C C . LYS A 1 361 ? -5.979 -20.092 23.058 1.00 96.69 361 LYS A C 1
ATOM 2879 O O . LYS A 1 361 ? -5.633 -21.240 22.773 1.00 96.69 361 LYS A O 1
ATOM 2884 N N . ASP A 1 362 ? -6.735 -19.337 22.266 1.00 96.38 362 ASP A N 1
ATOM 2885 C CA . ASP A 1 362 ? -7.185 -19.757 20.939 1.00 96.38 362 ASP A CA 1
ATOM 2886 C C . ASP A 1 362 ? -7.470 -18.548 20.025 1.00 96.38 362 ASP A C 1
ATOM 2888 O O . ASP A 1 362 ? -8.602 -18.063 19.959 1.00 96.38 362 ASP A O 1
ATOM 2892 N N . PRO A 1 363 ? -6.462 -18.062 19.275 1.00 95.50 363 PRO A N 1
ATOM 2893 C CA . PRO A 1 363 ? -6.646 -16.946 18.348 1.00 95.50 363 PRO A CA 1
ATOM 2894 C C . PRO A 1 363 ? -7.702 -17.220 17.262 1.00 95.50 363 PRO A C 1
ATOM 2896 O O . PR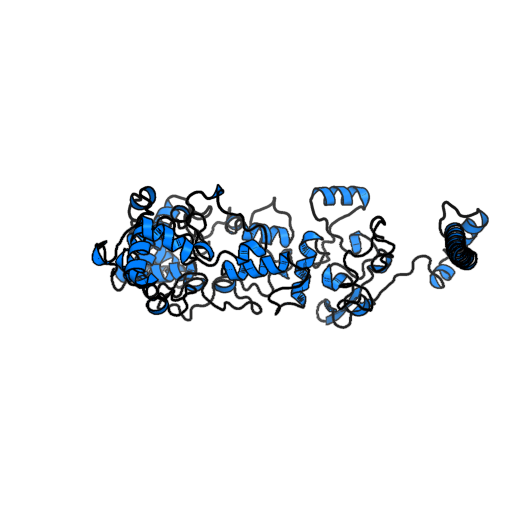O A 1 363 ? -8.347 -16.289 16.773 1.00 95.50 363 PRO A O 1
ATOM 2899 N N . SER A 1 364 ? -7.856 -18.491 16.866 1.00 94.69 364 SER A N 1
ATOM 2900 C CA . SER A 1 364 ? -8.692 -18.904 15.734 1.00 94.69 364 SER A CA 1
ATOM 2901 C C . SER A 1 364 ? -10.190 -18.871 16.041 1.00 94.69 364 SER A C 1
ATOM 2903 O O . SER A 1 364 ? -10.993 -18.757 15.116 1.00 94.69 364 SER A O 1
ATOM 2905 N N . GLU A 1 365 ? -10.564 -18.893 17.325 1.00 95.00 365 GLU A N 1
ATOM 2906 C CA . GLU A 1 365 ? -11.948 -18.692 17.770 1.00 95.00 365 GLU A CA 1
ATOM 2907 C C . GLU A 1 365 ? -12.421 -17.265 17.474 1.00 95.00 365 GLU A C 1
ATOM 2909 O O . GLU A 1 365 ? -13.522 -17.069 16.959 1.00 95.00 365 GLU A O 1
ATOM 2914 N N . TYR A 1 366 ? -11.575 -16.267 17.742 1.00 93.56 366 TYR A N 1
ATOM 2915 C CA . TYR A 1 366 ? -11.905 -14.875 17.447 1.00 93.56 366 TYR A CA 1
ATOM 2916 C C . TYR A 1 366 ? -11.791 -14.581 15.948 1.00 93.56 366 TYR A C 1
ATOM 2918 O O . TYR A 1 366 ? -12.667 -13.928 15.382 1.00 93.56 366 TYR A O 1
ATOM 2926 N N . TRP A 1 367 ? -10.712 -15.041 15.302 1.00 92.25 367 TRP A N 1
ATOM 2927 C CA . TRP A 1 367 ? -10.489 -14.843 13.870 1.00 92.25 367 TRP A CA 1
ATOM 2928 C C . TRP A 1 367 ? -9.870 -16.081 13.227 1.00 92.25 367 TRP A C 1
ATOM 2930 O O . TRP A 1 367 ? -8.663 -16.298 13.330 1.00 92.25 367 TRP A O 1
ATOM 2940 N N . HIS A 1 368 ? -10.689 -16.846 12.501 1.00 90.31 368 HIS A N 1
ATOM 2941 C CA . HIS A 1 368 ? -10.287 -18.110 11.878 1.00 90.31 368 HIS A CA 1
ATOM 2942 C C . HIS A 1 368 ? -9.034 -17.987 10.998 1.00 90.31 368 HIS A C 1
ATOM 2944 O O . HIS A 1 368 ? -8.122 -18.802 11.106 1.00 90.31 368 HIS A O 1
ATOM 2950 N N . ASP A 1 369 ? -8.943 -16.926 10.191 1.00 88.56 369 ASP A N 1
ATOM 2951 C CA . ASP A 1 369 ? -7.823 -16.736 9.267 1.00 88.56 369 ASP A CA 1
ATOM 2952 C C . ASP A 1 369 ? -6.589 -16.108 9.930 1.00 88.56 369 ASP A C 1
ATOM 2954 O O . ASP A 1 369 ? -5.640 -15.748 9.237 1.00 88.56 369 ASP A O 1
ATOM 2958 N N . THR A 1 370 ? -6.560 -15.873 11.244 1.00 89.81 370 THR A N 1
ATOM 2959 C CA . THR A 1 370 ? -5.419 -15.237 11.928 1.00 89.81 370 THR A CA 1
ATOM 2960 C C . THR A 1 370 ? -4.070 -15.899 11.602 1.00 89.81 370 THR A C 1
ATOM 2962 O O . THR A 1 370 ? -3.962 -17.111 11.458 1.00 89.81 370 THR A O 1
ATOM 2965 N N . ARG A 1 371 ? -3.005 -15.090 11.472 1.00 89.56 371 ARG A N 1
ATOM 2966 C CA . ARG A 1 371 ? -1.633 -15.611 11.285 1.00 89.56 371 ARG A CA 1
ATOM 2967 C C . ARG A 1 371 ? -1.026 -16.141 12.583 1.00 89.56 371 ARG A C 1
ATOM 2969 O O . ARG A 1 371 ? -0.019 -16.836 12.531 1.00 89.56 371 ARG A O 1
ATOM 2976 N N . MET A 1 372 ? -1.593 -15.768 13.731 1.00 92.25 372 MET A N 1
ATOM 2977 C CA . MET A 1 372 ? -1.074 -16.182 15.027 1.00 92.25 372 MET A CA 1
ATOM 2978 C C . MET A 1 372 ? -1.481 -17.636 15.301 1.00 92.25 372 MET A C 1
ATOM 2980 O O . MET A 1 372 ? -2.677 -17.909 15.397 1.00 92.25 372 MET A O 1
ATOM 2984 N N . PRO A 1 373 ? -0.526 -18.572 15.431 1.00 92.88 373 PRO A N 1
ATOM 2985 C CA . PRO A 1 373 ? -0.848 -19.966 15.699 1.00 92.88 373 PRO A CA 1
ATOM 2986 C C . PRO A 1 373 ? -1.350 -20.153 17.135 1.00 92.88 373 PRO A C 1
ATOM 2988 O O . PRO A 1 373 ? -1.081 -19.341 18.021 1.00 92.88 373 PRO A O 1
ATOM 2991 N N . ASN A 1 374 ? -2.026 -21.275 17.393 1.00 94.50 374 ASN A N 1
ATOM 2992 C CA . ASN A 1 374 ? -2.294 -21.704 18.761 1.00 94.50 374 ASN A CA 1
ATOM 2993 C C . ASN A 1 374 ? -0.985 -22.197 19.406 1.00 94.50 374 ASN A C 1
ATOM 2995 O O . ASN A 1 374 ? -0.443 -23.235 19.021 1.00 94.50 374 ASN A O 1
ATOM 2999 N N . LEU A 1 375 ? -0.495 -21.449 20.395 1.00 93.31 375 LEU A N 1
ATOM 3000 C CA . LEU A 1 375 ? 0.770 -21.704 21.094 1.00 93.31 375 LEU A CA 1
ATOM 3001 C C . LEU A 1 375 ? 0.661 -22.797 22.175 1.00 93.31 375 LEU A C 1
ATOM 3003 O O . LEU A 1 375 ? 1.657 -23.128 22.809 1.00 93.31 375 LEU A O 1
ATOM 3007 N N . ARG A 1 376 ? -0.536 -23.369 22.384 1.00 93.69 376 ARG A N 1
ATOM 3008 C CA . ARG A 1 376 ? -0.835 -24.433 23.364 1.00 93.69 376 ARG A CA 1
ATOM 3009 C C . ARG A 1 376 ? -0.430 -24.084 24.799 1.00 93.69 376 ARG A C 1
ATOM 3011 O O . ARG A 1 376 ? -0.057 -24.961 25.573 1.00 93.69 376 ARG A O 1
ATOM 3018 N N . LEU A 1 377 ? -0.545 -22.804 25.146 1.00 96.44 377 LEU A N 1
ATOM 3019 C CA . LEU A 1 377 ? -0.221 -22.281 26.469 1.00 96.44 377 LEU A CA 1
ATOM 3020 C C . LEU A 1 377 ? -1.147 -22.876 27.535 1.00 96.44 377 LEU A C 1
ATOM 3022 O O . LEU A 1 377 ? -2.369 -22.977 27.345 1.00 96.44 377 LEU A O 1
ATOM 3026 N N . SER A 1 378 ? -0.582 -23.207 28.690 1.00 96.81 378 SER A N 1
ATOM 3027 C CA . SER A 1 378 ? -1.355 -23.471 29.902 1.00 96.81 378 SER A CA 1
ATOM 3028 C C . SER A 1 378 ? -2.089 -22.209 30.372 1.00 96.81 378 SER A C 1
ATOM 3030 O O . SER A 1 378 ? -1.801 -21.086 29.950 1.00 96.81 378 SER A O 1
ATOM 3032 N N . ASP A 1 379 ? -3.067 -22.380 31.259 1.00 96.94 379 ASP A N 1
ATOM 3033 C CA . ASP A 1 379 ? -3.826 -21.247 31.798 1.00 96.94 379 ASP A CA 1
ATOM 3034 C C . ASP A 1 379 ? -2.940 -20.297 32.618 1.00 96.94 379 ASP A C 1
ATOM 3036 O O . ASP A 1 379 ? -3.153 -19.088 32.592 1.00 96.94 379 ASP A O 1
ATOM 3040 N N . GLU A 1 380 ? -1.932 -20.815 33.328 1.00 96.75 380 GLU A N 1
ATOM 3041 C CA . GLU A 1 380 ? -0.994 -19.981 34.088 1.00 96.75 380 GLU A CA 1
ATOM 3042 C C . GLU A 1 380 ? -0.075 -19.181 33.156 1.00 96.75 380 GLU A C 1
ATOM 3044 O O . GLU A 1 380 ? 0.081 -17.973 33.338 1.00 96.75 380 GLU A O 1
ATOM 3049 N N . GLU A 1 381 ? 0.477 -19.814 32.118 1.00 97.62 381 GLU A N 1
ATOM 3050 C CA . GLU A 1 381 ? 1.321 -19.132 31.127 1.00 97.62 381 GLU A CA 1
ATOM 3051 C C . GLU A 1 381 ? 0.552 -18.023 30.404 1.00 97.62 381 GLU A C 1
ATOM 3053 O O . GLU A 1 381 ? 1.045 -16.899 30.301 1.00 97.62 381 GLU A O 1
ATOM 3058 N N . ALA A 1 382 ? -0.685 -18.297 29.975 1.00 97.62 382 ALA A N 1
ATOM 3059 C CA . ALA A 1 382 ? -1.537 -17.303 29.326 1.00 97.62 382 ALA A CA 1
ATOM 3060 C C . ALA A 1 382 ? -1.859 -16.117 30.255 1.00 97.62 382 ALA A C 1
ATOM 3062 O O . ALA A 1 382 ? -1.849 -14.969 29.807 1.00 97.62 382 ALA A O 1
ATOM 3063 N N . LYS A 1 383 ? -2.091 -16.354 31.554 1.00 97.25 383 LYS A N 1
ATOM 3064 C CA . LYS A 1 383 ? -2.302 -15.285 32.550 1.00 97.25 383 LYS A CA 1
ATOM 3065 C C . LYS A 1 383 ? -1.048 -14.450 32.794 1.00 97.25 383 LYS A C 1
ATOM 3067 O O . LYS A 1 383 ? -1.146 -13.226 32.887 1.00 97.25 383 LYS A O 1
ATOM 3072 N N . ASN A 1 384 ? 0.118 -15.088 32.895 1.00 97.75 384 ASN A N 1
ATOM 3073 C CA . ASN A 1 384 ? 1.398 -14.402 33.083 1.00 97.75 384 ASN A CA 1
ATOM 3074 C C . ASN A 1 384 ? 1.719 -13.512 31.871 1.00 97.75 384 ASN A C 1
ATOM 3076 O O . ASN A 1 384 ? 1.981 -12.321 32.034 1.00 97.75 384 ASN A O 1
ATOM 3080 N N . LEU A 1 385 ? 1.593 -14.049 30.651 1.00 97.38 385 LEU A N 1
ATOM 3081 C CA . LEU A 1 385 ? 1.744 -13.287 29.405 1.00 97.38 385 LEU A CA 1
ATOM 3082 C C . LEU A 1 385 ? 0.736 -12.136 29.307 1.00 97.38 385 LEU A C 1
ATOM 3084 O O . LEU A 1 385 ? 1.108 -11.021 28.952 1.00 97.38 385 LEU A O 1
ATOM 3088 N N . THR A 1 386 ? -0.524 -12.377 29.675 1.00 96.75 386 THR A N 1
ATOM 3089 C CA . THR A 1 386 ? -1.551 -11.327 29.723 1.00 96.75 386 THR A CA 1
ATOM 3090 C C . THR A 1 386 ? -1.146 -10.202 30.674 1.00 96.75 386 THR A C 1
ATOM 3092 O O . THR A 1 386 ? -1.218 -9.038 30.295 1.00 96.75 386 THR A O 1
ATOM 3095 N N . ALA A 1 387 ? -0.672 -10.524 31.882 1.00 96.00 387 ALA A N 1
ATOM 3096 C CA . ALA A 1 387 ? -0.218 -9.519 32.844 1.00 96.00 387 ALA A CA 1
ATOM 3097 C C . ALA A 1 387 ? 0.952 -8.681 32.306 1.00 96.00 387 ALA A C 1
ATOM 3099 O O . ALA A 1 387 ? 0.946 -7.463 32.465 1.00 96.00 387 ALA A O 1
ATOM 3100 N N . TYR A 1 388 ? 1.915 -9.316 31.632 1.00 96.62 388 TYR A N 1
ATOM 3101 C CA . TYR A 1 388 ? 3.032 -8.620 30.994 1.00 96.62 388 TYR A CA 1
ATOM 3102 C C . TYR A 1 388 ? 2.565 -7.656 29.893 1.00 96.62 388 TYR A C 1
ATOM 3104 O O . TYR A 1 388 ? 2.897 -6.472 29.923 1.00 96.62 388 TYR A O 1
ATOM 3112 N N . LEU A 1 389 ? 1.745 -8.134 28.952 1.00 95.50 389 LEU A N 1
ATOM 3113 C CA . LEU A 1 389 ? 1.293 -7.337 27.808 1.00 95.50 389 LEU A CA 1
ATOM 3114 C C . LEU A 1 389 ? 0.366 -6.181 28.216 1.00 95.50 389 LEU A C 1
ATOM 3116 O O . LEU A 1 389 ? 0.439 -5.094 27.643 1.00 95.50 389 LEU A O 1
ATOM 3120 N N . MET A 1 390 ? -0.485 -6.396 29.221 1.00 93.88 390 MET A N 1
ATOM 3121 C CA . MET A 1 390 ? -1.408 -5.375 29.727 1.00 93.88 390 MET A CA 1
ATOM 3122 C C . MET A 1 390 ? -0.705 -4.241 30.484 1.00 93.88 390 MET A C 1
ATOM 3124 O O . MET A 1 390 ? -1.307 -3.187 30.667 1.00 93.88 390 MET A O 1
ATOM 3128 N N . ASN A 1 391 ? 0.556 -4.423 30.896 1.00 92.94 391 ASN A N 1
ATOM 3129 C CA . ASN A 1 391 ? 1.339 -3.378 31.560 1.00 92.94 391 ASN A CA 1
ATOM 3130 C C . ASN A 1 391 ? 1.815 -2.277 30.591 1.00 92.94 391 ASN A C 1
ATOM 3132 O O . ASN A 1 391 ? 2.237 -1.207 31.019 1.00 92.94 391 ASN A O 1
ATOM 3136 N N . SER A 1 392 ? 1.762 -2.522 29.277 1.00 92.00 392 SER A N 1
ATOM 3137 C CA . SER A 1 392 ? 2.078 -1.512 28.267 1.00 92.00 392 SER A CA 1
ATOM 3138 C C . SER A 1 392 ? 0.851 -0.634 28.002 1.00 92.00 392 SER A C 1
ATOM 3140 O O . SER A 1 392 ? -0.079 -1.058 27.317 1.00 92.00 392 SER A O 1
ATOM 3142 N N . THR A 1 393 ? 0.845 0.587 28.538 1.00 92.56 393 THR A N 1
ATOM 3143 C CA . THR A 1 393 ? -0.247 1.573 28.409 1.00 92.56 393 THR A CA 1
ATOM 3144 C C . THR A 1 393 ? 0.247 2.882 27.794 1.00 92.56 393 THR A C 1
ATOM 3146 O O . THR A 1 393 ? 1.428 3.205 27.897 1.00 92.56 393 THR A O 1
ATOM 3149 N N . ASN A 1 394 ? -0.661 3.668 27.217 1.00 93.44 394 ASN A N 1
ATOM 3150 C CA . ASN A 1 394 ? -0.395 4.993 26.664 1.00 93.44 394 ASN A CA 1
ATOM 3151 C C . ASN A 1 394 ? -1.345 6.032 27.274 1.00 93.44 394 ASN A C 1
ATOM 3153 O O . ASN A 1 394 ? -2.443 6.270 26.777 1.00 93.44 394 ASN A O 1
ATOM 3157 N N . THR A 1 395 ? -0.881 6.681 28.341 1.00 92.31 395 THR A N 1
ATOM 3158 C CA . THR A 1 395 ? -1.656 7.696 29.064 1.00 92.31 395 THR A CA 1
ATOM 3159 C C . THR A 1 395 ? -1.934 8.945 28.233 1.00 92.31 395 THR A C 1
ATOM 3161 O O . THR A 1 395 ? -2.947 9.599 28.455 1.00 92.31 395 THR A O 1
ATOM 3164 N N . GLU A 1 396 ? -1.051 9.290 27.291 1.00 92.62 396 GLU A N 1
ATOM 3165 C CA . GLU A 1 396 ? -1.238 10.450 26.414 1.00 92.62 396 GLU A CA 1
ATOM 3166 C C . GLU A 1 396 ? -2.399 10.211 25.446 1.00 92.62 396 GLU A C 1
ATOM 3168 O O . GLU A 1 396 ? -3.271 11.064 25.311 1.00 92.62 396 GLU A O 1
ATOM 3173 N N . PHE A 1 397 ? -2.461 9.022 24.840 1.00 93.38 397 PHE A N 1
ATOM 3174 C CA . PHE A 1 397 ? -3.571 8.617 23.978 1.00 93.38 397 PHE A CA 1
ATOM 3175 C C . PHE A 1 397 ? -4.886 8.482 24.756 1.00 93.38 397 PHE A C 1
ATOM 3177 O O . PHE A 1 397 ? -5.941 8.912 24.283 1.00 93.38 397 PHE A O 1
ATOM 3184 N N . ASP A 1 398 ? -4.831 7.911 25.960 1.00 91.75 398 ASP A N 1
ATOM 3185 C CA . ASP A 1 398 ? -6.011 7.741 26.811 1.00 91.75 398 ASP A CA 1
ATOM 3186 C C . ASP A 1 398 ? -6.615 9.094 27.225 1.00 91.75 398 ASP A C 1
ATOM 3188 O O . ASP A 1 398 ? -7.836 9.216 27.318 1.00 91.75 398 ASP A O 1
ATOM 3192 N N . ALA A 1 399 ? -5.774 10.119 27.402 1.00 93.81 399 ALA A N 1
ATOM 3193 C CA . ALA A 1 399 ? -6.181 11.479 27.749 1.00 93.81 399 ALA A CA 1
ATOM 3194 C C . ALA A 1 399 ? -6.717 12.308 26.566 1.00 93.81 399 ALA A C 1
ATOM 3196 O O . ALA A 1 399 ? -7.215 13.412 26.787 1.00 93.81 399 ALA A O 1
ATOM 3197 N N . VAL A 1 400 ? -6.629 11.818 25.322 1.00 93.44 400 VAL A N 1
ATOM 3198 C CA . VAL A 1 400 ? -7.233 12.500 24.167 1.00 93.44 400 VAL A CA 1
ATOM 3199 C C . VAL A 1 400 ? -8.747 12.572 24.366 1.00 93.44 400 VAL A C 1
ATOM 3201 O O . VAL A 1 400 ? -9.383 11.580 24.719 1.00 93.44 400 VAL A O 1
ATOM 3204 N N . GLU A 1 401 ? -9.342 13.735 24.118 1.00 93.25 401 GLU A N 1
ATOM 3205 C CA . GLU A 1 401 ? -10.790 13.903 24.243 1.00 93.25 401 GLU A CA 1
ATOM 3206 C C . GLU A 1 401 ? -11.553 13.026 23.232 1.00 93.25 401 GLU A C 1
ATOM 3208 O O . GLU A 1 401 ? -11.110 12.877 22.084 1.00 93.25 401 GLU A O 1
ATOM 3213 N N . PRO A 1 402 ? -12.709 12.454 23.617 1.00 93.62 402 PRO A N 1
ATOM 3214 C CA . PRO A 1 402 ? -13.546 11.697 22.699 1.00 93.62 402 PRO A CA 1
ATOM 3215 C C . PRO A 1 402 ? -13.991 12.526 21.499 1.00 93.62 402 PRO A C 1
ATOM 3217 O O . PRO A 1 402 ? -14.431 13.671 21.643 1.00 93.62 402 PRO A O 1
ATOM 3220 N N . ILE A 1 403 ? -13.939 11.921 20.312 1.00 94.31 403 ILE A N 1
ATOM 3221 C CA . ILE A 1 403 ? -14.348 12.573 19.065 1.00 94.31 403 ILE A CA 1
ATOM 3222 C C . ILE A 1 403 ? -15.833 12.931 19.136 1.00 94.31 403 ILE A C 1
ATOM 3224 O O . ILE A 1 403 ? -16.678 12.080 19.415 1.00 94.31 403 ILE A O 1
ATOM 3228 N N . GLN A 1 404 ? -16.135 14.201 18.870 1.00 92.06 404 GLN A N 1
ATOM 3229 C CA . GLN A 1 404 ? -17.493 14.728 18.857 1.00 92.06 404 GLN A CA 1
ATOM 3230 C C . GLN A 1 404 ? -17.954 14.977 17.424 1.00 92.06 404 GLN A C 1
ATOM 3232 O O . GLN A 1 404 ? -17.207 15.485 16.591 1.00 92.06 404 GLN A O 1
ATOM 3237 N N . MET A 1 405 ? -19.215 14.659 17.160 1.00 93.56 405 MET A N 1
ATOM 3238 C CA . MET A 1 405 ? -19.861 14.895 15.875 1.00 93.56 405 MET A CA 1
ATOM 3239 C C . MET A 1 405 ? -20.540 16.272 15.844 1.00 93.56 405 MET A C 1
ATOM 3241 O O . MET A 1 405 ? -21.193 16.658 16.816 1.00 93.56 405 MET A O 1
ATOM 3245 N N . SER A 1 406 ? -20.482 16.977 14.710 1.00 95.56 406 SER A N 1
ATOM 3246 C CA . SER A 1 406 ? -21.334 18.149 14.455 1.00 95.56 406 SER A CA 1
ATOM 3247 C C . SER A 1 406 ? -22.585 17.726 13.686 1.00 95.56 406 SER A C 1
ATOM 3249 O O . SER A 1 406 ? -22.509 17.018 12.682 1.00 95.56 406 SER A O 1
ATOM 3251 N N . LYS A 1 407 ? -23.760 18.171 14.147 1.00 95.62 407 LYS A N 1
ATOM 3252 C CA . LYS A 1 407 ? -25.033 17.904 13.454 1.00 95.62 407 LYS A CA 1
ATOM 3253 C C . LYS A 1 407 ? -25.106 18.647 12.125 1.00 95.62 407 LYS A C 1
ATOM 3255 O O . LYS A 1 407 ? -25.642 18.123 11.156 1.00 95.62 407 LYS A O 1
ATOM 3260 N N . GLU A 1 408 ? -24.546 19.848 12.091 1.00 95.88 408 GLU A N 1
ATOM 3261 C CA . GLU A 1 408 ? -24.443 20.681 10.901 1.00 95.88 408 GLU A CA 1
ATOM 3262 C C . GLU A 1 408 ? -23.544 19.996 9.867 1.00 95.88 408 GLU A C 1
ATOM 3264 O O . GLU A 1 408 ? -23.968 19.790 8.733 1.00 95.88 408 GLU A O 1
ATOM 3269 N N . ALA A 1 409 ? -22.358 19.533 10.283 1.00 96.50 409 ALA A N 1
ATOM 3270 C CA . ALA A 1 409 ? -21.462 18.779 9.411 1.00 96.50 409 ALA A CA 1
ATOM 3271 C C . ALA A 1 409 ? -22.109 17.476 8.912 1.00 96.50 409 ALA A C 1
ATOM 3273 O O . ALA A 1 409 ? -21.970 17.144 7.738 1.00 96.50 409 ALA A O 1
ATOM 3274 N N . LEU A 1 410 ? -22.858 16.757 9.760 1.00 97.81 410 LEU A N 1
ATOM 3275 C CA . LEU A 1 410 ? -23.570 15.537 9.359 1.00 97.81 410 LEU A CA 1
ATOM 3276 C C . LEU A 1 410 ? -24.556 15.816 8.216 1.00 97.81 410 LEU A C 1
ATOM 3278 O O . LEU A 1 410 ? -24.583 15.083 7.224 1.00 97.81 410 LEU A O 1
ATOM 3282 N N . ASP A 1 411 ? -25.338 16.889 8.340 1.00 97.38 411 ASP A N 1
ATOM 3283 C CA . ASP A 1 411 ? -26.295 17.306 7.318 1.00 97.38 411 ASP A CA 1
ATOM 3284 C C . ASP A 1 411 ? -25.592 17.754 6.030 1.00 97.38 411 ASP A C 1
ATOM 3286 O O . ASP A 1 411 ? -26.026 17.385 4.936 1.00 97.38 411 ASP A O 1
ATOM 3290 N N . GLU A 1 412 ? -24.483 18.487 6.143 1.00 96.62 412 GLU A N 1
ATOM 3291 C CA . GLU A 1 412 ? -23.673 18.917 5.000 1.00 96.62 412 GLU A CA 1
ATOM 3292 C C . GLU A 1 412 ? -23.061 17.735 4.242 1.00 96.62 412 GLU A C 1
ATOM 3294 O O . GLU A 1 412 ? -23.162 17.679 3.014 1.00 96.62 412 GLU A O 1
ATOM 3299 N N . ILE A 1 413 ? -22.482 16.761 4.952 1.00 97.44 413 ILE A N 1
ATOM 3300 C CA . ILE A 1 413 ? -21.896 15.555 4.353 1.00 97.44 413 ILE A CA 1
ATOM 3301 C C . ILE A 1 413 ? -22.983 14.730 3.662 1.00 97.44 413 ILE A C 1
ATOM 3303 O O . ILE A 1 413 ? -22.836 14.336 2.501 1.00 97.44 413 ILE A O 1
ATOM 3307 N N . ALA A 1 414 ? -24.104 14.487 4.349 1.00 97.88 414 ALA A N 1
ATOM 3308 C CA . ALA A 1 414 ? -25.220 13.739 3.784 1.00 97.88 414 ALA A CA 1
ATOM 3309 C C . ALA A 1 414 ? -25.758 14.420 2.513 1.00 97.88 414 ALA A C 1
ATOM 3311 O O . ALA A 1 414 ? -25.985 13.758 1.493 1.00 97.88 414 ALA A O 1
ATOM 3312 N N . LEU A 1 415 ? -25.912 15.747 2.544 1.00 97.31 415 LEU A N 1
ATOM 3313 C CA . LEU A 1 415 ? -26.354 16.532 1.396 1.00 97.31 415 LEU A CA 1
ATOM 3314 C C . LEU A 1 415 ? -25.344 16.506 0.244 1.00 97.31 415 LEU A C 1
ATOM 3316 O O . LEU A 1 415 ? -25.759 16.377 -0.909 1.00 97.31 415 LEU A O 1
ATOM 3320 N N . GLY A 1 416 ? -24.044 16.606 0.538 1.00 96.50 416 GLY A N 1
ATOM 3321 C CA . GLY A 1 416 ? -22.962 16.529 -0.447 1.00 96.50 416 GLY A CA 1
ATOM 3322 C C . GLY A 1 416 ? -23.045 15.244 -1.268 1.00 96.50 416 GLY A C 1
ATOM 3323 O O . GLY A 1 416 ? -23.130 15.283 -2.499 1.00 96.50 416 GLY A O 1
ATOM 3324 N N . TRP A 1 417 ? -23.180 14.104 -0.588 1.00 97.50 417 TRP A N 1
ATOM 3325 C CA . TRP A 1 417 ? -23.369 12.810 -1.244 1.00 97.50 417 TRP A CA 1
ATOM 3326 C C . TRP A 1 417 ? -24.696 12.690 -1.998 1.00 97.50 417 TRP A C 1
ATOM 3328 O O . TRP A 1 417 ? -24.738 12.115 -3.086 1.00 97.50 417 TRP A O 1
ATOM 3338 N N . LEU A 1 418 ? -25.794 13.227 -1.460 1.00 97.19 418 LEU A N 1
ATOM 3339 C CA . LEU A 1 418 ? -27.083 13.214 -2.157 1.00 97.19 418 LEU A CA 1
ATOM 3340 C C . LEU A 1 418 ? -27.045 14.028 -3.454 1.00 97.19 418 LEU A C 1
ATOM 3342 O O . LEU A 1 418 ? -27.591 13.583 -4.462 1.00 97.19 418 LEU A O 1
ATOM 3346 N N . ARG A 1 419 ? -26.373 15.183 -3.460 1.00 96.44 419 ARG A N 1
ATOM 3347 C CA . ARG A 1 419 ? -26.228 16.048 -4.643 1.00 96.44 419 ARG A CA 1
ATOM 3348 C C . ARG A 1 419 ? -25.435 15.395 -5.778 1.00 96.44 419 ARG A C 1
ATOM 3350 O O . ARG A 1 419 ? -25.612 15.778 -6.929 1.00 96.44 419 ARG A O 1
ATOM 3357 N N . LYS A 1 420 ? -24.604 14.388 -5.487 1.00 94.62 420 LYS A N 1
ATOM 3358 C CA . LYS A 1 420 ? -23.929 13.573 -6.515 1.00 94.62 420 LYS A CA 1
ATOM 3359 C C . LYS A 1 420 ? -24.880 12.632 -7.253 1.00 94.62 420 LYS A C 1
ATOM 3361 O O . LYS A 1 420 ? -24.592 12.247 -8.382 1.00 94.62 420 LYS A O 1
ATOM 3366 N N . MET A 1 421 ? -25.987 12.246 -6.620 1.00 94.44 421 MET A N 1
ATOM 3367 C CA . MET A 1 421 ? -26.928 11.253 -7.151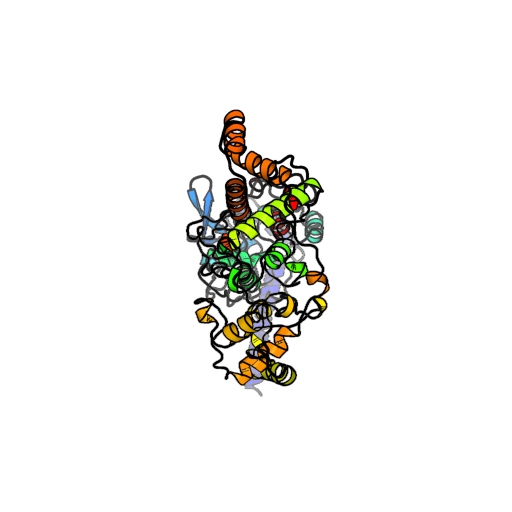 1.00 94.44 421 MET A CA 1
ATOM 3368 C C . MET A 1 421 ? -28.259 11.860 -7.605 1.00 94.44 421 MET A C 1
ATOM 3370 O O . MET A 1 421 ? -28.922 11.286 -8.464 1.00 94.44 421 MET A O 1
ATOM 3374 N N . TYR A 1 422 ? -28.656 13.002 -7.041 1.00 96.50 422 TYR A N 1
ATOM 3375 C CA . TYR A 1 422 ? -29.975 13.596 -7.242 1.00 96.50 422 TYR A CA 1
ATOM 3376 C C . TYR A 1 422 ? -29.884 15.094 -7.557 1.00 96.50 422 TYR A C 1
ATOM 3378 O O . TYR A 1 422 ? -28.997 15.779 -7.040 1.00 96.50 422 TYR A O 1
ATOM 3386 N N . PRO A 1 423 ? -30.839 15.645 -8.333 1.00 97.00 423 PRO A N 1
ATOM 3387 C CA . PRO A 1 423 ? -30.982 17.088 -8.494 1.00 97.00 423 PRO A CA 1
ATOM 3388 C C . PRO A 1 423 ? -31.133 17.793 -7.144 1.00 97.00 423 PRO A C 1
ATOM 3390 O O . PRO A 1 423 ? -31.746 17.262 -6.218 1.00 97.00 423 PRO A O 1
ATOM 3393 N N . GLU A 1 424 ? -30.648 19.030 -7.044 1.00 95.00 424 GLU A N 1
ATOM 3394 C CA . GLU A 1 424 ? -30.556 19.758 -5.772 1.00 95.00 424 GLU A CA 1
ATOM 3395 C C . GLU A 1 424 ? -31.873 19.809 -4.977 1.00 95.00 424 GLU A C 1
ATOM 3397 O O . GLU A 1 424 ? -31.885 19.576 -3.768 1.00 95.00 424 GLU A O 1
ATOM 3402 N N . LYS A 1 425 ? -33.002 20.074 -5.643 1.00 96.69 425 LYS A N 1
ATOM 3403 C CA . LYS A 1 425 ? -34.318 20.121 -4.987 1.00 96.69 425 LYS A CA 1
ATOM 3404 C C . LYS A 1 425 ? -34.694 18.776 -4.355 1.00 96.69 425 LYS A C 1
ATOM 3406 O O . LYS A 1 425 ? -35.246 18.741 -3.258 1.00 96.69 425 LYS A O 1
ATOM 3411 N N . GLU A 1 426 ? -34.393 17.680 -5.044 1.00 97.19 426 GLU A N 1
ATOM 3412 C CA . GLU A 1 426 ? -34.668 16.329 -4.563 1.00 97.19 426 GLU A CA 1
ATOM 3413 C C . GLU A 1 426 ? -33.705 15.934 -3.439 1.00 97.19 426 GLU A C 1
ATOM 3415 O O . GLU A 1 426 ? -34.150 15.405 -2.424 1.00 97.19 426 GLU A O 1
ATOM 3420 N N . ALA A 1 427 ? -32.414 16.256 -3.569 1.00 97.19 427 ALA A N 1
ATOM 3421 C CA . ALA A 1 427 ? -31.417 16.034 -2.524 1.00 97.19 427 ALA A CA 1
ATOM 3422 C C . ALA A 1 427 ? -31.826 16.710 -1.201 1.00 97.19 427 ALA A C 1
ATOM 3424 O O . ALA A 1 427 ? -31.879 16.053 -0.163 1.00 97.19 427 ALA A O 1
ATOM 3425 N N . ASN A 1 428 ? -32.222 17.985 -1.248 1.00 97.12 428 ASN A N 1
ATOM 3426 C CA . ASN A 1 428 ? -32.708 18.710 -0.070 1.00 97.12 428 ASN A CA 1
ATOM 3427 C C . ASN A 1 428 ? -33.972 18.074 0.531 1.00 97.12 428 ASN A C 1
ATOM 3429 O O . ASN A 1 428 ? -34.070 17.912 1.747 1.00 97.12 428 ASN A O 1
ATOM 3433 N N . SER A 1 429 ? -34.931 17.665 -0.308 1.00 97.31 429 SER A N 1
ATOM 3434 C CA . SER A 1 429 ? -36.147 16.992 0.164 1.00 97.31 429 SER A CA 1
ATOM 3435 C C . SER A 1 429 ? -35.846 15.648 0.831 1.00 97.31 429 SER A C 1
ATOM 3437 O O . SER A 1 429 ? -36.486 15.305 1.823 1.00 97.31 429 SER A O 1
ATOM 3439 N N . ARG A 1 430 ? -34.888 14.881 0.296 1.00 97.00 430 ARG A N 1
ATOM 3440 C CA . ARG A 1 430 ? -34.459 13.595 0.864 1.00 97.00 430 ARG A CA 1
ATOM 3441 C C . ARG A 1 430 ? -33.763 13.790 2.204 1.00 97.00 430 ARG A C 1
ATOM 3443 O O . ARG A 1 430 ? -34.090 13.077 3.144 1.00 97.00 430 ARG A O 1
ATOM 3450 N N . LEU A 1 431 ? -32.870 14.776 2.311 1.00 97.00 431 LEU A N 1
ATOM 3451 C CA . LEU A 1 431 ? -32.216 15.125 3.574 1.00 97.00 431 LEU A CA 1
ATOM 3452 C C . LEU A 1 431 ? -33.231 15.510 4.654 1.00 97.00 431 LEU A C 1
ATOM 3454 O O . LEU A 1 431 ? -33.150 15.008 5.773 1.00 97.00 431 LEU A O 1
ATOM 3458 N N . ALA A 1 432 ? -34.206 16.356 4.310 1.00 96.00 432 ALA A N 1
ATOM 3459 C CA . ALA A 1 432 ? -35.250 16.787 5.238 1.00 96.00 432 ALA A CA 1
ATOM 3460 C C . ALA A 1 432 ? -36.133 15.624 5.728 1.00 96.00 432 ALA A C 1
ATOM 3462 O O . ALA A 1 432 ? -36.649 15.672 6.841 1.00 96.00 432 ALA A O 1
ATOM 3463 N N . GLY A 1 433 ? -36.300 14.580 4.909 1.00 95.94 433 GLY A N 1
ATOM 3464 C CA . GLY A 1 433 ? -37.049 13.373 5.263 1.00 95.94 433 GLY A CA 1
ATOM 3465 C C . GLY A 1 433 ? -36.250 12.311 6.028 1.00 95.94 433 GLY A C 1
ATOM 3466 O O . GLY A 1 433 ? -36.845 11.329 6.470 1.00 95.94 433 GLY A O 1
ATOM 3467 N N . MET A 1 434 ? -34.928 12.457 6.181 1.00 96.50 434 MET A N 1
ATOM 3468 C CA . MET A 1 434 ? -34.107 11.480 6.902 1.00 96.50 434 MET A CA 1
ATOM 3469 C C . MET A 1 434 ? -34.155 11.700 8.416 1.00 96.50 434 MET A C 1
ATOM 3471 O O . MET A 1 434 ? -33.844 12.784 8.913 1.00 96.50 434 MET A O 1
ATOM 3475 N N . ALA A 1 435 ? -34.471 10.634 9.155 1.00 96.94 435 ALA A N 1
ATOM 3476 C CA . ALA A 1 435 ? -34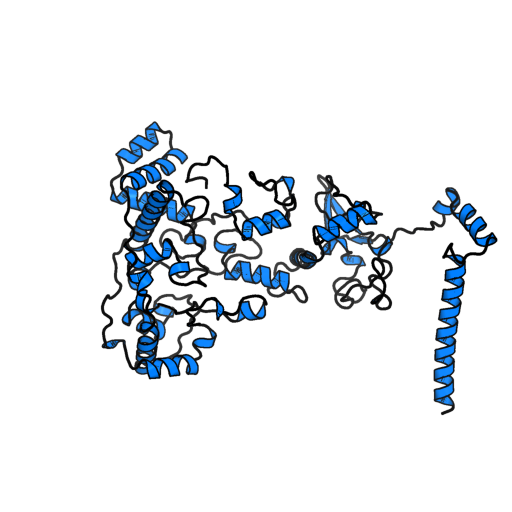.268 10.580 10.599 1.00 96.94 435 ALA A CA 1
ATOM 3477 C C . ALA A 1 435 ? -32.772 10.666 10.950 1.00 96.94 435 ALA A C 1
ATOM 3479 O O . ALA A 1 435 ? -31.922 10.308 10.139 1.00 96.94 435 ALA A O 1
ATOM 3480 N N . PHE A 1 436 ? -32.458 11.121 12.165 1.00 94.81 436 PHE A N 1
ATOM 3481 C CA . PHE A 1 436 ? -31.080 11.326 12.620 1.00 94.81 436 PHE A CA 1
ATOM 3482 C C . PHE A 1 436 ? -30.221 10.055 12.527 1.00 94.81 436 PHE A C 1
ATOM 3484 O O . PHE A 1 436 ? -29.163 10.093 11.906 1.00 94.81 436 PHE A O 1
ATOM 3491 N N . ASP A 1 437 ? -30.716 8.925 13.035 1.00 94.31 437 ASP A N 1
ATOM 3492 C CA . ASP A 1 437 ? -29.987 7.648 12.991 1.00 94.31 437 ASP A CA 1
ATOM 3493 C C . ASP A 1 437 ? -29.745 7.190 11.542 1.00 94.31 437 ASP A C 1
ATOM 3495 O O . ASP A 1 437 ? -28.639 6.799 11.181 1.00 94.31 437 ASP A O 1
ATOM 3499 N N . ASN A 1 438 ? -30.730 7.386 10.655 1.00 96.62 438 ASN A N 1
ATOM 3500 C CA . ASN A 1 438 ? -30.572 7.088 9.229 1.00 96.62 438 ASN A CA 1
ATOM 3501 C C . ASN A 1 438 ? -29.506 7.972 8.560 1.00 96.62 438 ASN A C 1
ATOM 3503 O O . ASN A 1 438 ? -28.874 7.536 7.600 1.00 96.62 438 ASN A O 1
ATOM 3507 N N . LYS A 1 439 ? -29.310 9.217 9.025 1.00 97.38 439 LYS A N 1
ATOM 3508 C CA . LYS A 1 439 ? -28.230 10.082 8.525 1.00 97.38 439 LYS A CA 1
ATOM 3509 C C . LYS A 1 439 ? -26.868 9.568 8.976 1.00 97.38 439 LYS A C 1
ATOM 3511 O O . LYS A 1 439 ? -25.950 9.572 8.163 1.00 97.38 439 LYS A O 1
ATOM 3516 N N . ILE A 1 440 ? -26.749 9.107 10.225 1.00 97.19 440 ILE A N 1
ATOM 3517 C CA . ILE A 1 440 ? -25.522 8.484 10.739 1.00 97.19 440 ILE A CA 1
ATOM 3518 C C . ILE A 1 440 ? -25.164 7.268 9.886 1.00 97.19 440 ILE A C 1
ATOM 3520 O O . ILE A 1 440 ? -24.064 7.227 9.342 1.00 97.19 440 ILE A O 1
ATOM 3524 N N . ASP A 1 441 ? -26.099 6.338 9.690 1.00 96.56 441 ASP A N 1
ATOM 3525 C CA . ASP A 1 441 ? -25.856 5.134 8.887 1.00 96.56 441 ASP A CA 1
ATOM 3526 C C . ASP A 1 441 ? -25.530 5.470 7.424 1.00 96.56 441 ASP A C 1
ATOM 3528 O O . ASP A 1 441 ? -24.633 4.876 6.823 1.00 96.56 441 ASP A O 1
ATOM 3532 N N . TYR A 1 442 ? -26.226 6.454 6.842 1.00 97.81 442 TYR A N 1
ATOM 3533 C CA . TYR A 1 442 ? -25.970 6.898 5.474 1.00 97.81 442 TYR A CA 1
ATOM 3534 C C . TYR A 1 442 ? -24.571 7.501 5.320 1.00 97.81 442 TYR A C 1
ATOM 3536 O O . TYR A 1 442 ? -23.852 7.144 4.387 1.00 97.81 442 TYR A O 1
ATOM 3544 N N . VAL A 1 443 ? -24.172 8.405 6.219 1.00 98.19 443 VAL A N 1
ATOM 3545 C CA . VAL A 1 443 ? -22.841 9.020 6.178 1.00 98.19 443 VAL A CA 1
ATOM 3546 C C . VAL A 1 443 ? -21.763 7.977 6.458 1.00 98.19 443 VAL A C 1
ATOM 3548 O O . VAL A 1 443 ? -20.788 7.934 5.713 1.00 98.19 443 VAL A O 1
ATOM 3551 N N . ALA A 1 444 ? -21.978 7.067 7.410 1.00 97.94 444 ALA A N 1
ATOM 3552 C CA . ALA A 1 444 ? -21.065 5.960 7.666 1.00 97.94 444 ALA A CA 1
ATOM 3553 C C . ALA A 1 444 ? -20.848 5.094 6.415 1.00 97.94 444 ALA A C 1
ATOM 3555 O O . ALA A 1 444 ? -19.698 4.839 6.051 1.00 97.94 444 ALA A O 1
ATOM 3556 N N . ASP A 1 445 ? -21.919 4.695 5.709 1.00 97.31 445 ASP A N 1
ATOM 3557 C CA . ASP A 1 445 ? -21.795 3.922 4.463 1.00 97.31 445 ASP A CA 1
ATOM 3558 C C . ASP A 1 445 ? -21.003 4.682 3.402 1.00 97.31 445 ASP A C 1
ATOM 3560 O O . ASP A 1 445 ? -20.090 4.128 2.780 1.00 97.31 445 ASP A O 1
ATOM 3564 N N . LYS A 1 446 ? -21.293 5.974 3.225 1.00 97.19 446 LYS A N 1
ATOM 3565 C CA . LYS A 1 446 ? -20.561 6.799 2.264 1.00 97.19 446 LYS A CA 1
ATOM 3566 C C . LYS A 1 446 ? -19.092 6.941 2.627 1.00 97.19 446 LYS A C 1
ATOM 3568 O O . LYS A 1 446 ? -18.257 6.758 1.745 1.00 97.19 446 LYS A O 1
ATOM 3573 N N . SER A 1 447 ? -18.758 7.183 3.889 1.00 97.19 447 SER A N 1
ATOM 3574 C CA . SER A 1 447 ? -17.372 7.335 4.329 1.00 97.19 447 SER A CA 1
ATOM 3575 C C . SER A 1 447 ? -16.596 6.015 4.261 1.00 97.19 447 SER A C 1
ATOM 3577 O O . SER A 1 447 ? -15.486 5.999 3.732 1.00 97.19 447 SER A O 1
ATOM 3579 N N . ILE A 1 448 ? -17.181 4.882 4.680 1.00 97.31 448 ILE A N 1
ATOM 3580 C CA . ILE A 1 448 ? -16.553 3.551 4.545 1.00 97.31 448 ILE A CA 1
ATOM 3581 C C . ILE A 1 448 ? -16.243 3.246 3.077 1.00 97.31 448 ILE A C 1
ATOM 3583 O O . ILE A 1 448 ? -15.168 2.721 2.765 1.00 97.31 448 ILE A O 1
ATOM 3587 N N . ARG A 1 449 ? -17.162 3.592 2.164 1.00 95.62 449 ARG A N 1
ATOM 3588 C CA . ARG A 1 449 ? -16.951 3.415 0.722 1.00 95.62 449 ARG A CA 1
ATOM 3589 C C . ARG A 1 449 ? -15.923 4.361 0.151 1.00 95.62 449 ARG A C 1
ATOM 3591 O O . ARG A 1 449 ? -15.111 3.931 -0.658 1.00 95.62 449 ARG A O 1
ATOM 3598 N N . TYR A 1 450 ? -15.956 5.616 0.566 1.00 94.62 450 TYR A N 1
ATOM 3599 C CA . TYR A 1 450 ? -15.062 6.643 0.063 1.00 94.62 450 TYR A CA 1
ATOM 3600 C C . TYR A 1 450 ? -13.602 6.358 0.417 1.00 94.62 450 TYR A C 1
ATOM 3602 O O . TYR A 1 450 ? -12.734 6.388 -0.452 1.00 94.62 450 TYR A O 1
ATOM 3610 N N . TYR A 1 451 ? -13.340 5.996 1.674 1.00 94.19 451 TYR A N 1
ATOM 3611 C CA . TYR A 1 451 ? -11.998 5.640 2.136 1.00 94.19 451 TYR A CA 1
ATOM 3612 C C . TYR A 1 451 ? -11.610 4.191 1.816 1.00 94.19 451 TYR A C 1
ATOM 3614 O O . TYR A 1 451 ? -10.457 3.803 2.004 1.00 94.19 451 TYR A O 1
ATOM 3622 N N . GLY A 1 452 ? -12.553 3.383 1.318 1.00 94.88 452 GLY A N 1
ATOM 3623 C CA . GLY A 1 452 ? -12.307 2.004 0.907 1.00 94.88 452 GLY A CA 1
ATOM 3624 C C . GLY A 1 452 ? -11.874 1.106 2.059 1.00 94.88 452 GLY A C 1
ATOM 3625 O O . GLY A 1 452 ? -11.048 0.217 1.857 1.00 94.88 452 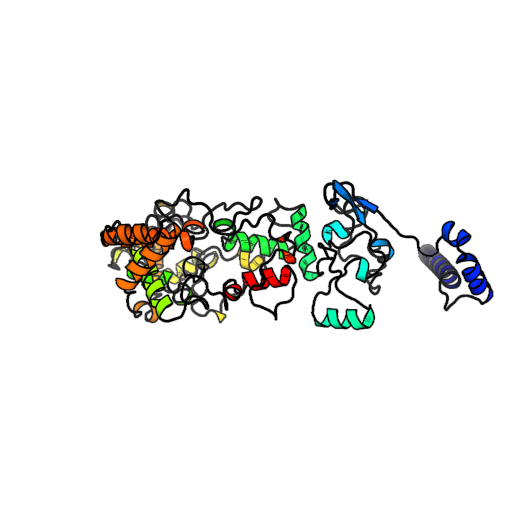GLY A O 1
ATOM 3626 N N . CYS A 1 453 ? -12.416 1.307 3.267 1.00 95.62 453 CYS A N 1
ATOM 3627 C CA . CYS A 1 453 ? -11.996 0.567 4.463 1.00 95.62 453 CYS A CA 1
ATOM 3628 C C . CYS A 1 453 ? -12.109 -0.957 4.265 1.00 95.62 453 CYS A C 1
ATOM 3630 O O . CYS A 1 453 ? -11.267 -1.716 4.745 1.00 95.62 453 CYS A O 1
ATOM 3632 N N . PHE A 1 454 ? -13.102 -1.405 3.491 1.00 94.62 454 PHE A N 1
ATOM 3633 C CA . PHE A 1 454 ? -13.319 -2.811 3.137 1.00 94.62 454 PHE A CA 1
ATOM 3634 C C . PHE A 1 454 ? -12.237 -3.403 2.214 1.00 94.62 454 PHE A C 1
ATOM 3636 O O . PHE A 1 454 ? -12.145 -4.621 2.067 1.00 94.62 454 PHE A O 1
ATOM 3643 N N . GLY A 1 455 ? -11.411 -2.580 1.560 1.00 92.88 455 GLY A N 1
ATOM 3644 C CA . GLY A 1 455 ? -10.261 -3.053 0.784 1.00 92.88 455 GLY A CA 1
ATOM 3645 C C . GLY A 1 455 ? -9.232 -3.728 1.691 1.00 92.88 455 GLY A C 1
ATOM 3646 O O . GLY A 1 455 ? -8.694 -4.783 1.353 1.00 92.88 455 GLY A O 1
ATOM 3647 N N . CYS A 1 456 ? -9.060 -3.179 2.898 1.00 92.88 456 CYS A N 1
ATOM 3648 C CA . CYS A 1 456 ? -8.142 -3.689 3.910 1.00 92.88 456 CYS A CA 1
ATOM 3649 C C . CYS A 1 456 ? -8.823 -4.505 5.009 1.00 92.88 456 CYS A C 1
ATOM 3651 O O . CYS A 1 456 ? -8.149 -5.337 5.597 1.00 92.88 456 CYS A O 1
ATOM 3653 N N . HIS A 1 457 ? -10.104 -4.298 5.305 1.00 94.50 457 HIS A N 1
ATOM 3654 C CA . HIS A 1 457 ? -10.800 -4.946 6.420 1.00 94.50 457 HIS A CA 1
ATOM 3655 C C . HIS A 1 457 ? -11.953 -5.834 5.950 1.00 94.50 457 HIS A C 1
ATOM 3657 O O . HIS A 1 457 ? -12.617 -5.531 4.962 1.00 94.50 457 HIS A O 1
ATOM 3663 N N . ASN A 1 458 ? -12.239 -6.896 6.704 1.00 93.25 458 ASN A N 1
ATOM 3664 C CA . ASN A 1 458 ? -13.537 -7.563 6.624 1.00 93.25 458 ASN A CA 1
ATOM 3665 C C . ASN A 1 458 ? -14.532 -6.743 7.452 1.00 93.25 458 ASN A C 1
ATOM 3667 O O . ASN A 1 458 ? -14.348 -6.589 8.660 1.00 93.25 458 ASN A O 1
ATOM 3671 N N . ILE A 1 459 ? -15.537 -6.169 6.792 1.00 95.25 459 ILE A N 1
ATOM 3672 C CA . ILE A 1 459 ? -16.572 -5.343 7.420 1.00 95.25 459 ILE A CA 1
ATOM 3673 C C . ILE A 1 459 ? -17.928 -5.935 7.028 1.00 95.25 459 ILE A C 1
ATOM 3675 O O . ILE A 1 459 ? -18.196 -6.012 5.823 1.00 95.25 459 ILE A O 1
ATOM 3679 N N . PRO A 1 460 ? -18.777 -6.323 7.998 1.00 93.81 460 PRO A N 1
ATOM 3680 C CA . PRO A 1 460 ? -20.118 -6.819 7.713 1.00 93.81 460 PRO A CA 1
ATOM 3681 C C . PRO A 1 460 ? -20.906 -5.869 6.800 1.00 93.81 460 PRO A C 1
ATOM 3683 O O . PRO A 1 460 ? -20.991 -4.665 7.067 1.00 93.81 460 PRO A O 1
ATOM 3686 N N . GLY A 1 461 ? -21.453 -6.407 5.707 1.00 94.19 461 GLY A N 1
ATOM 3687 C CA . GLY A 1 461 ? -22.210 -5.656 4.696 1.00 94.19 461 GLY A CA 1
ATOM 3688 C C . GLY A 1 461 ? -21.385 -5.146 3.505 1.00 94.19 461 GLY A C 1
ATOM 3689 O O . GLY A 1 461 ? -21.950 -4.572 2.568 1.00 94.19 461 GLY A O 1
ATOM 3690 N N . TYR A 1 462 ? -20.065 -5.366 3.500 1.00 95.69 462 TYR A N 1
ATOM 3691 C CA . TYR A 1 462 ? -19.151 -4.941 2.429 1.00 95.69 462 TYR A CA 1
ATOM 3692 C C . TYR A 1 462 ? -18.417 -6.096 1.743 1.00 95.69 462 TYR A C 1
ATOM 3694 O O . TYR A 1 462 ? -17.481 -5.863 0.980 1.00 95.69 462 TYR A O 1
ATOM 3702 N N . GLU A 1 463 ? -18.846 -7.338 1.953 1.00 90.81 463 GLU A N 1
ATOM 3703 C CA . GLU A 1 463 ? -18.181 -8.543 1.442 1.00 90.81 463 GLU A CA 1
ATOM 3704 C C . GLU A 1 463 ? -18.053 -8.526 -0.089 1.00 90.81 463 GLU A C 1
ATOM 3706 O O . GLU A 1 463 ? -17.063 -8.997 -0.642 1.00 90.81 463 GLU A O 1
ATOM 3711 N N . ASN A 1 464 ? -19.031 -7.921 -0.771 1.00 90.44 464 ASN A N 1
ATOM 3712 C CA . ASN A 1 464 ? -19.090 -7.811 -2.231 1.00 90.44 464 ASN A CA 1
ATOM 3713 C C . ASN A 1 464 ? -18.722 -6.410 -2.757 1.00 90.44 464 ASN A C 1
ATOM 3715 O O . ASN A 1 464 ? -18.994 -6.087 -3.918 1.00 90.44 464 ASN A O 1
ATOM 3719 N N . ALA A 1 465 ? -18.168 -5.537 -1.911 1.00 91.69 465 ALA A N 1
ATOM 3720 C CA . ALA A 1 465 ? -17.794 -4.192 -2.323 1.00 91.69 465 ALA A CA 1
ATOM 3721 C C . ALA A 1 465 ? -16.606 -4.227 -3.300 1.00 91.69 465 ALA A C 1
ATOM 3723 O O . ALA A 1 465 ? -15.636 -4.963 -3.114 1.00 91.69 465 ALA A O 1
ATOM 3724 N N . LYS A 1 466 ? -16.690 -3.427 -4.368 1.00 89.19 466 LYS A N 1
ATOM 3725 C CA . LYS A 1 466 ? -15.639 -3.359 -5.390 1.00 89.19 466 LYS A CA 1
ATOM 3726 C C . LYS A 1 466 ? -14.462 -2.506 -4.910 1.00 89.19 466 LYS A C 1
ATOM 3728 O O . LYS A 1 466 ? -14.711 -1.503 -4.242 1.00 89.19 466 LYS A O 1
ATOM 3733 N N . PRO A 1 467 ? -13.217 -2.842 -5.292 1.00 89.31 467 PRO A N 1
ATOM 3734 C CA . PRO A 1 467 ? -12.052 -2.011 -4.998 1.00 89.31 467 PRO A CA 1
ATOM 3735 C C . PRO A 1 467 ? -12.234 -0.570 -5.504 1.00 89.31 467 PRO A C 1
ATOM 3737 O O . PRO A 1 467 ? -12.856 -0.352 -6.545 1.00 89.31 467 PRO A O 1
ATOM 3740 N N . ILE A 1 468 ? -11.708 0.401 -4.754 1.00 92.38 468 ILE A N 1
ATOM 3741 C CA . ILE A 1 468 ? -11.906 1.841 -5.014 1.00 92.38 468 ILE A CA 1
ATOM 3742 C C . ILE A 1 468 ? -10.768 2.489 -5.807 1.00 92.38 468 ILE A C 1
ATOM 3744 O O . ILE A 1 468 ? -10.935 3.560 -6.383 1.00 92.38 468 ILE A O 1
ATOM 3748 N N . GLY A 1 469 ? -9.593 1.866 -5.802 1.00 91.12 469 GLY A N 1
ATOM 3749 C CA . GLY A 1 469 ? -8.392 2.386 -6.428 1.00 91.12 469 GLY A CA 1
ATOM 3750 C C . GLY A 1 469 ? -8.374 2.127 -7.929 1.00 91.12 469 GLY A C 1
ATOM 3751 O O . GLY A 1 469 ? -8.990 1.185 -8.430 1.00 91.12 469 GLY A O 1
ATOM 3752 N N . THR A 1 470 ? -7.603 2.947 -8.645 1.00 91.88 470 THR A N 1
ATOM 3753 C CA . THR A 1 470 ? -7.261 2.706 -10.054 1.00 91.88 470 THR A CA 1
ATOM 3754 C C . THR A 1 470 ? -6.766 1.275 -10.256 1.00 91.88 470 THR A C 1
ATOM 3756 O O . THR A 1 470 ? -6.007 0.745 -9.449 1.00 91.88 470 THR A O 1
ATOM 3759 N N . GLU A 1 471 ? -7.184 0.658 -11.352 1.00 93.44 471 GLU A N 1
ATOM 3760 C CA . GLU A 1 471 ? -6.658 -0.622 -11.821 1.00 93.44 471 GLU A CA 1
ATOM 3761 C C . GLU A 1 471 ? -5.162 -0.463 -12.155 1.00 93.44 471 GLU A C 1
ATOM 3763 O O . GLU A 1 471 ? -4.797 0.418 -12.929 1.00 93.44 471 GLU A O 1
ATOM 3768 N N . LEU A 1 472 ? -4.292 -1.270 -11.543 1.00 92.62 472 LEU A N 1
ATOM 3769 C CA . LEU A 1 472 ? -2.836 -1.115 -11.622 1.00 92.62 472 LEU A CA 1
ATOM 3770 C C . LEU A 1 472 ? -2.145 -2.142 -12.535 1.00 92.62 472 LEU A C 1
ATOM 3772 O O . LEU A 1 472 ? -0.943 -2.008 -12.758 1.00 92.62 472 LEU A O 1
ATOM 3776 N N . THR A 1 473 ? -2.855 -3.122 -13.113 1.00 90.00 473 THR A N 1
ATOM 3777 C CA . THR A 1 473 ? -2.259 -4.183 -13.958 1.00 90.00 473 THR A CA 1
ATOM 3778 C C . THR A 1 473 ? -1.409 -3.622 -15.092 1.00 90.00 473 THR A C 1
ATOM 3780 O O . THR A 1 473 ? -0.360 -4.176 -15.411 1.00 90.00 473 THR A O 1
ATOM 3783 N N . VAL A 1 474 ? -1.852 -2.530 -15.719 1.00 87.81 474 VAL A N 1
ATOM 3784 C CA . VAL A 1 474 ? -1.139 -1.907 -16.848 1.00 87.81 474 VAL A CA 1
ATOM 3785 C C . VAL A 1 474 ? -0.771 -0.446 -16.604 1.00 87.81 474 VAL A C 1
ATOM 3787 O O . VAL A 1 474 ? -0.266 0.211 -17.516 1.00 87.81 474 VAL A O 1
ATOM 3790 N N . GLU A 1 475 ? -0.983 0.071 -15.390 1.00 89.50 475 GLU A N 1
ATOM 3791 C CA . GLU A 1 475 ? -0.818 1.503 -15.108 1.00 89.50 475 GLU A CA 1
ATOM 3792 C C . GLU A 1 475 ? 0.635 1.953 -15.324 1.00 89.50 475 GLU A C 1
ATOM 3794 O O . GLU A 1 475 ? 0.867 3.004 -15.914 1.00 89.50 475 GLU A O 1
ATOM 3799 N N . GLY A 1 476 ? 1.627 1.114 -15.001 1.00 84.94 476 GLY A N 1
ATOM 3800 C CA . GLY A 1 476 ? 3.044 1.404 -15.276 1.00 84.94 476 GLY A CA 1
ATOM 3801 C C . GLY A 1 476 ? 3.400 1.544 -16.768 1.00 84.94 476 GLY A C 1
ATOM 3802 O O . GLY A 1 476 ? 4.405 2.164 -17.107 1.00 84.94 476 GLY A O 1
ATOM 3803 N N . SER A 1 477 ? 2.570 1.009 -17.674 1.00 82.00 477 SER A N 1
ATOM 3804 C CA . SER A 1 477 ? 2.743 1.130 -19.135 1.00 82.00 477 SER A CA 1
ATOM 3805 C C . SER A 1 477 ? 2.060 2.366 -19.727 1.00 82.00 477 SER A C 1
ATOM 3807 O O . SER A 1 477 ? 2.083 2.569 -20.946 1.00 82.00 477 SER A O 1
ATOM 3809 N N . LYS A 1 478 ? 1.411 3.181 -18.892 1.00 85.44 478 LYS A N 1
ATOM 3810 C CA . LYS A 1 478 ? 0.706 4.382 -19.319 1.00 85.44 478 LYS A CA 1
ATOM 3811 C C . LYS A 1 478 ? 1.706 5.440 -19.801 1.00 85.44 478 LYS A C 1
ATOM 3813 O O . LYS A 1 478 ? 2.639 5.776 -19.073 1.00 85.44 478 LYS A O 1
ATOM 3818 N N . PRO A 1 479 ? 1.522 5.984 -21.017 1.00 83.12 479 PRO A N 1
ATOM 3819 C CA . PRO A 1 479 ? 2.335 7.093 -21.498 1.00 83.12 479 PRO A CA 1
ATOM 3820 C C . PRO A 1 479 ? 2.268 8.297 -20.551 1.00 83.12 479 PRO A C 1
ATOM 3822 O O . PRO A 1 479 ? 1.197 8.602 -20.023 1.00 83.12 479 PRO A O 1
ATOM 3825 N N . VAL A 1 480 ? 3.388 9.006 -20.388 1.00 86.25 480 VAL A N 1
ATOM 3826 C CA . VAL A 1 480 ? 3.517 10.151 -19.465 1.00 86.25 480 VAL A CA 1
ATOM 3827 C C . VAL A 1 480 ? 2.446 11.213 -19.714 1.00 86.25 480 VAL A C 1
ATOM 3829 O O . VAL A 1 480 ? 1.838 11.712 -18.776 1.00 86.25 480 VAL A O 1
ATOM 3832 N N . ASN A 1 481 ? 2.127 11.491 -20.979 1.00 85.38 481 ASN A N 1
ATOM 3833 C CA . ASN A 1 481 ? 1.105 12.466 -21.368 1.00 85.38 481 ASN A CA 1
ATOM 3834 C C . ASN A 1 481 ? -0.339 12.072 -20.995 1.00 85.38 481 ASN A C 1
ATOM 3836 O O . ASN A 1 481 ? -1.260 12.850 -21.232 1.00 85.38 481 ASN A O 1
ATOM 3840 N N . LYS A 1 482 ? -0.560 10.865 -20.461 1.00 88.75 482 LYS A N 1
ATOM 3841 C CA . LYS A 1 482 ? -1.848 10.430 -19.901 1.00 88.75 482 LYS A CA 1
ATOM 3842 C C . LYS A 1 482 ? -1.884 10.490 -18.372 1.00 88.75 482 LYS A C 1
ATOM 3844 O O . LYS A 1 482 ? -2.919 10.154 -17.793 1.00 88.75 482 LYS A O 1
ATOM 3849 N N . LEU A 1 483 ? -0.780 10.843 -17.718 1.00 90.81 483 LEU A N 1
ATOM 3850 C CA . LEU A 1 483 ? -0.718 11.052 -16.275 1.00 90.81 483 LEU A CA 1
ATOM 3851 C C . LEU A 1 483 ? -1.081 12.508 -15.961 1.00 90.81 483 LEU A C 1
ATOM 3853 O O . LEU A 1 483 ? -0.638 13.426 -16.646 1.00 90.81 483 LEU A O 1
ATOM 3857 N N . ASP A 1 484 ? -1.912 12.715 -14.939 1.00 90.50 484 ASP A N 1
ATOM 3858 C CA . ASP A 1 484 ? -2.287 14.054 -14.479 1.00 90.50 484 ASP A CA 1
ATOM 3859 C C . ASP A 1 484 ? -1.228 14.576 -13.501 1.00 90.50 484 ASP A C 1
ATOM 3861 O O . ASP A 1 484 ? -1.125 14.083 -12.376 1.00 90.50 484 ASP A O 1
ATOM 3865 N N . PHE A 1 485 ? -0.443 15.566 -13.930 1.00 91.81 485 PHE A N 1
ATOM 3866 C CA . PHE A 1 485 ? 0.560 16.244 -13.100 1.00 91.81 485 PHE A CA 1
ATOM 3867 C C . PHE A 1 485 ? -0.043 17.335 -12.193 1.00 91.81 485 PHE A C 1
ATOM 3869 O O . PHE A 1 485 ? 0.659 17.926 -11.371 1.00 91.81 485 PHE A O 1
ATOM 3876 N N . GLY A 1 486 ? -1.355 17.578 -12.279 1.00 89.25 486 GLY A N 1
ATOM 3877 C CA . GLY A 1 486 ? -2.031 18.625 -11.521 1.00 89.25 486 GLY A CA 1
ATOM 3878 C C . GLY A 1 486 ? -1.414 19.999 -11.792 1.00 89.25 486 GLY A C 1
ATOM 3879 O O . GLY A 1 486 ? -1.123 20.349 -12.933 1.00 89.25 486 GLY A O 1
ATOM 3880 N N . TYR A 1 487 ? -1.198 20.771 -10.726 1.00 89.50 487 TYR A N 1
ATOM 3881 C CA . TYR A 1 487 ? -0.544 22.087 -10.774 1.00 89.50 487 TYR A CA 1
ATOM 3882 C C . TYR A 1 487 ? 0.920 22.040 -10.306 1.00 89.50 487 TYR A C 1
ATOM 3884 O O . TYR A 1 487 ? 1.450 23.024 -9.789 1.00 89.50 487 TYR A O 1
ATOM 3892 N N . ILE A 1 488 ? 1.569 20.879 -10.419 1.00 89.12 488 ILE A N 1
ATOM 3893 C CA . ILE A 1 488 ? 2.945 20.675 -9.962 1.00 89.12 488 ILE A CA 1
ATOM 3894 C C . ILE A 1 488 ? 3.876 20.877 -11.154 1.00 89.12 488 ILE A C 1
ATOM 3896 O O . ILE A 1 488 ? 3.971 20.020 -12.026 1.00 89.12 488 ILE A O 1
ATOM 3900 N N . HIS A 1 489 ? 4.552 22.023 -11.193 1.00 86.25 489 HIS A N 1
ATOM 3901 C CA . HIS A 1 489 ? 5.449 22.384 -12.296 1.00 86.25 489 HIS A CA 1
ATOM 3902 C C . HIS A 1 489 ? 6.914 21.997 -12.050 1.00 86.25 489 HIS A C 1
ATOM 3904 O O . HIS A 1 489 ? 7.676 21.896 -13.006 1.00 86.25 489 HIS A O 1
ATOM 3910 N N . ASP A 1 490 ? 7.286 21.737 -10.793 1.00 87.31 490 ASP A N 1
ATOM 3911 C CA . ASP A 1 490 ? 8.664 21.414 -10.395 1.00 87.31 490 ASP A CA 1
ATOM 3912 C C . ASP A 1 490 ? 8.969 19.904 -10.439 1.00 87.31 490 ASP A C 1
ATOM 3914 O O . ASP A 1 490 ? 10.093 19.484 -10.167 1.00 87.31 490 ASP A O 1
ATOM 3918 N N . LEU A 1 491 ? 7.973 19.070 -10.761 1.00 89.06 491 LEU A N 1
ATOM 3919 C CA . LEU A 1 491 ? 8.157 17.628 -10.904 1.00 89.06 491 LEU A CA 1
ATOM 3920 C C . LEU A 1 491 ? 8.660 17.311 -12.312 1.00 89.06 491 LEU A C 1
ATOM 3922 O O . LEU A 1 491 ? 8.098 17.770 -13.305 1.00 89.06 491 LEU A O 1
ATOM 3926 N N . GLU A 1 492 ? 9.693 16.477 -12.399 1.00 86.75 492 GLU A N 1
ATOM 3927 C CA . GLU A 1 492 ? 10.178 15.963 -13.675 1.00 86.75 492 GLU A CA 1
ATOM 3928 C C . GLU A 1 492 ? 9.033 15.270 -14.441 1.00 86.75 492 GLU A C 1
ATOM 3930 O O . GLU A 1 492 ? 8.350 14.398 -13.898 1.00 86.75 492 GLU A O 1
ATOM 3935 N N . HIS A 1 493 ? 8.818 15.643 -15.707 1.00 86.69 493 HIS A N 1
ATOM 3936 C CA . HIS A 1 493 ? 7.754 15.085 -16.551 1.00 86.69 493 HIS A CA 1
ATOM 3937 C C . HIS A 1 493 ? 8.108 13.682 -17.068 1.00 86.69 493 HIS A C 1
ATOM 3939 O O . HIS A 1 493 ? 8.234 13.443 -18.265 1.00 86.69 493 HIS A O 1
ATOM 3945 N N . THR A 1 494 ? 8.245 12.724 -16.155 1.00 85.94 494 THR A N 1
ATOM 3946 C CA . THR A 1 494 ? 8.478 11.309 -16.461 1.00 85.94 494 THR A CA 1
ATOM 3947 C C . THR A 1 494 ? 7.524 10.420 -15.674 1.00 85.94 494 THR A C 1
ATOM 3949 O O . THR A 1 494 ? 6.940 10.822 -14.665 1.00 85.94 494 THR A O 1
ATOM 3952 N N . ASN A 1 495 ? 7.330 9.184 -16.140 1.00 86.69 495 ASN A N 1
ATOM 3953 C CA . ASN A 1 495 ? 6.414 8.250 -15.485 1.00 86.69 495 ASN A CA 1
ATOM 3954 C C . ASN A 1 495 ? 6.909 7.874 -14.081 1.00 86.69 495 ASN A C 1
ATOM 3956 O O . ASN A 1 495 ? 6.127 7.886 -13.136 1.00 86.69 495 ASN A O 1
ATOM 3960 N N . TYR A 1 496 ? 8.199 7.577 -13.926 1.00 86.94 496 TYR A N 1
ATOM 3961 C CA . TYR A 1 496 ? 8.768 7.181 -12.643 1.00 86.94 496 TYR A CA 1
ATOM 3962 C C . TYR A 1 496 ? 8.741 8.326 -11.627 1.00 86.94 496 TYR A C 1
ATOM 3964 O O . TYR A 1 496 ? 8.432 8.067 -10.472 1.00 86.94 496 TYR A O 1
ATOM 3972 N N . ALA A 1 497 ? 8.976 9.579 -12.034 1.00 89.44 497 ALA A N 1
ATOM 3973 C CA . ALA A 1 497 ? 8.857 10.722 -11.126 1.00 89.44 497 ALA A CA 1
ATOM 3974 C C . ALA A 1 497 ? 7.412 10.893 -10.633 1.00 89.44 497 ALA A C 1
ATOM 3976 O O . ALA A 1 497 ? 7.178 11.079 -9.439 1.00 89.44 497 ALA A O 1
ATOM 3977 N N . TRP A 1 498 ? 6.437 10.737 -11.533 1.00 93.38 498 TRP A N 1
ATOM 3978 C CA . TRP A 1 498 ? 5.020 10.772 -11.179 1.00 93.38 498 TRP A CA 1
ATOM 3979 C C . TRP A 1 498 ? 4.628 9.654 -10.203 1.00 93.38 498 TRP A C 1
ATOM 3981 O O . TRP A 1 498 ? 3.982 9.928 -9.190 1.00 93.38 498 TRP A O 1
ATOM 3991 N N . PHE A 1 499 ? 5.036 8.406 -10.467 1.00 92.62 499 PHE A N 1
ATOM 3992 C CA . PHE A 1 499 ? 4.728 7.271 -9.588 1.00 92.62 499 PHE A CA 1
ATOM 3993 C C . PHE A 1 499 ? 5.403 7.396 -8.223 1.00 92.62 499 PHE A C 1
ATOM 3995 O O . PHE A 1 499 ? 4.738 7.175 -7.213 1.00 92.62 499 PHE A O 1
ATOM 4002 N N . THR A 1 500 ? 6.674 7.805 -8.176 1.00 91.81 500 THR A N 1
ATOM 4003 C CA . THR A 1 500 ? 7.373 8.082 -6.914 1.00 91.81 500 THR A CA 1
ATOM 4004 C C . THR A 1 500 ? 6.625 9.142 -6.113 1.00 91.81 500 THR A C 1
ATOM 4006 O O . THR A 1 500 ? 6.249 8.889 -4.971 1.00 91.81 500 THR A O 1
ATOM 4009 N N . GLN A 1 501 ? 6.276 10.272 -6.736 1.00 94.06 501 GLN A N 1
ATOM 4010 C CA . GLN A 1 501 ? 5.526 11.329 -6.060 1.00 94.06 501 GLN A CA 1
ATOM 4011 C C . GLN A 1 501 ? 4.145 10.855 -5.582 1.00 94.06 501 GLN A C 1
ATOM 4013 O O . GLN A 1 501 ? 3.694 11.258 -4.507 1.00 94.06 501 GLN A O 1
ATOM 4018 N N . LYS A 1 502 ? 3.460 10.000 -6.353 1.00 92.69 502 LYS A N 1
ATOM 4019 C CA . LYS A 1 502 ? 2.171 9.426 -5.944 1.00 92.69 502 LYS A CA 1
ATOM 4020 C C . LYS A 1 502 ? 2.271 8.465 -4.773 1.00 92.69 502 LYS A C 1
ATOM 4022 O O . LYS A 1 502 ? 1.333 8.429 -3.982 1.00 92.69 502 LYS A O 1
ATOM 4027 N N . LEU A 1 503 ? 3.358 7.712 -4.659 1.00 91.56 503 LEU A N 1
ATOM 4028 C CA . LEU A 1 503 ? 3.596 6.838 -3.513 1.00 91.56 503 LEU A CA 1
ATOM 4029 C C . LEU A 1 503 ? 3.987 7.641 -2.267 1.00 91.56 503 LEU A C 1
ATOM 4031 O O . LEU A 1 503 ? 3.520 7.327 -1.177 1.00 91.56 503 LEU A O 1
ATOM 4035 N N . GLU A 1 504 ? 4.788 8.696 -2.426 1.00 91.25 504 GLU A N 1
ATOM 4036 C CA . GLU A 1 504 ? 5.250 9.537 -1.314 1.00 91.25 504 GLU A CA 1
ATOM 4037 C C . GLU A 1 504 ? 4.147 10.437 -0.746 1.00 91.25 504 GLU A C 1
ATOM 4039 O O . GLU A 1 504 ? 3.960 10.525 0.466 1.00 91.25 504 GLU A O 1
ATOM 4044 N N . ASN A 1 505 ? 3.413 11.132 -1.617 1.00 90.69 505 ASN A N 1
ATOM 4045 C CA . ASN A 1 505 ? 2.355 12.054 -1.220 1.00 90.69 505 ASN A CA 1
ATOM 4046 C C . ASN A 1 505 ? 1.308 12.163 -2.335 1.00 90.69 505 ASN A C 1
ATOM 4048 O O . ASN A 1 505 ? 1.373 13.077 -3.156 1.00 90.69 505 ASN A O 1
ATOM 4052 N N . PRO A 1 506 ? 0.299 11.278 -2.385 1.00 90.44 506 PRO A N 1
ATOM 4053 C CA . PRO A 1 506 ? -0.685 11.297 -3.463 1.00 90.44 506 PRO A CA 1
ATOM 4054 C C . PRO A 1 506 ? -1.542 12.571 -3.501 1.00 90.44 506 PRO A C 1
ATOM 4056 O O . PRO A 1 506 ? -2.022 12.934 -4.580 1.00 90.44 506 PRO A O 1
ATOM 4059 N N . ARG A 1 507 ? -1.704 13.257 -2.358 1.00 89.50 507 ARG A N 1
ATOM 4060 C CA . ARG A 1 507 ? -2.568 14.440 -2.183 1.00 89.50 507 ARG A CA 1
ATOM 4061 C C . ARG A 1 507 ? -1.967 15.730 -2.727 1.00 89.50 507 ARG A C 1
ATOM 4063 O O . ARG A 1 507 ? -2.683 16.706 -2.930 1.00 89.50 507 ARG A O 1
ATOM 4070 N N . ILE A 1 508 ? -0.669 15.745 -3.032 1.00 90.19 508 ILE A N 1
ATOM 4071 C CA . ILE A 1 508 ? -0.012 16.906 -3.652 1.00 90.19 508 ILE A CA 1
ATOM 4072 C C . ILE A 1 508 ? -0.663 17.309 -4.984 1.00 90.19 508 ILE A C 1
ATOM 4074 O O . ILE A 1 508 ? -0.697 18.488 -5.322 1.00 90.19 508 ILE A O 1
ATOM 4078 N N . PHE A 1 509 ? -1.256 16.354 -5.704 1.00 89.62 509 PHE A N 1
ATOM 4079 C CA . PHE A 1 509 ? -1.934 16.596 -6.981 1.00 89.62 509 PHE A CA 1
ATOM 4080 C C . PHE A 1 509 ? -3.309 17.264 -6.833 1.00 89.62 509 PHE A C 1
ATOM 4082 O O . PHE A 1 509 ? -3.882 17.688 -7.838 1.00 89.62 509 PHE A O 1
ATOM 4089 N N . ASP A 1 510 ? -3.822 17.383 -5.606 1.00 86.75 510 ASP A N 1
ATOM 4090 C CA . ASP A 1 510 ? -5.052 18.119 -5.296 1.00 86.75 510 ASP A CA 1
ATOM 4091 C C . ASP A 1 510 ? -4.759 19.572 -4.909 1.00 86.75 510 ASP A C 1
ATOM 4093 O O . ASP A 1 510 ? -5.664 20.404 -4.827 1.00 86.75 510 ASP A O 1
ATOM 4097 N N . LYS A 1 511 ? -3.482 19.916 -4.698 1.00 85.44 511 LYS A N 1
ATOM 4098 C CA . LYS A 1 511 ? -3.062 21.266 -4.331 1.00 85.44 511 LYS A CA 1
ATOM 4099 C C . LYS A 1 511 ? -3.478 22.257 -5.417 1.00 85.44 511 LYS A C 1
ATOM 4101 O O . LYS A 1 511 ? -3.042 22.157 -6.558 1.00 85.44 511 LYS A O 1
ATOM 4106 N N . GLY A 1 512 ? -4.307 23.232 -5.046 1.00 83.12 512 GLY A N 1
ATOM 4107 C CA . GLY A 1 512 ? -4.825 24.253 -5.963 1.00 83.12 512 GLY A CA 1
ATOM 4108 C C . GLY A 1 512 ? -6.047 23.822 -6.784 1.00 83.12 512 GLY A C 1
ATOM 4109 O O . GLY A 1 512 ? -6.618 24.663 -7.476 1.00 83.12 512 GLY A O 1
ATOM 4110 N N . LYS A 1 513 ? -6.498 22.561 -6.692 1.00 83.75 513 LYS A N 1
ATOM 4111 C CA . LYS A 1 513 ? -7.756 22.120 -7.311 1.00 83.75 513 LYS A CA 1
ATOM 4112 C C . LYS A 1 513 ? -8.948 22.577 -6.467 1.00 83.75 513 LYS A C 1
ATOM 4114 O O . LYS A 1 513 ? -9.036 22.290 -5.276 1.00 83.75 513 LYS A O 1
ATOM 4119 N N . ALA A 1 514 ? -9.895 23.265 -7.101 1.00 82.31 514 ALA A N 1
ATOM 4120 C CA . ALA A 1 514 ? -11.196 23.561 -6.510 1.00 82.31 514 ALA A CA 1
ATOM 4121 C C . ALA A 1 514 ? -12.134 22.356 -6.699 1.00 82.31 514 ALA A C 1
ATOM 4123 O O . ALA A 1 514 ? -12.937 22.324 -7.630 1.00 82.31 514 ALA A O 1
ATOM 4124 N N . SER A 1 515 ? -11.995 21.348 -5.839 1.00 81.69 515 SER A N 1
ATOM 4125 C CA . SER A 1 515 ? -12.854 20.159 -5.801 1.00 81.69 515 SER A CA 1
ATOM 4126 C C . SER A 1 515 ? -13.716 20.136 -4.539 1.00 81.69 515 SER A C 1
ATOM 4128 O O . SER A 1 515 ? -13.306 20.606 -3.472 1.00 81.69 515 SER A O 1
ATOM 4130 N N . GLN A 1 516 ? -14.930 19.595 -4.668 1.00 84.50 516 GLN A N 1
ATOM 4131 C CA . GLN A 1 516 ? -15.772 19.313 -3.506 1.00 84.50 516 GLN A CA 1
ATOM 4132 C C . GLN A 1 516 ? -15.126 18.202 -2.664 1.00 84.50 516 GLN A C 1
ATOM 4134 O O . GLN A 1 516 ? -14.399 17.381 -3.226 1.00 84.50 516 GLN A O 1
ATOM 4139 N N . PRO A 1 517 ? -15.365 18.146 -1.342 1.00 84.62 517 PRO A N 1
ATOM 4140 C CA . PRO A 1 517 ? -14.789 17.116 -0.479 1.00 84.62 517 PRO A CA 1
ATOM 4141 C C . PRO A 1 517 ? -15.034 15.685 -0.962 1.00 84.62 517 PRO A C 1
ATOM 4143 O O . PRO A 1 517 ? -14.165 14.849 -0.793 1.00 84.62 517 PRO A O 1
ATOM 4146 N N . GLU A 1 518 ? -16.168 15.414 -1.608 1.00 88.00 518 GLU A N 1
ATOM 4147 C CA . GLU A 1 518 ? -16.525 14.095 -2.147 1.00 88.00 518 GLU A CA 1
ATOM 4148 C C . GLU A 1 518 ? -15.718 13.693 -3.400 1.00 88.00 518 GLU A C 1
ATOM 4150 O O . GLU A 1 518 ? -15.855 12.566 -3.874 1.00 88.00 518 GLU A O 1
ATOM 4155 N N . ASP A 1 519 ? -14.910 14.604 -3.955 1.00 81.44 519 ASP A N 1
ATOM 4156 C CA . ASP A 1 519 ? -14.076 14.404 -5.149 1.00 81.44 519 ASP A CA 1
ATOM 4157 C C . ASP A 1 519 ? -12.560 14.423 -4.843 1.00 81.44 519 ASP A C 1
ATOM 4159 O O . ASP A 1 519 ? -11.759 14.469 -5.779 1.00 81.44 519 ASP A O 1
ATOM 4163 N N . LYS A 1 520 ? -12.156 14.472 -3.562 1.00 73.00 520 LYS A N 1
ATOM 4164 C CA . LYS A 1 520 ? -10.775 14.762 -3.114 1.00 73.00 520 LYS A CA 1
ATOM 4165 C C . LYS A 1 520 ? -9.888 13.558 -2.776 1.00 73.00 520 LYS A C 1
ATOM 4167 O O . LYS A 1 520 ? -10.342 12.527 -2.231 1.00 73.00 520 LYS A O 1
#

pLDDT: mean 88.57, std 8.96, range [55.72, 98.31]

Organism: NCBI:txid408172